Protein AF-A0A0G2HR62-F1 (afdb_monomer)

Secondary structure (DSSP, 8-state):
---------------------PPPPPPP-------S-TTSGGG-----------------------------PPPP----HHHHHHHHHHHHTS-TTTHHHHTTPPSS--HHHHHHHHHHHHHHT-GGG-SSHHHHHHHHHHHHHHHHHHHHHHHH-HHHHHHHHTT-S-----PPPPPHHHHHHHHHHHHHHHHHHHHHHTTTHHHHHHHHHH---TTS-HHHHHHHHHHHHHHHHHHHHHHHHT--TTTT---THHHHHHHTSS-GGGHHHHHHHTT--GGGGSSS--S----HHHHT-TTHHHHHTTHHHHHHHHHHHHTT--HHHHHHHHHHHHHHHHHHHHHHHHHHHHTT--TTTT---HHHHHHHHHHHHHHHHTT-HHHHHHHHHHHHHHHHHTT--GGGSPPPTTB-TTT--B--TT-S-EEEETTT--EEEHHHHHHHHHHHHHHH--SS-B-TTT--BGGGEEPPP-------------PPPPPPP-------------------TTB-TT-PEEEEEEEETTEEEEEEE-TTS-EEEEETTTTT-HHHHHHHHTSTT-EE---SSHHHHHHHHTT--EEEEEEEEEES---TT-SSPPPEEEEEEEEETTEEEEEEEEHHHHHHHHTHHHHHHHHHHHHT-TT---HHHHHHHHHT--HHHHHHHHHHS--------------PPPPPPP-----

pLDDT: mean 81.57, std 19.56, range [30.97, 98.5]

Mean predicted aligned error: 17.42 Å

Organism: NCBI:txid73230

Nearest PDB structures (foldseek):
  5v54-assembly1_A  TM=2.163E-01  e=7.139E+00  Homo sapiens
  4iar-assembly1_A  TM=2.069E-01  e=8.967E+00  Homo sapiens
  4or2-assembly1_B  TM=1.203E-01  e=8.185E+00  Escherichia coli

Structure (mmCIF, N/CA/C/O backbone):
data_AF-A0A0G2HR62-F1
#
_entry.id   AF-A0A0G2HR62-F1
#
loop_
_atom_site.group_PDB
_atom_site.id
_atom_site.type_symbol
_atom_site.label_atom_id
_atom_site.label_alt_id
_atom_site.label_comp_id
_atom_site.label_asym_id
_atom_site.label_entity_id
_atom_site.label_seq_id
_atom_site.pdbx_PDB_ins_code
_atom_site.Cartn_x
_atom_site.Cartn_y
_atom_site.Cartn_z
_atom_site.occupancy
_atom_site.B_iso_or_equiv
_atom_site.auth_seq_id
_atom_site.auth_comp_id
_atom_site.auth_asym_id
_atom_site.auth_atom_id
_atom_site.pdbx_PDB_model_num
ATOM 1 N N . MET A 1 1 ? 15.845 9.407 -78.764 1.00 40.22 1 MET A N 1
ATOM 2 C CA . MET A 1 1 ? 17.138 9.455 -78.051 1.00 40.22 1 MET A CA 1
ATOM 3 C C . MET A 1 1 ? 17.075 8.346 -77.003 1.00 40.22 1 MET A C 1
ATOM 5 O O . MET A 1 1 ? 16.549 8.592 -75.932 1.00 40.22 1 MET A O 1
ATOM 9 N N . ALA A 1 2 ? 17.150 7.067 -77.396 1.00 32.00 2 ALA A N 1
ATOM 10 C CA . ALA A 1 2 ? 18.342 6.293 -77.810 1.00 32.00 2 ALA A CA 1
ATOM 11 C C . ALA A 1 2 ? 19.347 6.213 -76.644 1.00 32.00 2 ALA A C 1
ATOM 13 O O . ALA A 1 2 ? 19.848 7.254 -76.235 1.00 32.00 2 ALA A O 1
ATOM 14 N N . GLU A 1 3 ? 19.377 5.086 -75.915 1.00 35.41 3 GLU A N 1
ATOM 15 C CA . GLU A 1 3 ? 20.345 3.965 -76.070 1.00 35.41 3 GLU A CA 1
ATOM 16 C C . GLU A 1 3 ? 21.783 4.417 -75.766 1.00 35.41 3 GLU A C 1
ATOM 18 O O . GLU A 1 3 ? 22.209 5.478 -76.198 1.00 35.41 3 GLU A O 1
ATOM 23 N N . VAL A 1 4 ? 22.556 3.701 -74.949 1.00 38.06 4 VAL A N 1
ATOM 24 C CA . VAL A 1 4 ? 23.428 2.622 -75.439 1.00 38.06 4 VAL A CA 1
ATOM 25 C C . VAL A 1 4 ? 23.946 1.796 -74.246 1.00 38.06 4 VAL A C 1
ATOM 27 O O . VAL A 1 4 ? 24.500 2.327 -73.286 1.00 38.06 4 VAL A O 1
ATOM 30 N N . THR A 1 5 ? 23.773 0.477 -74.339 1.00 46.28 5 THR A N 1
ATOM 31 C CA . THR A 1 5 ? 24.558 -0.578 -73.664 1.00 46.28 5 THR A CA 1
ATOM 32 C C . THR A 1 5 ? 25.905 -0.737 -74.390 1.00 46.28 5 THR A C 1
ATOM 34 O O . THR A 1 5 ? 25.952 -0.457 -75.585 1.00 46.28 5 THR A O 1
ATOM 37 N N . PRO A 1 6 ? 26.985 -1.259 -73.773 1.00 50.31 6 PRO A N 1
ATOM 38 C CA . PRO A 1 6 ? 27.193 -2.710 -73.904 1.00 50.31 6 PRO A CA 1
ATOM 39 C C . PRO A 1 6 ? 27.951 -3.399 -72.743 1.00 50.31 6 PRO A C 1
ATOM 41 O O . PRO A 1 6 ? 28.782 -2.815 -72.055 1.00 50.31 6 PRO A O 1
ATOM 44 N N . ALA A 1 7 ? 27.681 -4.697 -72.591 1.00 37.84 7 ALA A N 1
ATOM 45 C CA . ALA A 1 7 ? 28.574 -5.716 -72.011 1.00 37.84 7 ALA A CA 1
ATOM 46 C C . ALA A 1 7 ? 29.370 -6.398 -73.166 1.00 37.84 7 ALA A C 1
ATOM 48 O O . ALA A 1 7 ? 29.183 -5.971 -74.307 1.00 37.84 7 ALA A O 1
ATOM 49 N N . PRO A 1 8 ? 30.131 -7.511 -73.013 1.00 53.72 8 PRO A N 1
ATOM 50 C CA . PRO A 1 8 ? 30.699 -8.187 -71.835 1.00 53.72 8 PRO A CA 1
ATOM 51 C C . PRO A 1 8 ? 32.204 -8.555 -72.001 1.00 53.72 8 PRO A C 1
ATOM 53 O O . PRO A 1 8 ? 32.775 -8.463 -73.085 1.00 53.72 8 PRO A O 1
ATOM 56 N N . GLY A 1 9 ? 32.841 -9.073 -70.944 1.00 32.47 9 GLY A N 1
ATOM 57 C CA . GLY A 1 9 ? 34.167 -9.702 -71.019 1.00 32.47 9 GLY A CA 1
ATOM 58 C C . GLY A 1 9 ? 34.286 -10.879 -70.051 1.00 32.47 9 GLY A C 1
ATOM 59 O O . GLY A 1 9 ? 34.273 -10.691 -68.840 1.00 32.47 9 GLY A O 1
ATOM 60 N N . ALA A 1 10 ? 34.359 -12.091 -70.601 1.00 36.94 10 ALA A N 1
ATOM 61 C CA . ALA A 1 10 ? 34.555 -13.351 -69.889 1.00 36.94 10 ALA A CA 1
ATOM 62 C C . ALA A 1 10 ? 36.031 -13.566 -69.498 1.00 36.94 10 ALA A C 1
ATOM 64 O O . ALA A 1 10 ? 36.927 -13.182 -70.246 1.00 36.94 10 ALA A O 1
ATOM 65 N N . GLY A 1 11 ? 36.286 -14.244 -68.373 1.00 30.97 11 GLY A N 1
ATOM 66 C CA . GLY A 1 11 ? 37.642 -14.608 -67.948 1.00 30.97 11 GLY A CA 1
ATOM 67 C C . GLY A 1 11 ? 37.677 -15.557 -66.748 1.00 30.97 11 GLY A C 1
ATOM 68 O O . GLY A 1 11 ? 37.570 -15.133 -65.608 1.00 30.97 11 GLY A O 1
ATOM 69 N N . ALA A 1 12 ? 37.796 -16.842 -67.069 1.00 32.25 12 ALA A N 1
ATOM 70 C CA . ALA A 1 12 ? 37.998 -18.052 -66.273 1.00 32.25 12 ALA A CA 1
ATOM 71 C C . ALA A 1 12 ? 38.627 -17.989 -64.854 1.00 32.25 12 ALA A C 1
ATOM 73 O O . ALA A 1 12 ? 39.681 -17.411 -64.626 1.00 32.25 12 ALA A O 1
ATOM 74 N N . ALA A 1 13 ? 37.994 -18.774 -63.972 1.00 33.53 13 ALA A N 1
ATOM 75 C CA . ALA A 1 13 ? 38.543 -19.806 -63.082 1.00 33.53 13 ALA A CA 1
ATOM 76 C C . ALA A 1 13 ? 39.851 -19.561 -62.299 1.00 33.53 13 ALA A C 1
ATOM 78 O O . ALA A 1 13 ? 40.951 -19.624 -62.842 1.00 33.53 13 ALA A O 1
ATOM 79 N N . SER A 1 14 ? 39.734 -19.574 -60.968 1.00 32.03 14 SER A N 1
ATOM 80 C CA . SER A 1 14 ? 40.607 -20.406 -60.131 1.00 32.03 14 SER A CA 1
ATOM 81 C C . SER A 1 14 ? 39.885 -20.862 -58.869 1.00 32.03 14 SER A C 1
ATOM 83 O O . SER A 1 14 ? 39.197 -20.105 -58.192 1.00 32.03 14 SER A O 1
ATOM 85 N N . SER A 1 15 ? 40.011 -22.164 -58.652 1.00 31.97 15 SER A N 1
ATOM 86 C CA . SER A 1 15 ? 39.387 -22.985 -57.630 1.00 31.97 15 SER A CA 1
ATOM 87 C C . SER A 1 15 ? 40.246 -22.949 -56.370 1.00 31.97 15 SER A C 1
ATOM 89 O O . SER A 1 15 ? 41.428 -23.278 -56.453 1.00 31.97 15 SER A O 1
ATOM 91 N N . THR A 1 16 ? 39.664 -22.621 -55.214 1.00 33.88 16 THR A N 1
ATOM 92 C CA . THR A 1 16 ? 40.295 -22.918 -53.922 1.00 33.88 16 THR A CA 1
ATOM 93 C C . THR A 1 16 ? 39.251 -23.456 -52.950 1.00 33.88 16 THR A C 1
ATOM 95 O O . THR A 1 16 ? 38.342 -22.767 -52.499 1.00 33.88 16 THR A O 1
ATOM 98 N N . THR A 1 17 ? 39.406 -24.750 -52.703 1.00 32.09 17 THR A N 1
ATOM 99 C CA . THR A 1 17 ? 38.878 -25.608 -51.641 1.00 32.09 17 THR A CA 1
ATOM 100 C C . THR A 1 17 ? 38.483 -24.921 -50.328 1.00 32.09 17 THR A C 1
ATOM 102 O O . THR A 1 17 ? 39.305 -24.286 -49.672 1.00 32.09 17 THR A O 1
ATOM 105 N N . LEU A 1 18 ? 37.246 -25.185 -49.899 1.00 38.09 18 LEU A N 1
ATOM 106 C CA . LEU A 1 18 ? 36.756 -25.057 -48.522 1.00 38.09 18 LEU A CA 1
ATOM 107 C C . LEU A 1 18 ? 37.228 -26.253 -47.675 1.00 38.09 18 LEU A C 1
ATOM 109 O O . LEU A 1 18 ? 37.070 -27.389 -48.131 1.00 38.09 18 LEU A O 1
ATOM 113 N N . PRO A 1 19 ? 37.671 -26.053 -46.420 1.00 41.59 19 PRO A N 1
ATOM 114 C CA . PRO A 1 19 ? 37.597 -27.092 -45.410 1.00 41.59 19 PRO A CA 1
ATOM 115 C C . PRO A 1 19 ? 36.498 -26.796 -44.378 1.00 41.59 19 PRO A C 1
ATOM 117 O O . PRO A 1 19 ? 36.444 -25.736 -43.764 1.00 41.59 19 PRO A O 1
ATOM 120 N N . ASN A 1 20 ? 35.635 -27.800 -44.238 1.00 33.88 20 ASN A N 1
ATOM 121 C CA . ASN A 1 20 ? 34.930 -28.277 -43.050 1.00 33.88 20 ASN A CA 1
ATOM 122 C C . ASN A 1 20 ? 34.729 -27.344 -41.842 1.00 33.88 20 ASN A C 1
ATOM 124 O O . ASN A 1 20 ? 35.641 -27.007 -41.092 1.00 33.88 20 ASN A O 1
ATOM 128 N N . THR A 1 21 ? 33.439 -27.128 -41.599 1.00 39.72 21 THR A N 1
ATOM 129 C CA . THR A 1 21 ? 32.736 -26.953 -40.326 1.00 39.72 21 THR A CA 1
ATOM 130 C C . THR A 1 21 ? 33.400 -27.617 -39.111 1.00 39.72 21 THR A C 1
ATOM 132 O O . THR A 1 21 ? 33.495 -28.842 -39.025 1.00 39.72 21 THR A O 1
ATOM 135 N N . ALA A 1 22 ? 33.747 -26.790 -38.123 1.00 38.34 22 ALA A N 1
ATOM 136 C CA . ALA A 1 22 ? 33.947 -27.180 -36.729 1.00 38.34 22 ALA A CA 1
ATOM 137 C C . ALA A 1 22 ? 32.658 -26.903 -35.910 1.00 38.34 22 ALA A C 1
ATOM 139 O O . ALA A 1 22 ? 31.901 -25.995 -36.265 1.00 38.34 22 ALA A O 1
ATOM 140 N N . PRO A 1 23 ? 32.375 -27.686 -34.850 1.00 44.75 23 PRO A N 1
ATOM 141 C CA . PRO A 1 23 ? 31.187 -27.539 -34.001 1.00 44.75 23 PRO A CA 1
ATOM 142 C C . PRO A 1 23 ? 31.242 -26.257 -33.145 1.00 44.75 23 PRO A C 1
ATOM 144 O O . PRO A 1 23 ? 32.324 -25.696 -32.969 1.00 44.75 23 PRO A O 1
ATOM 147 N N . PRO A 1 24 ? 30.104 -25.776 -32.601 1.00 39.25 24 PRO A N 1
ATOM 148 C CA . PRO A 1 24 ? 30.059 -24.510 -31.878 1.00 39.25 24 PRO A CA 1
ATOM 149 C C . PRO A 1 24 ? 30.878 -24.597 -30.586 1.00 39.25 24 PRO A C 1
ATOM 151 O O . PRO A 1 24 ? 30.583 -25.397 -29.697 1.00 39.25 24 PRO A O 1
ATOM 154 N N . SER A 1 25 ? 31.914 -23.762 -30.511 1.00 35.28 25 SER A N 1
ATOM 155 C CA . SER A 1 25 ? 32.740 -23.561 -29.325 1.00 35.28 25 SER A CA 1
ATOM 156 C C . SER A 1 25 ? 31.904 -23.089 -28.140 1.00 35.28 25 SER A C 1
ATOM 158 O O . SER A 1 25 ? 31.023 -22.237 -28.271 1.00 35.28 25 SER A O 1
ATOM 160 N N . ALA A 1 26 ? 32.227 -23.653 -26.979 1.00 38.50 26 ALA A N 1
ATOM 161 C CA . ALA A 1 26 ? 31.772 -23.213 -25.674 1.00 38.50 26 ALA A CA 1
ATOM 162 C C . ALA A 1 26 ? 32.017 -21.708 -25.473 1.00 38.50 26 ALA A C 1
ATOM 164 O O . ALA A 1 26 ? 33.009 -21.156 -25.956 1.00 38.50 26 ALA A O 1
ATOM 165 N N . LEU A 1 27 ? 31.097 -21.070 -24.747 1.00 38.78 27 LEU A N 1
ATOM 166 C CA . LEU A 1 27 ? 31.211 -19.682 -24.307 1.00 38.78 27 LEU A CA 1
ATOM 167 C C . LEU A 1 27 ? 32.547 -19.474 -23.567 1.00 38.78 27 LEU A C 1
ATOM 169 O O . LEU A 1 27 ? 32.897 -20.308 -22.727 1.00 38.78 27 LEU A O 1
ATOM 173 N N . PRO A 1 28 ? 33.288 -18.388 -23.848 1.00 34.38 28 PRO A N 1
ATOM 174 C CA . PRO A 1 28 ? 34.466 -18.046 -23.067 1.00 34.38 28 PRO A CA 1
ATOM 175 C C . PRO A 1 28 ? 34.042 -17.663 -21.640 1.00 34.38 28 PRO A C 1
ATOM 177 O O . PRO A 1 28 ? 32.956 -17.102 -21.459 1.00 34.38 28 PRO A O 1
ATOM 180 N N . PRO A 1 29 ? 34.876 -17.938 -20.624 1.00 32.50 29 PRO A N 1
ATOM 181 C CA . PRO A 1 29 ? 34.657 -17.397 -19.295 1.00 32.50 29 PRO A CA 1
ATOM 182 C C . PRO A 1 29 ? 34.787 -15.876 -19.397 1.00 32.50 29 PRO A C 1
ATOM 184 O O . PRO A 1 29 ? 35.857 -15.348 -19.687 1.00 32.50 29 PRO A O 1
ATOM 187 N N . THR A 1 30 ? 33.679 -15.163 -19.225 1.00 36.34 30 THR A N 1
ATOM 188 C CA . THR A 1 30 ? 33.727 -13.738 -18.916 1.00 36.34 30 THR A CA 1
ATOM 189 C C . THR A 1 30 ? 34.379 -13.599 -17.552 1.00 36.34 30 THR A C 1
ATOM 191 O O . THR A 1 30 ? 33.785 -14.011 -16.554 1.00 36.34 30 THR A O 1
ATOM 194 N N . ASP A 1 31 ? 35.592 -13.045 -17.534 1.00 33.25 31 ASP A N 1
ATOM 195 C CA . ASP A 1 31 ? 36.201 -12.465 -16.341 1.00 33.25 31 ASP A CA 1
ATOM 196 C C . ASP A 1 31 ? 35.192 -11.489 -15.734 1.00 33.25 31 ASP A C 1
ATOM 198 O O . ASP A 1 31 ? 34.901 -10.419 -16.279 1.00 33.25 31 ASP A O 1
ATOM 202 N N . VAL A 1 32 ? 34.593 -11.917 -14.626 1.00 37.62 32 VAL A N 1
ATOM 203 C CA . VAL A 1 32 ? 33.787 -11.057 -13.776 1.00 37.62 32 VAL A CA 1
ATOM 204 C C . VAL A 1 32 ? 34.772 -10.114 -13.113 1.00 37.62 32 VAL A C 1
ATOM 206 O O . VAL A 1 32 ? 35.569 -10.509 -12.271 1.00 37.62 32 VAL A O 1
ATOM 209 N N . ARG A 1 33 ? 34.726 -8.865 -13.560 1.00 32.19 33 ARG A N 1
ATOM 210 C CA . ARG A 1 33 ? 35.399 -7.718 -12.965 1.00 32.19 33 ARG A CA 1
ATOM 211 C C . ARG A 1 33 ? 35.116 -7.718 -11.454 1.00 32.19 33 ARG A C 1
ATOM 213 O O . ARG A 1 33 ? 33.967 -7.535 -11.056 1.00 32.19 33 ARG A O 1
ATOM 220 N N . GLU A 1 34 ? 36.147 -7.965 -10.645 1.00 37.28 34 GLU A N 1
ATOM 221 C CA . GLU A 1 34 ? 36.146 -7.763 -9.191 1.00 37.28 34 GLU A CA 1
ATOM 222 C C . GLU A 1 34 ? 35.738 -6.308 -8.919 1.00 37.28 34 GLU A C 1
ATOM 224 O O . GLU A 1 34 ? 36.479 -5.370 -9.203 1.00 37.28 34 GLU A O 1
ATOM 229 N N . GLY A 1 35 ? 34.494 -6.117 -8.487 1.00 32.38 35 GLY A N 1
ATOM 230 C CA . GLY A 1 35 ? 33.889 -4.810 -8.214 1.00 32.38 35 GLY A CA 1
ATOM 231 C C . GLY A 1 35 ? 33.003 -4.829 -6.971 1.00 32.38 35 GLY A C 1
ATOM 232 O O . GLY A 1 35 ? 32.138 -3.976 -6.820 1.00 32.38 35 GLY A O 1
ATOM 233 N N . PHE A 1 36 ? 33.197 -5.826 -6.113 1.00 35.38 36 PHE A N 1
ATOM 234 C CA . PHE A 1 36 ? 32.766 -5.823 -4.724 1.00 35.38 36 PHE A CA 1
ATOM 235 C C . PHE A 1 36 ? 34.040 -6.052 -3.925 1.00 35.38 36 PHE A C 1
ATOM 237 O O . PHE A 1 36 ? 34.568 -7.161 -3.923 1.00 35.38 36 PHE A O 1
ATOM 244 N N . ASP A 1 37 ? 34.584 -4.990 -3.336 1.00 35.50 37 ASP A N 1
ATOM 245 C CA . ASP A 1 37 ? 35.690 -5.119 -2.396 1.00 35.50 37 ASP A CA 1
ATOM 246 C C . ASP A 1 37 ? 35.261 -6.080 -1.279 1.00 35.50 37 ASP A C 1
ATOM 248 O O . ASP A 1 37 ? 34.318 -5.807 -0.532 1.00 35.50 37 ASP A O 1
ATOM 252 N N . ASP A 1 38 ? 35.988 -7.188 -1.129 1.00 36.12 38 ASP A N 1
ATOM 253 C CA . ASP A 1 38 ? 35.844 -8.195 -0.064 1.00 36.12 38 ASP A CA 1
ATOM 254 C C . ASP A 1 38 ? 36.179 -7.639 1.346 1.00 36.12 38 ASP A C 1
ATOM 256 O O . ASP A 1 38 ? 36.478 -8.381 2.282 1.00 36.12 38 ASP A O 1
ATOM 260 N N . ASN A 1 39 ? 36.120 -6.317 1.539 1.00 35.31 39 ASN A N 1
ATOM 261 C CA . ASN A 1 39 ? 36.633 -5.618 2.713 1.00 35.31 39 ASN A CA 1
ATOM 262 C C . ASN A 1 39 ? 35.558 -4.925 3.571 1.00 35.31 39 ASN A C 1
ATOM 264 O O . ASN A 1 39 ? 35.870 -4.043 4.367 1.00 35.31 39 ASN A O 1
ATOM 268 N N . LEU A 1 40 ? 34.293 -5.348 3.476 1.00 35.62 40 LEU A N 1
ATOM 269 C CA . LEU A 1 40 ? 33.230 -4.901 4.396 1.00 35.62 40 LEU A CA 1
ATOM 270 C C . LEU A 1 40 ? 33.171 -5.703 5.713 1.00 35.62 40 LEU A C 1
ATOM 272 O O . LEU A 1 40 ? 32.474 -5.312 6.645 1.00 35.62 40 LEU A O 1
ATOM 276 N N . VAL A 1 41 ? 33.941 -6.792 5.840 1.00 31.69 41 VAL A N 1
ATOM 277 C CA . VAL A 1 41 ? 33.999 -7.619 7.066 1.00 31.69 41 VAL A CA 1
ATOM 278 C C . VAL A 1 41 ? 35.019 -7.082 8.093 1.00 31.69 41 VAL A C 1
ATOM 280 O O . VAL A 1 41 ? 35.018 -7.498 9.249 1.00 31.69 41 VAL A O 1
ATOM 283 N N . SER A 1 42 ? 35.830 -6.079 7.732 1.00 33.66 42 SER A N 1
ATOM 284 C CA . SER A 1 42 ? 36.826 -5.455 8.622 1.00 33.66 42 SER A CA 1
ATOM 285 C C . SER A 1 42 ? 36.251 -4.439 9.632 1.00 33.66 42 SER A C 1
ATOM 287 O O . SER A 1 42 ? 36.999 -3.948 10.476 1.00 33.66 42 SER A O 1
ATOM 289 N N . MET A 1 43 ? 34.955 -4.102 9.581 1.00 33.34 43 MET A N 1
ATOM 290 C CA . MET A 1 43 ? 34.341 -3.098 10.475 1.00 33.34 43 MET A CA 1
ATOM 291 C C . MET A 1 43 ? 33.785 -3.661 11.795 1.00 33.34 43 MET A C 1
ATOM 293 O O . MET A 1 43 ? 33.302 -2.899 12.627 1.00 33.34 43 MET A O 1
ATOM 297 N N . PHE A 1 44 ? 33.901 -4.971 12.037 1.00 33.41 44 PHE A N 1
ATOM 298 C CA . PHE A 1 44 ? 33.441 -5.613 13.275 1.00 33.41 44 PHE A CA 1
ATOM 299 C C . PHE A 1 44 ? 34.603 -6.215 14.073 1.00 33.41 44 PHE A C 1
ATOM 301 O O . PHE A 1 44 ? 34.629 -7.406 14.388 1.00 33.41 44 PHE A O 1
ATOM 308 N N . HIS A 1 45 ? 35.576 -5.379 14.433 1.00 33.31 45 HIS A N 1
ATOM 309 C CA . HIS A 1 45 ? 36.475 -5.678 15.542 1.00 33.31 45 HIS A CA 1
ATOM 310 C C . HIS A 1 45 ? 36.376 -4.594 16.610 1.00 33.31 45 HIS A C 1
ATOM 312 O O . HIS A 1 45 ? 36.603 -3.415 16.363 1.00 33.31 45 HIS A O 1
ATOM 318 N N . ASN A 1 46 ? 35.988 -5.059 17.798 1.00 44.66 46 ASN A N 1
ATOM 319 C CA . ASN A 1 46 ? 35.870 -4.323 19.044 1.00 44.66 46 ASN A CA 1
ATOM 320 C C . ASN A 1 46 ? 37.120 -3.477 19.309 1.00 44.66 46 ASN A C 1
ATOM 322 O O . ASN A 1 46 ? 38.148 -4.017 19.709 1.00 44.66 46 ASN A O 1
ATOM 326 N N . ASN A 1 47 ? 36.986 -2.162 19.177 1.00 33.88 47 ASN A N 1
ATOM 327 C CA . ASN A 1 47 ? 37.738 -1.217 19.987 1.00 33.88 47 ASN A CA 1
ATOM 328 C C . ASN A 1 47 ? 36.728 -0.508 20.886 1.00 33.88 47 ASN A C 1
ATOM 330 O O . ASN A 1 47 ? 36.164 0.522 20.533 1.00 33.88 47 ASN A O 1
ATOM 334 N N . SER A 1 48 ? 36.480 -1.113 22.048 1.00 42.47 48 SER A N 1
ATOM 335 C CA . SER A 1 48 ? 36.025 -0.400 23.237 1.00 42.47 48 SER A CA 1
ATOM 336 C C . SER A 1 48 ? 37.161 0.536 23.660 1.00 42.47 48 SER A C 1
ATOM 338 O O . SER A 1 48 ? 38.051 0.137 24.411 1.00 42.47 48 SER A O 1
ATOM 340 N N . GLY A 1 49 ? 37.199 1.716 23.049 1.00 39.09 49 GLY A N 1
ATOM 341 C CA . GLY A 1 49 ? 38.007 2.843 23.483 1.00 39.09 49 GLY A CA 1
ATOM 342 C C . GLY A 1 49 ? 37.069 3.838 24.138 1.00 39.09 49 GLY A C 1
ATOM 343 O O . GLY A 1 49 ? 36.195 4.381 23.468 1.00 39.09 49 GLY A O 1
ATOM 344 N N . ASP A 1 50 ? 37.222 3.973 25.446 1.00 56.88 50 ASP A N 1
ATOM 345 C CA . ASP A 1 50 ? 36.501 4.890 26.312 1.00 56.88 50 ASP A CA 1
ATOM 346 C C . ASP A 1 50 ? 36.612 6.336 25.806 1.00 56.88 50 ASP A C 1
ATOM 348 O O . ASP A 1 50 ? 37.704 6.900 25.781 1.00 56.88 50 ASP A O 1
ATOM 352 N N . GLU A 1 51 ? 35.481 6.947 25.460 1.00 46.53 51 GLU A N 1
ATOM 353 C CA . GLU A 1 51 ? 35.305 8.400 25.516 1.00 46.53 51 GLU A CA 1
ATOM 354 C C . GLU A 1 51 ? 34.014 8.668 26.295 1.00 46.53 51 GLU A C 1
ATOM 356 O O . GLU A 1 51 ? 32.906 8.725 25.764 1.00 46.53 51 GLU A O 1
ATOM 361 N N . GLU A 1 52 ? 34.188 8.709 27.617 1.00 55.56 52 GLU A N 1
ATOM 362 C CA . GLU A 1 52 ? 33.264 9.341 28.547 1.00 55.56 52 GLU A CA 1
ATOM 363 C C . GLU A 1 52 ? 33.361 10.862 28.381 1.00 55.56 52 GLU A C 1
ATOM 365 O O . GLU A 1 52 ? 34.460 11.418 28.423 1.00 55.56 52 GLU A O 1
ATOM 370 N N . GLY A 1 53 ? 32.207 11.520 28.274 1.00 53.12 53 GLY A N 1
ATOM 371 C CA . GLY A 1 53 ? 32.073 12.958 28.488 1.00 53.12 53 GLY A CA 1
ATOM 372 C C . GLY A 1 53 ? 31.377 13.679 27.347 1.00 53.12 53 GLY A C 1
ATOM 373 O O . GLY A 1 53 ? 32.050 14.324 26.560 1.00 53.12 53 GLY A O 1
ATOM 374 N N . ASP A 1 54 ? 30.047 13.613 27.309 1.00 49.69 54 ASP A N 1
ATOM 375 C CA . ASP A 1 54 ? 29.247 14.712 26.771 1.00 49.69 54 ASP A CA 1
ATOM 376 C C . ASP A 1 54 ? 28.038 14.909 27.694 1.00 49.69 54 ASP A C 1
ATOM 378 O O . ASP A 1 54 ? 27.223 14.008 27.914 1.00 49.69 54 ASP A O 1
ATOM 382 N N . ASP A 1 55 ? 28.030 16.083 28.321 1.00 53.28 55 ASP A N 1
ATOM 383 C CA . ASP A 1 55 ? 26.989 16.614 29.186 1.00 53.28 55 ASP A CA 1
ATOM 384 C C . ASP A 1 55 ? 25.776 17.003 28.317 1.00 53.28 55 ASP A C 1
ATOM 386 O O . ASP A 1 55 ? 25.738 18.086 27.736 1.00 53.28 55 ASP A O 1
ATOM 390 N N . ASP A 1 56 ? 24.791 16.108 28.210 1.00 48.31 56 ASP A N 1
ATOM 391 C CA . ASP A 1 56 ? 23.516 16.350 27.517 1.00 48.31 56 ASP A CA 1
ATOM 392 C C . ASP A 1 56 ? 22.553 17.184 28.400 1.00 48.31 56 ASP A C 1
ATOM 394 O O . ASP A 1 56 ? 21.546 16.673 28.900 1.00 48.31 56 ASP A O 1
ATOM 398 N N . ASP A 1 57 ? 22.853 18.473 28.581 1.00 49.91 57 ASP A N 1
ATOM 399 C CA . ASP A 1 57 ? 21.900 19.504 29.033 1.00 49.91 57 ASP A CA 1
ATOM 400 C C . ASP A 1 57 ? 21.325 20.250 27.803 1.00 49.91 57 ASP A C 1
ATOM 402 O O . ASP A 1 57 ? 21.504 21.456 27.637 1.00 49.91 57 ASP A O 1
ATOM 406 N N . ASP A 1 58 ? 20.641 19.527 26.908 1.00 50.94 58 ASP A N 1
ATOM 407 C CA . ASP A 1 58 ? 19.874 20.121 25.799 1.00 50.94 58 ASP A CA 1
ATOM 408 C C . ASP A 1 58 ? 18.422 20.382 26.253 1.00 50.94 58 ASP A C 1
ATOM 410 O O . ASP A 1 58 ? 17.499 19.596 25.999 1.00 50.94 58 ASP A O 1
ATOM 414 N N . ASP A 1 59 ? 18.223 21.505 26.947 1.00 46.03 59 ASP A N 1
ATOM 415 C CA . ASP A 1 59 ? 16.916 22.140 27.163 1.00 46.03 59 ASP A CA 1
ATOM 416 C C . ASP A 1 59 ? 16.434 22.798 25.848 1.00 46.03 59 ASP A C 1
ATOM 418 O O . ASP A 1 59 ? 16.414 24.022 25.702 1.00 46.03 59 ASP A O 1
ATOM 422 N N . ASP A 1 60 ? 16.041 21.983 24.864 1.00 46.28 60 ASP A N 1
ATOM 423 C CA . ASP A 1 60 ? 15.328 22.452 23.667 1.00 46.28 60 ASP A CA 1
ATOM 424 C C . ASP A 1 60 ? 13.848 22.714 24.015 1.00 46.28 60 ASP A C 1
ATOM 426 O O . ASP A 1 60 ? 12.950 21.897 23.773 1.00 46.28 60 ASP A O 1
ATOM 430 N N . ASP A 1 61 ? 13.590 23.883 24.607 1.00 44.47 61 ASP A N 1
ATOM 431 C CA . ASP A 1 61 ? 12.260 24.492 24.726 1.00 44.47 61 ASP A CA 1
ATOM 432 C C . ASP A 1 61 ? 11.766 24.961 23.337 1.00 44.47 61 ASP A C 1
ATOM 434 O O . ASP A 1 61 ? 11.688 26.153 23.031 1.00 44.47 61 ASP A O 1
ATOM 438 N N . ASP A 1 62 ? 11.409 24.010 22.471 1.00 47.25 62 ASP A N 1
ATOM 439 C CA . ASP A 1 62 ? 10.695 24.290 21.222 1.00 47.25 62 ASP A CA 1
ATOM 440 C C . ASP A 1 62 ? 9.246 24.716 21.533 1.00 47.25 62 ASP A C 1
ATOM 442 O O . ASP A 1 62 ? 8.346 23.897 21.768 1.00 47.25 62 ASP A O 1
ATOM 446 N N . ASP A 1 63 ? 9.023 26.030 21.521 1.00 43.97 63 ASP A N 1
ATOM 447 C CA . ASP A 1 63 ? 7.742 26.706 21.736 1.00 43.97 63 ASP A CA 1
ATOM 448 C C . ASP A 1 63 ? 6.734 26.378 20.607 1.00 43.97 63 ASP A C 1
ATOM 450 O O . ASP A 1 63 ? 6.632 27.030 19.567 1.00 43.97 63 ASP A O 1
ATOM 454 N N . ALA A 1 64 ? 6.002 25.278 20.793 1.00 44.09 64 ALA A N 1
ATOM 455 C CA . ALA A 1 64 ? 5.199 24.604 19.773 1.00 44.09 64 ALA A CA 1
ATOM 456 C C . ALA A 1 64 ? 3.707 25.007 19.760 1.00 44.09 64 ALA A C 1
ATOM 458 O O . ALA A 1 64 ? 2.839 24.124 19.795 1.00 44.09 64 ALA A O 1
ATOM 459 N N . SER A 1 65 ? 3.386 26.308 19.718 1.00 43.16 65 SER A N 1
ATOM 460 C CA . SER A 1 65 ? 1.988 26.789 19.783 1.00 43.16 65 SER A CA 1
ATOM 461 C C . SER A 1 65 ? 1.396 27.414 18.507 1.00 43.16 65 SER A C 1
ATOM 463 O O . SER A 1 65 ? 0.196 27.679 18.492 1.00 43.16 65 SER A O 1
ATOM 465 N N . ASN A 1 66 ? 2.140 27.545 17.401 1.00 42.81 66 ASN A N 1
ATOM 466 C CA . ASN A 1 66 ? 1.584 28.045 16.132 1.00 42.81 66 ASN A CA 1
ATOM 467 C C . ASN A 1 66 ? 1.410 26.930 15.089 1.00 42.81 66 ASN A C 1
ATOM 469 O O . ASN A 1 66 ? 2.317 26.618 14.324 1.00 42.81 66 ASN A O 1
ATOM 473 N N . ILE A 1 67 ? 0.210 26.345 15.041 1.00 45.94 67 ILE A N 1
ATOM 474 C CA . ILE A 1 67 ? -0.258 25.581 13.877 1.00 45.94 67 ILE A CA 1
ATOM 475 C C . ILE A 1 67 ? -0.750 26.618 12.858 1.00 45.94 67 ILE A C 1
ATOM 477 O O . ILE A 1 67 ? -1.880 27.095 12.956 1.00 45.94 67 ILE A O 1
ATOM 481 N N . GLU A 1 68 ? 0.126 27.033 11.941 1.00 43.16 68 GLU A N 1
ATOM 482 C CA . GLU A 1 68 ? -0.237 27.936 10.844 1.00 43.16 68 GLU A CA 1
ATOM 483 C C . GLU A 1 68 ? -1.302 27.293 9.943 1.00 43.16 68 GLU A C 1
ATOM 485 O O . GLU A 1 68 ? -1.225 26.116 9.590 1.00 43.16 68 GLU A O 1
ATOM 490 N N . THR A 1 69 ? -2.324 28.073 9.593 1.00 41.28 69 THR A N 1
ATOM 491 C CA . THR A 1 69 ? -3.428 27.672 8.715 1.00 41.28 69 THR A CA 1
ATOM 492 C C . THR A 1 69 ? -3.016 27.721 7.241 1.00 41.28 69 THR A C 1
ATOM 494 O O . THR A 1 69 ? -2.417 28.701 6.798 1.00 41.28 69 THR A O 1
ATOM 497 N N . ASP A 1 70 ? -3.386 26.670 6.505 1.00 41.41 70 ASP A N 1
ATOM 498 C CA . ASP A 1 70 ? -2.983 26.308 5.140 1.00 41.41 70 ASP A CA 1
ATOM 499 C C . ASP A 1 70 ? -2.941 27.450 4.106 1.00 41.41 70 ASP A C 1
ATOM 501 O O . ASP A 1 70 ? -3.957 28.024 3.714 1.00 41.41 70 ASP A O 1
ATOM 505 N N . THR A 1 71 ? -1.751 27.672 3.542 1.00 44.78 71 THR A N 1
ATOM 506 C CA . THR A 1 71 ? -1.624 27.943 2.102 1.00 44.78 71 THR A CA 1
ATOM 507 C C . THR A 1 71 ? -1.373 26.600 1.424 1.00 44.78 71 THR A C 1
ATOM 509 O O . THR A 1 71 ? -0.539 25.847 1.917 1.00 44.78 71 THR A O 1
ATOM 512 N N . GLU A 1 72 ? -2.074 26.304 0.323 1.00 46.62 72 GLU A N 1
ATOM 513 C CA . GLU A 1 72 ? -1.916 25.087 -0.490 1.00 46.62 72 GLU A CA 1
ATOM 514 C C . GLU A 1 72 ? -0.428 24.812 -0.777 1.00 46.62 72 GLU A C 1
ATOM 516 O O . GLU A 1 72 ? 0.182 25.402 -1.671 1.00 46.62 72 GLU A O 1
ATOM 521 N N . LYS A 1 73 ? 0.192 23.962 0.046 1.00 57.75 73 LYS A N 1
ATOM 522 C CA . LYS A 1 73 ? 1.585 23.554 -0.120 1.00 57.75 73 LYS A CA 1
ATOM 523 C C . LYS A 1 73 ? 1.607 22.545 -1.263 1.00 57.75 73 LYS A C 1
ATOM 525 O O . LYS A 1 73 ? 0.836 21.583 -1.240 1.00 57.75 73 LYS A O 1
ATOM 530 N N . GLU A 1 74 ? 2.458 22.767 -2.268 1.00 54.81 74 GLU A N 1
ATOM 531 C CA . GLU A 1 74 ? 2.696 21.748 -3.294 1.00 54.81 74 GLU A CA 1
ATOM 532 C C . GLU A 1 74 ? 3.038 20.415 -2.601 1.00 54.81 74 GLU A C 1
ATOM 534 O O . GLU A 1 74 ? 3.772 20.424 -1.610 1.00 54.81 74 GLU A O 1
ATOM 539 N N . PRO A 1 75 ? 2.489 19.280 -3.069 1.00 54.22 75 PRO A N 1
ATOM 540 C CA . PRO A 1 75 ? 2.695 17.997 -2.415 1.00 54.22 75 PRO A CA 1
ATOM 541 C C . PRO A 1 75 ? 4.185 17.647 -2.403 1.00 54.22 75 PRO A C 1
ATOM 543 O O . PRO A 1 75 ? 4.813 17.524 -3.458 1.00 54.22 75 PRO A O 1
ATOM 546 N N . ASP A 1 76 ? 4.736 17.477 -1.201 1.00 65.19 76 ASP A N 1
ATOM 547 C CA . ASP A 1 76 ? 6.110 17.026 -1.009 1.00 65.19 76 ASP A CA 1
ATOM 548 C C . ASP A 1 76 ? 6.242 15.611 -1.606 1.00 65.19 76 ASP A C 1
ATOM 550 O O . ASP A 1 76 ? 5.476 14.701 -1.278 1.00 65.19 76 ASP A O 1
ATOM 554 N N . VAL A 1 77 ? 7.184 15.426 -2.535 1.00 63.84 77 VAL A N 1
ATOM 555 C CA . VAL A 1 77 ? 7.452 14.113 -3.138 1.00 63.84 77 VAL A CA 1
ATOM 556 C C . VAL A 1 77 ? 8.515 13.417 -2.296 1.00 63.84 77 VAL A C 1
ATOM 558 O O . VAL A 1 77 ? 9.647 13.906 -2.252 1.00 63.84 77 VAL A O 1
ATOM 561 N N . PRO A 1 78 ? 8.199 12.290 -1.636 1.00 74.75 78 PRO A N 1
ATOM 562 C CA . PRO A 1 78 ? 9.196 11.560 -0.876 1.00 74.75 78 PRO A CA 1
ATOM 563 C C . PRO A 1 78 ? 10.219 10.940 -1.834 1.00 74.75 78 PRO A C 1
ATOM 565 O O . PRO A 1 78 ? 9.865 10.143 -2.704 1.00 74.75 78 PRO A O 1
ATOM 568 N N . LEU A 1 79 ? 11.493 11.301 -1.669 1.00 80.00 79 LEU A N 1
ATOM 569 C CA . LEU A 1 79 ? 12.602 10.768 -2.464 1.00 80.00 79 LEU A CA 1
ATOM 570 C C . LEU A 1 79 ? 13.609 10.049 -1.572 1.00 80.00 79 LEU A C 1
ATOM 572 O O . LEU A 1 79 ? 14.097 10.627 -0.595 1.00 80.00 79 LEU A O 1
ATOM 576 N N . SER A 1 80 ? 13.957 8.817 -1.952 1.00 82.12 80 SER A N 1
ATOM 577 C CA . SER A 1 80 ? 15.058 8.072 -1.336 1.00 82.12 80 SER A CA 1
ATOM 578 C C . SER A 1 80 ? 16.401 8.770 -1.591 1.00 82.12 80 SER A C 1
ATOM 580 O O . SER A 1 80 ? 16.560 9.488 -2.584 1.00 82.12 80 SER A O 1
ATOM 582 N N . ILE A 1 81 ? 17.397 8.543 -0.726 1.00 83.81 81 ILE A N 1
ATOM 583 C CA . ILE A 1 81 ? 18.759 9.078 -0.917 1.00 83.81 81 ILE A CA 1
ATOM 584 C C . ILE A 1 81 ? 19.330 8.631 -2.271 1.00 83.81 81 ILE A C 1
ATOM 586 O O . ILE A 1 81 ? 19.939 9.432 -2.981 1.00 83.81 81 ILE A O 1
ATOM 590 N N . GLN A 1 82 ? 19.069 7.388 -2.685 1.00 83.38 82 GLN A N 1
ATOM 591 C CA . GLN A 1 82 ? 19.562 6.877 -3.961 1.00 83.38 82 GLN A CA 1
ATOM 592 C C . GLN A 1 82 ? 18.870 7.521 -5.168 1.00 83.38 82 GLN A C 1
ATOM 594 O O . GLN A 1 82 ? 19.542 7.849 -6.147 1.00 83.38 82 GLN A O 1
ATOM 599 N N . ASP A 1 83 ? 17.553 7.750 -5.113 1.00 84.94 83 ASP A N 1
ATOM 600 C CA . ASP A 1 83 ? 16.836 8.483 -6.166 1.00 84.94 83 ASP A CA 1
ATOM 601 C C . ASP A 1 83 ? 17.390 9.907 -6.313 1.00 84.94 83 ASP A C 1
ATOM 603 O O . ASP A 1 83 ? 17.600 10.383 -7.432 1.00 84.94 83 ASP A O 1
ATOM 607 N N . ARG A 1 84 ? 17.700 10.567 -5.189 1.00 90.69 84 ARG A N 1
ATOM 608 C CA . ARG A 1 84 ? 18.336 11.893 -5.173 1.00 90.69 84 ARG A CA 1
ATOM 609 C C . ARG A 1 84 ? 19.730 11.857 -5.780 1.00 90.69 84 ARG A C 1
ATOM 611 O O . ARG A 1 84 ? 20.051 12.718 -6.593 1.00 90.69 84 ARG A O 1
ATOM 618 N N . LEU A 1 85 ? 20.543 10.860 -5.433 1.00 91.50 85 LEU A N 1
ATOM 619 C CA . LEU A 1 85 ? 21.897 10.710 -5.967 1.00 91.50 85 LEU A CA 1
ATOM 620 C C . LEU A 1 85 ? 21.876 10.407 -7.470 1.00 91.50 85 LEU A C 1
ATOM 622 O O . LEU A 1 85 ? 22.670 10.950 -8.239 1.00 91.50 85 LEU A O 1
ATOM 626 N N . LYS A 1 86 ? 20.933 9.577 -7.922 1.00 89.88 86 LYS A N 1
ATOM 627 C CA . LYS A 1 86 ? 20.718 9.293 -9.342 1.00 89.88 86 LYS A CA 1
ATOM 628 C C . LYS A 1 86 ? 20.279 10.544 -10.097 1.00 89.88 86 LYS A C 1
ATOM 630 O O . LYS A 1 86 ? 20.816 10.823 -11.170 1.00 89.88 86 LYS A O 1
ATOM 635 N N . LEU A 1 87 ? 19.345 11.312 -9.536 1.00 92.50 87 LEU A N 1
ATOM 636 C CA . LEU A 1 87 ? 18.937 12.600 -10.087 1.00 92.50 87 LEU A CA 1
ATOM 637 C C . LEU A 1 87 ? 20.128 13.565 -10.154 1.00 92.50 87 LEU A C 1
ATOM 639 O O . LEU A 1 87 ? 20.361 14.152 -11.206 1.00 92.50 87 LEU A O 1
ATOM 643 N N . ALA A 1 88 ? 20.930 13.665 -9.091 1.00 94.50 88 ALA A N 1
ATOM 644 C CA . ALA A 1 88 ? 22.121 14.507 -9.040 1.00 94.50 88 ALA A CA 1
ATOM 645 C C . ALA A 1 88 ? 23.146 14.121 -10.117 1.00 94.50 88 ALA A C 1
ATOM 647 O O . ALA A 1 88 ? 23.571 14.975 -10.889 1.00 94.50 88 ALA A O 1
ATOM 648 N N . ASN A 1 89 ? 23.475 12.834 -10.253 1.00 94.31 89 ASN A N 1
ATOM 649 C CA . ASN A 1 89 ? 24.361 12.345 -11.314 1.00 94.31 89 ASN A CA 1
ATOM 650 C C . ASN A 1 89 ? 23.800 12.619 -12.716 1.00 94.31 89 ASN A C 1
ATOM 652 O O . ASN A 1 89 ? 24.540 13.017 -13.615 1.00 94.31 89 ASN A O 1
ATOM 656 N N . THR A 1 90 ? 22.488 12.447 -12.898 1.00 93.56 90 THR A N 1
ATOM 657 C CA . THR A 1 90 ? 21.818 12.737 -14.172 1.00 93.56 90 THR A CA 1
ATOM 658 C C . THR A 1 90 ? 21.920 14.223 -14.505 1.00 93.56 90 THR A C 1
ATOM 660 O O . THR A 1 90 ? 22.270 14.560 -15.631 1.00 93.56 90 THR A O 1
ATOM 663 N N . ILE A 1 91 ? 21.684 15.101 -13.526 1.00 95.19 91 ILE A N 1
ATOM 664 C CA . ILE A 1 91 ? 21.842 16.552 -13.656 1.00 95.19 91 ILE A CA 1
ATOM 665 C C . ILE A 1 91 ? 23.289 16.896 -14.006 1.00 95.19 91 ILE A C 1
ATOM 667 O O . ILE A 1 91 ? 23.508 17.632 -14.957 1.00 95.19 91 ILE A O 1
ATOM 671 N N . VAL A 1 92 ? 24.283 16.351 -13.300 1.00 96.12 92 VAL A N 1
ATOM 672 C CA . VAL A 1 92 ? 25.711 16.609 -13.573 1.00 96.12 92 VAL A CA 1
ATOM 673 C C . VAL A 1 92 ? 26.103 16.219 -15.003 1.00 96.12 92 VAL A C 1
ATOM 675 O O . VAL A 1 92 ? 26.940 16.881 -15.609 1.00 96.12 92 VAL A O 1
ATOM 678 N N . ALA A 1 93 ? 25.491 15.171 -15.558 1.00 94.12 93 ALA A N 1
ATOM 679 C CA . ALA A 1 93 ? 25.781 14.691 -16.905 1.00 94.12 93 ALA A CA 1
ATOM 680 C C . ALA A 1 93 ? 25.109 15.498 -18.036 1.00 94.12 93 ALA A C 1
ATOM 682 O O . ALA A 1 93 ? 25.431 15.261 -19.201 1.00 94.12 93 ALA A O 1
ATOM 683 N N . GLN A 1 94 ? 24.180 16.413 -17.733 1.00 95.44 94 GLN A N 1
ATOM 684 C CA . GLN A 1 94 ? 23.482 17.212 -18.747 1.00 95.44 94 GLN A CA 1
ATOM 685 C C . GLN A 1 94 ? 24.102 18.590 -18.967 1.00 95.44 94 GLN A C 1
ATOM 687 O O . GLN A 1 94 ? 24.713 19.188 -18.083 1.00 95.44 94 GLN A O 1
ATOM 692 N N . THR A 1 95 ? 23.857 19.135 -20.152 1.00 93.50 95 THR A N 1
ATOM 693 C CA . THR A 1 95 ? 24.101 20.544 -20.467 1.00 93.50 95 THR A CA 1
ATOM 694 C C . THR A 1 95 ? 22.889 21.411 -20.078 1.00 93.50 95 THR A C 1
ATOM 696 O O . THR A 1 95 ? 21.767 20.901 -20.016 1.00 93.50 95 THR A O 1
ATOM 699 N N . PRO A 1 96 ? 23.062 22.727 -19.846 1.00 91.12 96 PRO A N 1
ATOM 700 C CA . PRO A 1 96 ? 21.954 23.623 -19.492 1.00 91.12 96 PRO A CA 1
ATOM 701 C C . PRO A 1 96 ? 20.748 23.580 -20.450 1.00 91.12 96 PRO A C 1
ATOM 703 O O . PRO A 1 96 ? 19.604 23.613 -20.006 1.00 91.12 96 PRO A O 1
ATOM 706 N N . ASP A 1 97 ? 20.989 23.442 -21.755 1.00 85.75 97 ASP A N 1
ATOM 707 C CA . ASP A 1 97 ? 19.966 23.396 -22.809 1.00 85.75 97 ASP A CA 1
ATOM 708 C C . ASP A 1 97 ? 19.206 22.056 -22.883 1.00 85.75 97 ASP A C 1
ATOM 710 O O . ASP A 1 97 ? 18.064 22.012 -23.341 1.00 85.75 97 ASP A O 1
ATOM 714 N N . SER A 1 98 ? 19.791 20.961 -22.387 1.00 90.69 98 SER A N 1
ATOM 715 C CA . SER A 1 98 ? 19.151 19.634 -22.340 1.00 90.69 98 SER A CA 1
ATOM 716 C C . SER A 1 98 ? 18.442 19.338 -21.011 1.00 90.69 98 SER A C 1
ATOM 718 O O . SER A 1 98 ? 17.653 18.387 -20.922 1.00 90.69 98 SER A O 1
ATOM 720 N N . MET A 1 99 ? 18.645 20.189 -19.997 1.00 92.50 99 MET A N 1
ATOM 721 C CA . MET A 1 99 ? 18.157 19.989 -18.628 1.00 92.50 99 MET A CA 1
ATOM 722 C C . MET A 1 99 ? 16.634 19.848 -18.533 1.00 92.50 99 MET A C 1
ATOM 724 O O . MET A 1 99 ? 16.142 19.101 -17.689 1.00 92.50 99 MET A O 1
ATOM 728 N N . GLN A 1 100 ? 15.881 20.498 -19.430 1.00 88.50 100 GLN A N 1
ATOM 729 C CA . GLN A 1 100 ? 14.413 20.443 -19.467 1.00 88.50 100 GLN A CA 1
ATOM 730 C C . GLN A 1 100 ? 13.858 19.008 -19.468 1.00 88.50 100 GLN A C 1
ATOM 732 O O . GLN A 1 100 ? 12.851 18.728 -18.817 1.00 88.50 100 GLN A O 1
ATOM 737 N N . SER A 1 101 ? 14.560 18.086 -20.138 1.00 86.69 101 SER A N 1
ATOM 738 C CA . SER A 1 101 ? 14.186 16.671 -20.209 1.00 86.69 101 SER A CA 1
ATOM 739 C C . SER A 1 101 ? 14.386 15.937 -18.880 1.00 86.69 101 SER A C 1
ATOM 741 O O . SER A 1 101 ? 13.599 15.057 -18.535 1.00 86.69 101 SER A O 1
ATOM 743 N N . VAL A 1 102 ? 15.406 16.325 -18.111 1.00 88.06 102 VAL A N 1
ATOM 744 C CA . VAL A 1 102 ? 15.744 15.715 -16.821 1.00 88.06 102 VAL A CA 1
ATOM 745 C C . VAL A 1 102 ? 14.833 16.220 -15.721 1.00 88.06 102 VAL A C 1
ATOM 747 O O . VAL A 1 102 ? 14.351 15.415 -14.938 1.00 88.06 102 VAL A O 1
ATOM 750 N N . ILE A 1 103 ? 14.521 17.516 -15.685 1.00 89.56 103 ILE A N 1
ATOM 751 C CA . ILE A 1 103 ? 13.600 18.073 -14.678 1.00 89.56 103 ILE A CA 1
ATOM 752 C C . ILE A 1 103 ? 12.114 17.873 -15.031 1.00 89.56 103 ILE A C 1
ATOM 754 O O . ILE A 1 103 ? 11.241 18.290 -14.275 1.00 89.56 103 ILE A O 1
ATOM 758 N N . GLY A 1 104 ? 11.814 17.213 -16.156 1.00 83.12 104 GLY A N 1
ATOM 759 C CA . GLY A 1 104 ? 10.458 16.797 -16.520 1.00 83.12 104 GLY A CA 1
ATOM 760 C C . GLY A 1 104 ? 9.539 17.932 -16.981 1.00 83.12 104 GLY A C 1
ATOM 761 O O . GLY A 1 104 ? 8.321 17.829 -16.823 1.00 83.12 104 GLY A O 1
ATOM 762 N N . VAL A 1 105 ? 10.088 19.013 -17.549 1.00 85.81 105 VAL A N 1
ATOM 763 C CA . VAL A 1 105 ? 9.288 20.128 -18.083 1.00 85.81 105 VAL A CA 1
ATOM 764 C C . VAL A 1 105 ? 8.886 19.820 -19.525 1.00 85.81 105 VAL A C 1
ATOM 766 O O . VAL A 1 105 ? 9.736 19.589 -20.383 1.00 85.81 105 VAL A O 1
ATOM 769 N N . LYS A 1 106 ? 7.577 19.816 -19.798 1.00 81.25 106 LYS A N 1
ATOM 770 C CA . LYS A 1 106 ? 7.022 19.655 -21.151 1.00 81.25 106 LYS A CA 1
ATOM 771 C C . LYS A 1 106 ? 6.806 21.010 -21.815 1.00 81.25 106 LYS A C 1
ATOM 773 O O . LYS A 1 106 ? 6.498 21.991 -21.145 1.00 81.25 106 LYS A O 1
ATOM 778 N N . GLU A 1 107 ? 6.911 21.041 -23.139 1.00 81.38 107 GLU A N 1
ATOM 779 C CA . GLU A 1 107 ? 6.484 22.194 -23.929 1.00 81.38 107 GLU A CA 1
ATOM 780 C C . GLU A 1 107 ? 4.949 22.362 -23.873 1.00 81.38 107 GLU A C 1
ATOM 782 O O . GLU A 1 107 ? 4.230 21.355 -23.886 1.00 81.38 107 GLU A O 1
ATOM 787 N N . PRO A 1 108 ? 4.423 23.604 -23.844 1.00 80.06 108 PRO A N 1
ATOM 788 C CA . PRO A 1 108 ? 5.154 24.876 -23.887 1.00 80.06 108 PRO A CA 1
ATOM 789 C C . PRO A 1 108 ? 5.812 25.243 -22.542 1.00 80.06 108 PRO A C 1
ATOM 791 O O . PRO A 1 108 ? 5.186 25.139 -21.488 1.00 80.06 108 PRO A O 1
ATOM 794 N N . LEU A 1 109 ? 7.066 25.716 -22.580 1.00 83.19 109 LEU A N 1
ATOM 795 C CA . LEU A 1 109 ? 7.779 26.188 -21.387 1.00 83.19 109 LEU A CA 1
ATOM 796 C C . LEU A 1 109 ? 7.147 27.484 -20.861 1.00 83.19 109 LEU A C 1
ATOM 798 O O . LEU A 1 109 ? 7.290 28.541 -21.473 1.00 83.19 109 LEU A O 1
ATOM 802 N N . THR A 1 110 ? 6.504 27.419 -19.697 1.00 89.44 110 THR A N 1
ATOM 803 C CA . THR A 1 110 ? 6.153 28.613 -18.916 1.00 89.44 110 THR A CA 1
ATOM 804 C C . THR A 1 110 ? 7.198 28.844 -17.829 1.00 89.44 110 THR A C 1
ATOM 806 O O . THR A 1 110 ? 7.744 27.889 -17.268 1.00 89.44 110 THR A O 1
ATOM 809 N N . ALA A 1 111 ? 7.470 30.110 -17.495 1.00 89.06 111 ALA A N 1
ATOM 810 C CA . ALA A 1 111 ? 8.419 30.455 -16.435 1.00 89.06 111 ALA A CA 1
ATOM 811 C C . ALA A 1 111 ? 8.026 29.833 -15.082 1.00 89.06 111 ALA A C 1
ATOM 813 O O . ALA A 1 111 ? 8.887 29.344 -14.356 1.00 89.06 111 ALA A O 1
ATOM 814 N N . ALA A 1 112 ? 6.725 29.768 -14.778 1.00 87.44 112 ALA A N 1
ATOM 815 C CA . ALA A 1 112 ? 6.216 29.144 -13.558 1.00 87.44 112 ALA A CA 1
ATOM 816 C C . ALA A 1 112 ? 6.476 27.626 -13.513 1.00 87.44 112 ALA A C 1
ATOM 818 O O . ALA A 1 112 ? 7.015 27.130 -12.525 1.00 87.44 112 ALA A O 1
ATOM 819 N N . ALA A 1 113 ? 6.151 26.887 -14.583 1.00 85.56 113 ALA A N 1
ATOM 820 C CA . ALA A 1 113 ? 6.360 25.438 -14.623 1.00 85.56 113 ALA A CA 1
ATOM 821 C C . ALA A 1 113 ? 7.852 25.077 -14.572 1.00 85.56 113 ALA A C 1
ATOM 823 O O . ALA A 1 113 ? 8.244 24.158 -13.850 1.00 85.56 113 ALA A O 1
ATOM 824 N N . TYR A 1 114 ? 8.684 25.827 -15.302 1.00 90.44 114 TYR A N 1
ATOM 825 C CA . TYR A 1 114 ? 10.131 25.627 -15.302 1.00 90.44 114 TYR A CA 1
ATOM 826 C C . TYR A 1 114 ? 10.749 25.963 -13.940 1.00 90.44 114 TYR A C 1
ATOM 828 O O . TYR A 1 114 ? 11.532 25.176 -13.412 1.00 90.44 114 TYR A O 1
ATOM 836 N N . GLY A 1 115 ? 10.350 27.087 -13.336 1.00 89.75 115 GLY A N 1
ATOM 837 C CA . GLY A 1 115 ? 10.791 27.493 -12.003 1.00 89.75 115 GLY A CA 1
ATOM 838 C C . GLY A 1 115 ? 10.417 26.477 -10.926 1.00 89.75 115 GLY A C 1
ATOM 839 O O . GLY A 1 115 ? 11.280 26.066 -10.158 1.00 89.75 115 GLY A O 1
ATOM 840 N N . GLY A 1 116 ? 9.174 25.987 -10.913 1.00 86.62 116 GLY A N 1
ATOM 841 C CA . GLY A 1 116 ? 8.750 24.952 -9.964 1.00 86.62 116 GLY A CA 1
ATOM 842 C C . GLY A 1 116 ? 9.536 23.643 -10.115 1.00 86.62 116 GLY A C 1
ATOM 843 O O . GLY A 1 116 ? 10.001 23.073 -9.128 1.00 86.62 116 GLY A O 1
ATOM 844 N N . ALA A 1 117 ? 9.756 23.181 -11.352 1.00 88.62 117 ALA A N 1
ATOM 845 C CA . ALA A 1 117 ? 10.545 21.976 -11.615 1.00 88.62 117 ALA A CA 1
ATOM 846 C C . ALA A 1 117 ? 12.017 22.130 -11.194 1.00 88.62 117 ALA A C 1
ATOM 848 O O . ALA A 1 117 ? 12.583 21.226 -10.575 1.00 88.62 117 ALA A O 1
ATOM 849 N N . LEU A 1 118 ? 12.623 23.288 -11.475 1.00 91.19 118 LEU A N 1
ATOM 850 C CA . LEU A 1 118 ? 13.993 23.583 -11.072 1.00 91.19 118 LEU A CA 1
ATOM 851 C C . LEU A 1 118 ? 14.122 23.658 -9.543 1.00 91.19 118 LEU A C 1
ATOM 853 O O . LEU A 1 118 ? 15.075 23.115 -8.991 1.00 91.19 118 LEU A O 1
ATOM 857 N N . ALA A 1 119 ? 13.150 24.260 -8.852 1.00 89.12 119 ALA A N 1
ATOM 858 C CA . ALA A 1 119 ? 13.112 24.332 -7.391 1.00 89.12 119 ALA A CA 1
ATOM 859 C C . ALA A 1 119 ? 13.038 22.943 -6.748 1.00 89.12 119 ALA A C 1
ATOM 861 O O . ALA A 1 119 ? 13.784 22.655 -5.811 1.00 89.12 119 ALA A O 1
ATOM 862 N N . ARG A 1 120 ? 12.199 22.052 -7.296 1.00 86.62 120 ARG A N 1
ATOM 863 C CA . ARG A 1 120 ? 12.117 20.646 -6.869 1.00 86.62 120 ARG A CA 1
ATOM 864 C C . ARG A 1 120 ? 13.438 19.912 -7.061 1.00 86.62 120 ARG A C 1
ATOM 866 O O . ARG A 1 120 ? 13.921 19.278 -6.126 1.00 86.62 120 ARG A O 1
ATOM 873 N N . ALA A 1 121 ? 14.048 20.025 -8.242 1.00 90.62 121 ALA A N 1
ATOM 874 C CA . ALA A 1 121 ? 15.345 19.408 -8.512 1.00 90.62 121 ALA A CA 1
ATOM 875 C C . ALA A 1 121 ? 16.430 19.938 -7.560 1.00 90.62 121 ALA A C 1
ATOM 877 O O . ALA A 1 121 ? 17.204 19.157 -7.013 1.00 90.62 121 ALA A O 1
ATOM 878 N N . TRP A 1 122 ? 16.439 21.249 -7.306 1.00 92.56 122 TRP A N 1
ATOM 879 C CA . TRP A 1 122 ? 17.382 21.912 -6.405 1.00 92.56 122 TRP A CA 1
ATOM 880 C C . TRP A 1 122 ? 17.260 21.432 -4.959 1.00 92.56 122 TRP A C 1
ATOM 882 O O . TRP A 1 122 ? 18.273 21.216 -4.293 1.00 92.56 122 TRP A O 1
ATOM 892 N N . ALA A 1 123 ? 16.028 21.261 -4.476 1.00 88.31 123 ALA A N 1
ATOM 893 C CA . ALA A 1 123 ? 15.743 20.714 -3.155 1.00 88.31 123 ALA A CA 1
ATOM 894 C C . ALA A 1 123 ? 16.171 19.245 -3.039 1.00 88.31 123 ALA A C 1
ATOM 896 O O . ALA A 1 123 ? 16.769 18.839 -2.042 1.00 88.31 123 ALA A O 1
ATOM 897 N N . ALA A 1 124 ? 15.887 18.452 -4.077 1.00 89.06 124 ALA A N 1
ATOM 898 C CA . ALA A 1 124 ? 16.176 17.026 -4.102 1.00 89.06 124 ALA A CA 1
ATOM 899 C C . ALA A 1 124 ? 17.680 16.728 -4.007 1.00 89.06 124 ALA A C 1
ATOM 901 O O . ALA A 1 124 ? 18.055 15.773 -3.331 1.00 89.06 124 ALA A O 1
ATOM 902 N N . VAL A 1 125 ? 18.528 17.554 -4.631 1.00 93.44 125 VAL A N 1
ATOM 903 C CA . VAL A 1 125 ? 19.990 17.354 -4.709 1.00 93.44 125 VAL A CA 1
ATOM 904 C C . VAL A 1 125 ? 20.788 18.191 -3.702 1.00 93.44 125 VAL A C 1
ATOM 906 O O . VAL A 1 125 ? 21.966 18.476 -3.919 1.00 93.44 125 VAL A O 1
ATOM 909 N N . ASN A 1 126 ? 20.163 18.617 -2.602 1.00 91.38 126 ASN A N 1
ATOM 910 C CA . ASN A 1 126 ? 20.848 19.366 -1.551 1.00 91.38 126 ASN A CA 1
ATOM 911 C C . ASN A 1 126 ? 22.002 18.529 -0.939 1.00 91.38 126 ASN A C 1
ATOM 913 O O . ASN A 1 126 ? 21.722 17.453 -0.411 1.00 91.38 126 ASN A O 1
ATOM 917 N N . PRO A 1 127 ? 23.271 19.000 -0.971 1.00 91.38 127 PRO A N 1
ATOM 918 C CA . PRO A 1 127 ? 24.433 18.269 -0.471 1.00 91.38 127 PRO A CA 1
ATOM 919 C C . PRO A 1 127 ? 24.280 17.817 0.979 1.00 91.38 127 PRO A C 1
ATOM 921 O O . PRO A 1 127 ? 24.662 16.702 1.293 1.00 91.38 127 PRO A O 1
ATOM 924 N N . GLU A 1 128 ? 23.652 18.621 1.839 1.00 88.94 128 GLU A N 1
ATOM 925 C CA . GLU A 1 128 ? 23.490 18.303 3.267 1.00 88.94 128 GLU A CA 1
ATOM 926 C C . GLU A 1 128 ? 22.660 17.037 3.536 1.00 88.94 128 GLU A C 1
ATOM 928 O O . GLU A 1 128 ? 22.717 16.480 4.628 1.00 88.94 128 GLU A O 1
ATOM 933 N N . ILE A 1 129 ? 21.896 16.569 2.545 1.00 84.69 129 ILE A N 1
ATOM 934 C CA . ILE A 1 129 ? 21.098 15.339 2.641 1.00 84.69 129 ILE A CA 1
ATOM 935 C C . ILE A 1 129 ? 21.975 14.100 2.388 1.00 84.69 129 ILE A C 1
ATOM 937 O O . ILE A 1 129 ? 21.650 12.998 2.825 1.00 84.69 129 ILE A O 1
ATOM 941 N N . PHE A 1 130 ? 23.110 14.251 1.701 1.00 87.12 130 PHE A N 1
ATOM 942 C CA . PHE A 1 130 ? 23.988 13.132 1.388 1.00 87.12 130 PHE A CA 1
ATOM 943 C C . PHE A 1 130 ? 24.942 12.808 2.541 1.00 87.12 130 PHE A C 1
ATOM 945 O O . PHE A 1 130 ? 25.568 13.676 3.150 1.00 87.12 130 PHE A O 1
ATOM 952 N N . GLN A 1 131 ? 25.085 11.513 2.823 1.00 84.25 131 GLN A N 1
ATOM 953 C CA . GLN A 1 131 ? 25.812 11.042 4.001 1.00 84.25 131 GLN A CA 1
ATOM 954 C C . GLN A 1 131 ? 27.328 10.946 3.802 1.00 84.25 131 GLN A C 1
ATOM 956 O O . GLN A 1 131 ? 28.074 11.053 4.781 1.00 84.25 131 GLN A O 1
ATOM 961 N N . SER A 1 132 ? 27.782 10.677 2.575 1.00 89.19 132 SER A N 1
ATOM 962 C CA . SER A 1 132 ? 29.199 10.534 2.238 1.00 89.19 132 SER A CA 1
ATOM 963 C C . SER A 1 132 ? 29.723 11.807 1.578 1.00 89.19 132 SER A C 1
ATOM 965 O O . SER A 1 132 ? 29.016 12.439 0.798 1.00 89.19 132 SER A O 1
ATOM 967 N N . GLU A 1 133 ? 30.975 12.182 1.846 1.00 92.38 133 GLU A N 1
ATOM 968 C CA . GLU A 1 133 ? 31.585 13.365 1.217 1.00 92.38 133 GLU A CA 1
ATOM 969 C C . GLU A 1 133 ? 31.630 13.255 -0.316 1.00 92.38 133 GLU A C 1
ATOM 971 O O . GLU A 1 133 ? 31.488 14.255 -1.016 1.00 92.38 133 GLU A O 1
ATOM 976 N N . ALA A 1 134 ? 31.751 12.036 -0.853 1.00 93.38 134 ALA A N 1
ATOM 977 C CA . ALA A 1 134 ? 31.686 11.798 -2.292 1.00 93.38 134 ALA A CA 1
ATOM 978 C C . ALA A 1 134 ? 30.302 12.142 -2.869 1.00 93.38 134 ALA A C 1
ATOM 980 O O . ALA A 1 134 ? 30.213 12.799 -3.907 1.00 93.38 134 ALA A O 1
ATOM 981 N N . ASP A 1 135 ? 29.230 11.748 -2.182 1.00 93.44 135 ASP A N 1
ATOM 982 C CA . ASP A 1 135 ? 27.857 12.029 -2.605 1.00 93.44 135 ASP A CA 1
ATOM 983 C C . ASP A 1 135 ? 27.494 13.505 -2.400 1.00 93.44 135 ASP A C 1
ATOM 985 O O . ASP A 1 135 ? 26.850 14.106 -3.262 1.00 93.44 135 ASP A O 1
ATOM 989 N N . LYS A 1 136 ? 27.972 14.133 -1.316 1.00 94.56 136 LYS A N 1
ATOM 990 C CA . LYS A 1 136 ? 27.854 15.588 -1.109 1.00 94.56 136 LYS A CA 1
ATOM 991 C C . LYS A 1 136 ? 28.470 16.361 -2.263 1.00 94.56 136 LYS A C 1
ATOM 993 O O . LYS A 1 136 ? 27.872 17.303 -2.774 1.00 94.56 136 LYS A O 1
ATOM 998 N N . GLU A 1 137 ? 29.640 15.926 -2.712 1.00 95.94 137 GLU A N 1
ATOM 999 C CA . GLU A 1 137 ? 30.346 16.529 -3.831 1.00 95.94 137 GLU A CA 1
ATOM 1000 C C . GLU A 1 137 ? 29.595 16.326 -5.166 1.00 95.94 137 GLU A C 1
ATOM 1002 O O . GLU A 1 137 ? 29.535 17.237 -5.994 1.00 95.94 137 GLU A O 1
ATOM 1007 N N . VAL A 1 138 ? 28.923 15.184 -5.366 1.00 96.56 138 VAL A N 1
ATOM 1008 C CA . VAL A 1 138 ? 27.970 15.009 -6.482 1.00 96.56 138 VAL A CA 1
ATOM 1009 C C . VAL A 1 138 ? 26.804 16.001 -6.370 1.00 96.56 138 VAL A C 1
ATOM 1011 O O . VAL A 1 138 ? 26.458 16.640 -7.366 1.00 96.56 138 VAL A O 1
ATOM 1014 N N . GLY A 1 139 ? 26.233 16.176 -5.175 1.00 95.56 139 GLY A N 1
ATOM 1015 C CA . GLY A 1 139 ? 25.179 17.156 -4.896 1.00 95.56 139 GLY A CA 1
ATOM 1016 C C . GLY A 1 139 ? 25.603 18.600 -5.180 1.00 95.56 139 GLY A C 1
ATOM 1017 O O . GLY A 1 139 ? 24.871 19.343 -5.834 1.00 95.56 139 GLY A O 1
ATOM 1018 N N . ASN A 1 140 ? 26.816 18.985 -4.773 1.00 96.00 140 ASN A N 1
ATOM 1019 C CA . ASN A 1 140 ? 27.397 20.301 -5.051 1.00 96.00 140 ASN A CA 1
ATOM 1020 C C . ASN A 1 140 ? 27.488 20.568 -6.554 1.00 96.00 140 ASN A C 1
ATOM 1022 O O . ASN A 1 140 ? 26.973 21.582 -7.031 1.00 96.00 140 ASN A O 1
ATOM 1026 N N . ARG A 1 141 ? 28.064 19.629 -7.315 1.00 97.00 141 ARG A N 1
ATOM 1027 C CA . ARG A 1 141 ? 28.144 19.742 -8.778 1.00 97.00 141 ARG A CA 1
ATOM 1028 C C . ARG A 1 141 ? 26.765 19.792 -9.431 1.00 97.00 141 ARG A C 1
ATOM 1030 O O . ARG A 1 141 ? 26.566 20.540 -10.386 1.00 97.00 141 ARG A O 1
ATOM 1037 N N . ALA A 1 142 ? 25.798 19.028 -8.920 1.00 96.25 142 ALA A N 1
ATOM 1038 C CA . ALA A 1 142 ? 24.428 19.070 -9.420 1.00 96.25 142 ALA A CA 1
ATOM 1039 C C . ALA A 1 142 ? 23.796 20.455 -9.204 1.00 96.25 142 ALA A C 1
ATOM 1041 O O . ALA A 1 142 ? 23.224 21.011 -10.141 1.00 96.25 142 ALA A O 1
ATOM 1042 N N . ARG A 1 143 ? 23.948 21.059 -8.016 1.00 95.56 143 ARG A N 1
ATOM 1043 C CA . ARG A 1 143 ? 23.453 22.423 -7.736 1.00 95.56 143 ARG A CA 1
ATOM 1044 C C . ARG A 1 143 ? 24.162 23.483 -8.565 1.00 95.56 143 ARG A C 1
ATOM 1046 O O . ARG A 1 143 ? 23.505 24.398 -9.054 1.00 95.56 143 ARG A O 1
ATOM 1053 N N . GLU A 1 144 ? 25.470 23.357 -8.767 1.00 96.19 144 GLU A N 1
ATOM 1054 C CA . GLU A 1 144 ? 26.208 24.243 -9.670 1.00 96.19 144 GLU A CA 1
ATOM 1055 C C . GLU A 1 144 ? 25.632 24.171 -11.092 1.00 96.19 144 GLU A C 1
ATOM 1057 O O . GLU A 1 144 ? 25.353 25.205 -11.703 1.00 96.19 144 GLU A O 1
ATOM 1062 N N . ASN A 1 145 ? 25.354 22.965 -11.596 1.00 96.06 145 ASN A N 1
ATOM 1063 C CA . ASN A 1 145 ? 24.778 22.812 -12.928 1.00 96.06 145 ASN A CA 1
ATOM 1064 C C . ASN A 1 145 ? 23.331 23.332 -13.020 1.00 96.06 145 ASN A C 1
ATOM 1066 O O . ASN A 1 145 ? 22.962 23.972 -14.008 1.00 96.06 145 ASN A O 1
ATOM 1070 N N . LEU A 1 146 ? 22.516 23.146 -11.976 1.00 95.06 146 LEU A N 1
ATOM 1071 C CA . LEU A 1 146 ? 21.189 23.769 -11.889 1.00 95.06 146 LEU A CA 1
ATOM 1072 C C . LEU A 1 146 ? 21.281 25.302 -11.845 1.00 95.06 146 LEU A C 1
ATOM 1074 O O . LEU A 1 146 ? 20.448 25.975 -12.444 1.00 95.06 146 LEU A O 1
ATOM 1078 N N . SER A 1 147 ? 22.306 25.868 -11.200 1.00 94.62 147 SER A N 1
ATOM 1079 C CA . SER A 1 147 ? 22.560 27.318 -11.173 1.00 94.62 147 SER A CA 1
ATOM 1080 C C . SER A 1 147 ? 22.894 27.854 -12.563 1.00 94.62 147 SER A C 1
ATOM 1082 O O . SER A 1 147 ? 22.355 28.872 -13.002 1.00 94.62 147 SER A O 1
ATOM 1084 N N . ASN A 1 148 ? 23.736 27.134 -13.304 1.00 94.75 148 ASN A N 1
ATOM 1085 C CA . ASN A 1 148 ? 24.052 27.466 -14.692 1.00 94.75 148 ASN A CA 1
ATOM 1086 C C . ASN A 1 148 ? 22.818 27.333 -15.597 1.00 94.75 148 ASN A C 1
ATOM 1088 O O . ASN A 1 148 ? 22.588 28.188 -16.453 1.00 94.75 148 ASN A O 1
ATOM 1092 N N . THR A 1 149 ? 21.984 26.321 -15.352 1.00 94.44 149 THR A N 1
ATOM 1093 C CA . THR A 1 149 ? 20.695 26.138 -16.032 1.00 94.44 149 THR A CA 1
ATOM 1094 C C . THR A 1 149 ? 19.740 27.295 -15.751 1.00 94.44 149 THR A C 1
ATOM 1096 O O . THR A 1 149 ? 19.137 27.818 -16.682 1.00 94.44 149 THR A O 1
ATOM 1099 N N . LEU A 1 150 ? 19.630 27.751 -14.499 1.00 94.38 150 LEU A N 1
ATOM 1100 C CA . LEU A 1 150 ? 18.796 28.898 -14.135 1.00 94.38 150 LEU A CA 1
ATOM 1101 C C . LEU A 1 150 ? 19.216 30.166 -14.880 1.00 94.38 150 LEU A C 1
ATOM 1103 O O . LEU A 1 150 ? 18.358 30.893 -15.383 1.00 94.38 150 LEU A O 1
ATOM 1107 N N . LYS A 1 151 ? 20.528 30.430 -14.955 1.00 94.06 151 LYS A N 1
ATOM 1108 C CA . LYS A 1 151 ? 21.074 31.580 -15.691 1.00 94.06 151 LYS A CA 1
ATOM 1109 C C . LYS A 1 151 ? 20.693 31.504 -17.165 1.00 94.06 151 LYS A C 1
ATOM 1111 O O . LYS A 1 151 ? 20.099 32.445 -17.679 1.00 94.06 151 LYS A O 1
ATOM 1116 N N . TRP A 1 152 ? 20.949 30.361 -17.803 1.00 94.12 152 TRP A N 1
ATOM 1117 C CA . TRP A 1 152 ? 20.588 30.124 -19.200 1.00 94.12 152 TRP A CA 1
ATOM 1118 C C . TRP A 1 152 ? 19.077 30.282 -19.444 1.00 94.12 152 TRP A C 1
ATOM 1120 O O . TRP A 1 152 ? 18.660 31.001 -20.349 1.00 94.12 152 TRP A O 1
ATOM 1130 N N . ALA A 1 153 ? 18.240 29.676 -18.599 1.00 91.69 153 ALA A N 1
ATOM 1131 C CA . ALA A 1 153 ? 16.788 29.738 -18.732 1.00 91.69 153 ALA A CA 1
ATOM 1132 C C . ALA A 1 153 ? 16.244 31.156 -18.506 1.00 91.69 153 ALA A C 1
ATOM 1134 O O . ALA A 1 153 ? 15.288 31.546 -19.164 1.00 91.69 153 ALA A O 1
ATOM 1135 N N . SER A 1 154 ? 16.868 31.949 -17.631 1.00 92.75 154 SER A N 1
ATOM 1136 C CA . SER A 1 154 ? 16.489 33.348 -17.382 1.00 92.75 154 SER A CA 1
ATOM 1137 C C . SER A 1 154 ? 16.765 34.266 -18.577 1.00 92.75 154 SER A C 1
ATOM 1139 O O . SER A 1 154 ? 16.055 35.251 -18.764 1.00 92.75 154 SER A O 1
ATOM 1141 N N . GLU A 1 155 ? 17.763 33.944 -19.408 1.00 93.38 155 GLU A N 1
ATOM 1142 C CA . GLU A 1 155 ? 18.014 34.658 -20.668 1.00 93.38 155 GLU A CA 1
ATOM 1143 C C . GLU A 1 155 ? 16.920 34.374 -21.707 1.00 93.38 155 GLU A C 1
ATOM 1145 O O . GLU A 1 155 ? 16.560 35.257 -22.484 1.00 93.38 155 GLU A O 1
ATOM 1150 N N . GLN A 1 156 ? 16.368 33.155 -21.704 1.00 91.19 156 GLN A N 1
ATOM 1151 C CA . GLN A 1 156 ? 15.288 32.745 -22.610 1.00 91.19 156 GLN A CA 1
ATOM 1152 C C . GLN A 1 156 ? 13.895 33.139 -22.088 1.00 91.19 156 GLN A C 1
ATOM 1154 O O . GLN A 1 156 ? 12.989 33.415 -22.872 1.00 91.19 156 GLN A O 1
ATOM 1159 N N . LEU A 1 157 ? 13.720 33.173 -20.763 1.00 92.88 157 LEU A N 1
ATOM 1160 C CA . LEU A 1 157 ? 12.470 33.435 -20.050 1.00 92.88 157 LEU A CA 1
ATOM 1161 C C . LEU A 1 157 ? 12.705 34.497 -18.956 1.00 92.88 157 LEU A C 1
ATOM 1163 O O . LEU A 1 157 ? 12.873 34.143 -17.788 1.00 92.88 157 LEU A O 1
ATOM 1167 N N . PRO A 1 158 ? 12.677 35.804 -19.280 1.00 91.50 158 PRO A N 1
ATOM 1168 C CA . PRO A 1 158 ? 12.963 36.868 -18.309 1.00 91.50 158 PRO A CA 1
ATOM 1169 C C . PRO A 1 158 ? 12.064 36.852 -17.059 1.00 91.50 158 PRO A C 1
ATOM 1171 O O . PRO A 1 158 ? 12.494 37.238 -15.973 1.00 91.50 158 PRO A O 1
ATOM 1174 N N . GLU A 1 159 ? 10.827 36.361 -17.186 1.00 92.06 159 GLU A N 1
ATOM 1175 C CA . GLU A 1 159 ? 9.883 36.181 -16.071 1.00 92.06 159 GLU A CA 1
ATOM 1176 C C . GLU A 1 159 ? 10.401 35.201 -15.002 1.00 92.06 159 GLU A C 1
ATOM 1178 O O . GLU A 1 159 ? 10.100 35.358 -13.818 1.00 92.06 159 GLU A O 1
ATOM 1183 N N . LEU A 1 160 ? 11.227 34.222 -15.391 1.00 90.94 160 LEU A N 1
ATOM 1184 C CA . LEU A 1 160 ? 11.818 33.247 -14.474 1.00 90.94 160 LEU A CA 1
ATOM 1185 C C . LEU A 1 160 ? 12.782 33.917 -13.486 1.00 90.94 160 LEU A C 1
ATOM 1187 O O . LEU A 1 160 ? 12.783 33.577 -12.303 1.00 90.94 160 LEU A O 1
ATOM 1191 N N . HIS A 1 161 ? 13.552 34.909 -13.945 1.00 88.56 161 HIS A N 1
ATOM 1192 C CA . HIS A 1 161 ? 14.467 35.661 -13.086 1.00 88.56 161 HIS A CA 1
ATOM 1193 C C . HIS A 1 161 ? 13.709 36.405 -11.980 1.00 88.56 161 HIS A C 1
ATOM 1195 O O . HIS A 1 161 ? 14.153 36.433 -10.831 1.00 88.56 161 HIS A O 1
ATOM 1201 N N . ALA A 1 162 ? 12.559 37.000 -12.319 1.00 86.81 162 ALA A N 1
ATOM 1202 C CA . ALA A 1 162 ? 11.707 37.709 -11.366 1.00 86.81 162 ALA A CA 1
ATOM 1203 C C . ALA A 1 162 ? 11.079 36.759 -10.336 1.00 86.81 162 ALA A C 1
ATOM 1205 O O . ALA A 1 162 ? 11.016 37.102 -9.157 1.00 86.81 162 ALA A O 1
ATOM 1206 N N . LEU A 1 163 ? 10.669 35.557 -10.760 1.00 86.12 163 LEU A N 1
ATOM 1207 C CA . LEU A 1 163 ? 10.180 34.519 -9.849 1.00 86.12 163 LEU A CA 1
ATOM 1208 C C . LEU A 1 163 ? 11.272 34.080 -8.866 1.00 86.12 163 LEU A C 1
ATOM 1210 O O . LEU A 1 163 ? 11.035 34.060 -7.662 1.00 86.12 163 LEU A O 1
ATOM 1214 N N . TRP A 1 164 ? 12.472 33.774 -9.365 1.00 85.19 164 TRP A N 1
ATOM 1215 C CA . TRP A 1 164 ? 13.543 33.182 -8.559 1.00 85.19 164 TRP A CA 1
ATOM 1216 C C . TRP A 1 164 ? 14.255 34.174 -7.630 1.00 85.19 164 TRP A C 1
ATOM 1218 O O . TRP A 1 164 ? 14.671 33.804 -6.538 1.00 85.19 164 TRP A O 1
ATOM 1228 N N . SER A 1 165 ? 14.398 35.436 -8.045 1.00 80.44 165 SER A N 1
ATOM 1229 C CA . SER A 1 165 ? 15.145 36.459 -7.290 1.00 80.44 165 SER A CA 1
ATOM 1230 C C . SER A 1 165 ? 14.367 37.066 -6.121 1.00 80.44 165 SER A C 1
ATOM 1232 O O . SER A 1 165 ? 14.947 37.772 -5.304 1.00 80.44 165 SER A O 1
ATOM 1234 N N . ALA A 1 166 ? 13.053 36.860 -6.064 1.00 67.88 166 ALA A N 1
ATOM 1235 C CA . ALA A 1 166 ? 12.172 37.532 -5.113 1.00 67.88 166 ALA A CA 1
ATOM 1236 C C . ALA A 1 166 ? 11.930 36.737 -3.814 1.00 67.88 166 ALA A C 1
ATOM 1238 O O . ALA A 1 166 ? 10.940 37.002 -3.143 1.00 67.88 166 ALA A O 1
ATOM 1239 N N . ASP A 1 167 ? 12.747 35.718 -3.507 1.00 66.50 167 ASP A N 1
ATOM 1240 C CA . ASP A 1 167 ? 12.474 34.700 -2.467 1.00 66.50 167 ASP A CA 1
ATOM 1241 C C . ASP A 1 167 ? 11.078 34.038 -2.596 1.00 66.50 167 ASP A C 1
ATOM 1243 O O . ASP A 1 167 ? 10.605 33.335 -1.706 1.00 66.50 167 ASP A O 1
ATOM 1247 N N . ASN A 1 168 ? 10.408 34.229 -3.739 1.00 69.38 168 ASN A N 1
ATOM 1248 C CA . ASN A 1 168 ? 9.042 33.773 -3.993 1.00 69.38 168 ASN A CA 1
ATOM 1249 C C . ASN A 1 168 ? 8.984 32.290 -4.366 1.00 69.38 168 ASN A C 1
ATOM 1251 O O . ASN A 1 168 ? 7.929 31.661 -4.264 1.00 69.38 168 ASN A O 1
ATOM 1255 N N . VAL A 1 169 ? 10.102 31.720 -4.819 1.00 72.81 169 VAL A N 1
ATOM 1256 C CA . VAL A 1 169 ? 10.191 30.290 -5.103 1.00 72.81 169 VAL A CA 1
ATOM 1257 C C . VAL A 1 169 ? 10.351 29.563 -3.777 1.00 72.81 169 VAL A C 1
ATOM 1259 O O . VAL A 1 169 ? 11.455 29.410 -3.256 1.00 72.81 169 VAL A O 1
ATOM 1262 N N . LYS A 1 170 ? 9.224 29.098 -3.234 1.00 76.50 170 LYS A N 1
ATOM 1263 C CA . LYS A 1 170 ? 9.218 28.149 -2.122 1.00 76.50 170 LYS A CA 1
ATOM 1264 C C . LYS A 1 170 ? 9.905 26.872 -2.598 1.00 76.50 170 LYS A C 1
ATOM 1266 O O . LYS A 1 170 ? 9.319 26.084 -3.334 1.00 76.50 170 LYS A O 1
ATOM 1271 N N . VAL A 1 171 ? 11.163 26.696 -2.205 1.00 74.31 171 VAL A N 1
ATOM 1272 C CA . VAL A 1 171 ? 11.887 25.441 -2.402 1.00 74.31 171 VAL A CA 1
ATOM 1273 C C . VAL A 1 171 ? 11.145 24.383 -1.582 1.00 74.31 171 VAL A C 1
ATOM 1275 O O . VAL A 1 171 ? 11.066 24.529 -0.359 1.00 74.31 171 VAL A O 1
ATOM 1278 N N . PRO A 1 172 ? 10.542 23.365 -2.218 1.00 75.75 172 PRO A N 1
ATOM 1279 C CA . PRO A 1 172 ? 9.760 22.383 -1.487 1.00 75.75 172 PRO A CA 1
ATOM 1280 C C . PRO A 1 172 ? 10.670 21.604 -0.544 1.00 75.75 172 PRO A C 1
ATOM 1282 O O . PRO A 1 172 ? 11.836 21.339 -0.854 1.00 75.75 172 PRO A O 1
ATOM 1285 N N . VAL A 1 173 ? 10.137 21.238 0.618 1.00 73.12 173 VAL A N 1
ATOM 1286 C CA . VAL A 1 173 ? 10.873 20.417 1.574 1.00 73.12 173 VAL A CA 1
ATOM 1287 C C . VAL A 1 173 ? 10.755 18.983 1.086 1.00 73.12 173 VAL A C 1
ATOM 1289 O O . VAL A 1 173 ? 9.747 18.320 1.285 1.00 73.12 173 VAL A O 1
ATOM 1292 N N . VAL A 1 174 ? 11.783 18.500 0.394 1.00 70.81 174 VAL A N 1
ATOM 1293 C CA . VAL A 1 174 ? 11.810 17.101 -0.032 1.00 70.81 174 VAL A CA 1
ATOM 1294 C C . VAL A 1 174 ? 12.187 16.271 1.187 1.00 70.81 174 VAL A C 1
ATOM 1296 O O . VAL A 1 174 ? 13.360 16.216 1.563 1.00 70.81 174 VAL A O 1
ATOM 1299 N N . GLU A 1 175 ? 11.204 15.634 1.806 1.00 76.38 175 GLU A N 1
ATOM 1300 C CA . GLU A 1 175 ? 11.413 14.737 2.941 1.00 76.38 175 GLU A CA 1
ATOM 1301 C C . GLU A 1 175 ? 11.806 13.322 2.482 1.00 76.38 175 GLU A C 1
ATOM 1303 O O . GLU A 1 175 ? 11.454 12.870 1.391 1.00 76.38 175 GLU A O 1
ATOM 1308 N N . GLU A 1 176 ? 12.573 12.605 3.303 1.00 78.38 176 GLU A N 1
ATOM 1309 C CA . GLU A 1 176 ? 12.856 11.179 3.084 1.00 78.38 176 GLU A CA 1
ATOM 1310 C C . GLU A 1 176 ? 11.647 10.338 3.514 1.00 78.38 176 GLU A C 1
ATOM 1312 O O . GLU A 1 176 ? 11.132 10.599 4.600 1.00 78.38 176 GLU A O 1
ATOM 1317 N N . PRO A 1 177 ? 11.174 9.344 2.733 1.00 82.88 177 PRO A N 1
ATOM 1318 C CA . PRO A 1 177 ? 10.085 8.440 3.132 1.00 82.88 177 PRO A CA 1
ATOM 1319 C C . PRO A 1 177 ? 10.427 7.659 4.407 1.00 82.88 177 PRO A C 1
ATOM 1321 O O . PRO A 1 177 ? 11.595 7.444 4.708 1.00 82.88 177 PRO A O 1
ATOM 1324 N N . LEU A 1 178 ? 9.418 7.211 5.159 1.00 87.50 178 LEU A N 1
ATOM 1325 C CA . LEU A 1 178 ? 9.675 6.423 6.356 1.00 87.50 178 LEU A CA 1
ATOM 1326 C C . LEU A 1 178 ? 10.203 5.048 5.971 1.00 87.50 178 LEU A C 1
ATOM 1328 O O . LEU A 1 178 ? 9.486 4.258 5.350 1.00 87.50 178 LEU A O 1
ATOM 1332 N N . ASP A 1 179 ? 11.405 4.736 6.450 1.00 85.62 179 ASP A N 1
ATOM 1333 C CA . ASP A 1 179 ? 11.954 3.390 6.343 1.00 85.62 179 ASP A CA 1
ATOM 1334 C C . ASP A 1 179 ? 11.049 2.322 6.968 1.00 85.62 179 ASP A C 1
ATOM 1336 O O . ASP A 1 179 ? 10.251 2.556 7.887 1.00 85.62 179 ASP A O 1
ATOM 1340 N N . ARG A 1 180 ? 11.277 1.082 6.529 1.00 81.19 180 ARG A N 1
ATOM 1341 C CA . ARG A 1 180 ? 10.641 -0.130 7.059 1.00 81.19 180 ARG A CA 1
ATOM 1342 C C . ARG A 1 180 ? 10.731 -0.234 8.583 1.00 81.19 180 ARG A C 1
ATOM 1344 O O . ARG A 1 180 ? 9.767 -0.669 9.211 1.00 81.19 180 ARG A O 1
ATOM 1351 N N . TYR A 1 181 ? 11.855 0.174 9.173 1.00 87.00 181 TYR A N 1
ATOM 1352 C CA . TYR A 1 181 ? 12.048 0.140 10.622 1.00 87.00 181 TYR A CA 1
ATOM 1353 C C . TYR A 1 181 ? 11.031 1.026 11.357 1.00 87.00 181 TYR A C 1
ATOM 1355 O O . TYR A 1 181 ? 10.328 0.541 12.244 1.00 87.00 181 TYR A O 1
ATOM 1363 N N . HIS A 1 182 ? 10.872 2.284 10.926 1.00 93.75 182 HIS A N 1
ATOM 1364 C CA . HIS A 1 182 ? 9.890 3.219 11.485 1.00 93.75 182 HIS A CA 1
ATOM 1365 C C . HIS A 1 182 ? 8.471 2.668 11.392 1.00 93.75 182 HIS A C 1
ATOM 1367 O O . HIS A 1 182 ? 7.723 2.655 12.367 1.00 93.75 182 HIS A O 1
ATOM 1373 N N . ARG A 1 183 ? 8.103 2.150 10.217 1.00 91.12 183 ARG A N 1
ATOM 1374 C CA . ARG A 1 183 ? 6.767 1.592 9.988 1.00 91.12 183 ARG A CA 1
ATOM 1375 C C . ARG A 1 183 ? 6.503 0.378 10.882 1.00 91.12 183 ARG A C 1
ATOM 1377 O O . ARG A 1 183 ? 5.419 0.256 11.447 1.00 91.12 183 ARG A O 1
ATOM 1384 N N . HIS A 1 184 ? 7.499 -0.486 11.085 1.00 83.81 184 HIS A N 1
ATOM 1385 C CA . HIS A 1 184 ? 7.389 -1.606 12.021 1.00 83.81 184 HIS A CA 1
ATOM 1386 C C . HIS A 1 184 ? 7.237 -1.142 13.475 1.00 83.81 184 HIS A C 1
ATOM 1388 O O . HIS A 1 184 ? 6.379 -1.650 14.198 1.00 83.81 184 HIS A O 1
ATOM 1394 N N . ALA A 1 185 ? 8.007 -0.137 13.890 1.00 92.19 185 ALA A N 1
ATOM 1395 C CA . ALA A 1 185 ? 7.880 0.478 15.206 1.00 92.19 185 ALA A CA 1
ATOM 1396 C C . ALA A 1 185 ? 6.471 1.066 15.429 1.00 92.19 185 ALA A C 1
ATOM 1398 O O . ALA A 1 185 ? 5.863 0.840 16.476 1.00 92.19 185 ALA A O 1
ATOM 1399 N N . HIS A 1 186 ? 5.892 1.721 14.418 1.00 96.88 186 HIS A N 1
ATOM 1400 C CA . HIS A 1 186 ? 4.505 2.196 14.446 1.00 96.88 186 HIS A CA 1
ATOM 1401 C C . HIS A 1 186 ? 3.480 1.052 14.572 1.00 96.88 186 HIS A C 1
ATOM 1403 O O . HIS A 1 186 ? 2.510 1.158 15.328 1.00 96.88 186 HIS A O 1
ATOM 1409 N N . ILE A 1 187 ? 3.690 -0.071 13.877 1.00 88.94 187 ILE A N 1
ATOM 1410 C CA . ILE A 1 187 ? 2.840 -1.266 14.012 1.00 88.94 187 ILE A CA 1
ATOM 1411 C C . ILE A 1 187 ? 2.840 -1.757 15.465 1.00 88.94 187 ILE A C 1
ATOM 1413 O O . ILE A 1 187 ? 1.767 -1.915 16.051 1.00 88.94 187 ILE A O 1
ATOM 1417 N N . LEU A 1 188 ? 4.026 -1.922 16.064 1.00 88.69 188 LEU A N 1
ATOM 1418 C CA . LEU A 1 188 ? 4.189 -2.346 17.462 1.00 88.69 188 LEU A CA 1
ATOM 1419 C C . LEU A 1 188 ? 3.551 -1.357 18.448 1.00 88.69 188 LEU A C 1
ATOM 1421 O O . LEU A 1 188 ? 2.921 -1.758 19.424 1.00 88.69 188 LEU A O 1
ATOM 1425 N N . ALA A 1 189 ? 3.654 -0.059 18.169 1.00 96.94 189 ALA A N 1
ATOM 1426 C CA . ALA A 1 189 ? 3.092 0.993 19.006 1.00 96.94 189 ALA A CA 1
ATOM 1427 C C . ALA A 1 189 ? 1.554 1.028 19.022 1.00 96.94 189 ALA A C 1
ATOM 1429 O O . ALA A 1 189 ? 0.958 1.548 19.966 1.00 96.94 189 ALA A O 1
ATOM 1430 N N . THR A 1 190 ? 0.886 0.471 18.009 1.00 96.81 190 THR A N 1
ATOM 1431 C CA . THR A 1 190 ? -0.564 0.647 17.813 1.00 96.81 190 THR A CA 1
ATOM 1432 C C . THR A 1 190 ? -1.399 0.088 18.966 1.00 96.81 190 THR A C 1
ATOM 1434 O O . THR A 1 190 ? -2.361 0.726 19.394 1.00 96.81 190 THR A O 1
ATOM 1437 N N . SER A 1 191 ? -1.030 -1.065 19.532 1.00 95.06 191 SER A N 1
ATOM 1438 C CA . SER A 1 191 ? -1.728 -1.612 20.706 1.00 95.06 191 SER A CA 1
ATOM 1439 C C . SER A 1 191 ? -1.580 -0.718 21.936 1.00 95.06 191 SER A C 1
ATOM 1441 O O . SER A 1 191 ? -2.529 -0.570 22.701 1.00 95.06 191 SER A O 1
ATOM 1443 N N . HIS A 1 192 ? -0.420 -0.081 22.109 1.00 97.94 192 HIS A N 1
ATOM 1444 C CA . HIS A 1 192 ? -0.181 0.852 23.208 1.00 97.94 192 HIS A CA 1
ATOM 1445 C C . HIS A 1 192 ? -0.979 2.145 23.017 1.00 97.94 192 HIS A C 1
ATOM 1447 O O . HIS A 1 192 ? -1.613 2.607 23.962 1.00 97.94 192 HIS A O 1
ATOM 1453 N N . MET A 1 193 ? -1.062 2.664 21.787 1.00 98.12 193 MET A N 1
ATOM 1454 C CA . MET A 1 193 ? -1.902 3.823 21.458 1.00 98.12 193 MET A CA 1
ATOM 1455 C C . MET A 1 193 ? -3.384 3.583 21.785 1.00 98.12 193 MET A C 1
ATOM 1457 O O . MET A 1 193 ? -4.034 4.467 22.339 1.00 98.12 193 MET A O 1
ATOM 1461 N N . LYS A 1 194 ? -3.912 2.373 21.538 1.00 97.75 194 LYS A N 1
ATOM 1462 C CA . LYS A 1 194 ? -5.283 1.990 21.933 1.00 97.75 194 LYS A CA 1
ATOM 1463 C C . LYS A 1 194 ? -5.500 2.049 23.453 1.00 97.75 194 LYS A C 1
ATOM 1465 O O . LYS A 1 194 ? -6.549 2.513 23.899 1.00 97.75 194 LYS A O 1
ATOM 1470 N N . VAL A 1 195 ? -4.520 1.601 24.246 1.00 97.88 195 VAL A N 1
ATOM 1471 C CA . VAL A 1 195 ? -4.574 1.665 25.721 1.00 97.88 195 VAL A CA 1
ATOM 1472 C C . VAL A 1 195 ? -4.583 3.117 26.199 1.00 97.88 195 VAL A C 1
ATOM 1474 O O . VAL A 1 195 ? -5.405 3.477 27.040 1.00 97.88 195 VAL A O 1
ATOM 1477 N N . LEU A 1 196 ? -3.723 3.968 25.629 1.00 98.06 196 LEU A N 1
ATOM 1478 C CA . LEU A 1 196 ? -3.677 5.387 25.989 1.00 98.06 196 LEU A CA 1
ATOM 1479 C C . LEU A 1 196 ? -4.962 6.124 25.606 1.00 98.06 196 LEU A C 1
ATOM 1481 O O . LEU A 1 196 ? -5.464 6.911 26.403 1.00 98.06 196 LEU A O 1
ATOM 1485 N N . TYR A 1 197 ? -5.538 5.823 24.438 1.00 97.88 197 TYR A N 1
ATOM 1486 C CA . TYR A 1 197 ? -6.836 6.365 24.037 1.00 97.88 197 TYR A CA 1
ATOM 1487 C C . TYR A 1 197 ? -7.927 6.031 25.059 1.00 97.88 197 TYR A C 1
ATOM 1489 O O . TYR A 1 197 ? -8.651 6.925 25.496 1.00 97.88 197 TYR A O 1
ATOM 1497 N N . LYS A 1 198 ? -8.012 4.767 25.496 1.00 97.50 198 LYS A N 1
ATOM 1498 C CA . LYS A 1 198 ? -8.977 4.343 26.520 1.00 97.50 198 LYS A CA 1
ATOM 1499 C C . LYS A 1 198 ? -8.793 5.122 27.828 1.00 97.50 198 LYS A C 1
ATOM 1501 O O . LYS A 1 198 ? -9.773 5.622 28.369 1.00 97.50 198 LYS A O 1
ATOM 1506 N N . ALA A 1 199 ? -7.553 5.292 28.288 1.00 97.25 199 ALA A N 1
ATOM 1507 C CA . ALA A 1 199 ? -7.258 6.080 29.483 1.00 97.25 199 ALA A CA 1
ATOM 1508 C C . ALA A 1 199 ? -7.660 7.564 29.328 1.00 97.25 199 ALA A C 1
ATOM 1510 O O . ALA A 1 199 ? -8.181 8.159 30.271 1.00 97.25 199 ALA A O 1
ATOM 1511 N N . CYS A 1 200 ? -7.491 8.162 28.140 1.00 96.75 200 CYS A N 1
ATOM 1512 C CA . CYS A 1 200 ? -8.007 9.506 27.854 1.00 96.75 200 CYS A CA 1
ATOM 1513 C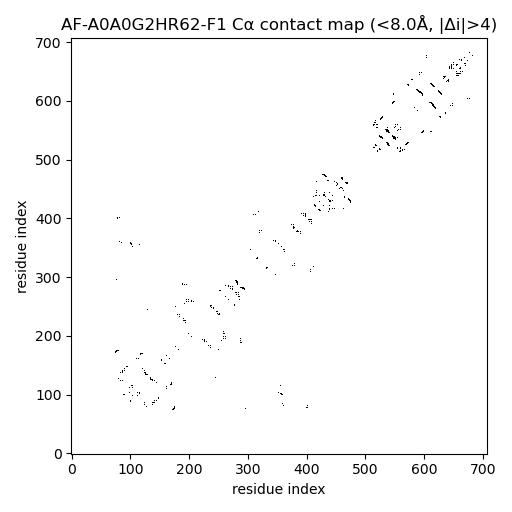 C . CYS A 1 200 ? -9.538 9.572 27.967 1.00 96.75 200 CYS A C 1
ATOM 1515 O O . CYS A 1 200 ? -10.047 10.494 28.600 1.00 96.75 200 CYS A O 1
ATOM 1517 N N . GLN A 1 201 ? -10.267 8.585 27.426 1.00 96.62 201 GLN A N 1
ATOM 1518 C CA . GLN A 1 201 ? -11.735 8.525 27.538 1.00 96.62 201 GLN A CA 1
ATOM 1519 C C . GLN A 1 201 ? -12.218 8.371 28.991 1.00 96.62 201 GLN A C 1
ATOM 1521 O O . GLN A 1 201 ? -13.309 8.820 29.333 1.00 96.62 201 GLN A O 1
ATOM 1526 N N . GLU A 1 202 ? -11.399 7.777 29.860 1.00 96.56 202 GLU A N 1
ATOM 1527 C CA . GLU A 1 202 ? -11.656 7.643 31.302 1.00 96.56 202 GLU A CA 1
ATOM 1528 C C . GLU A 1 202 ? -11.289 8.909 32.107 1.00 96.56 202 GLU A C 1
ATOM 1530 O O . GLU A 1 202 ? -11.444 8.938 33.326 1.00 96.56 202 GLU A O 1
ATOM 1535 N N . GLY A 1 203 ? -10.835 9.980 31.443 1.00 96.12 203 GLY A N 1
ATOM 1536 C CA . GLY A 1 203 ? -10.521 11.266 32.073 1.00 96.12 203 GLY A CA 1
ATOM 1537 C C . GLY A 1 203 ? -9.082 11.405 32.582 1.00 96.12 203 GLY A C 1
ATOM 1538 O O . GLY A 1 203 ? -8.757 12.414 33.203 1.00 96.12 203 GLY A O 1
ATOM 1539 N N . HIS A 1 204 ? -8.188 10.458 32.281 1.00 96.62 204 HIS A N 1
ATOM 1540 C CA . HIS A 1 204 ? -6.790 10.466 32.746 1.00 96.62 204 HIS A CA 1
ATOM 1541 C C . HIS A 1 204 ? -5.832 11.303 31.878 1.00 96.62 204 HIS A C 1
ATOM 1543 O O . HIS A 1 204 ? -4.617 11.119 31.924 1.00 96.62 204 HIS A O 1
ATOM 1549 N N . GLN A 1 205 ? -6.340 12.237 31.069 1.00 95.81 205 GLN A N 1
ATOM 1550 C CA . GLN A 1 205 ? -5.510 13.041 30.163 1.00 95.81 205 GLN A CA 1
ATOM 1551 C C . GLN A 1 205 ? -4.409 13.829 30.896 1.00 95.81 205 GLN A C 1
ATOM 1553 O O . GLN A 1 205 ? -3.265 13.842 30.445 1.00 95.81 205 GLN A O 1
ATOM 1558 N N . ALA A 1 206 ? -4.738 14.495 32.007 1.00 95.31 206 ALA A N 1
ATOM 1559 C CA . ALA A 1 206 ? -3.765 15.298 32.752 1.00 95.31 206 ALA A CA 1
ATOM 1560 C C . ALA A 1 206 ? -2.650 14.426 33.354 1.00 95.31 206 ALA A C 1
ATOM 1562 O O . ALA A 1 206 ? -1.474 14.791 33.280 1.00 95.31 206 ALA A O 1
ATOM 1563 N N . ASP A 1 207 ? -3.016 13.252 33.876 1.00 96.19 207 ASP A N 1
ATOM 1564 C CA . ASP A 1 207 ? -2.081 12.283 34.451 1.00 96.19 207 ASP A CA 1
ATOM 1565 C C . ASP A 1 207 ? -1.115 11.752 33.384 1.00 96.19 207 ASP A C 1
ATOM 1567 O O . ASP A 1 207 ? 0.093 11.703 33.611 1.00 96.19 207 ASP A O 1
ATOM 1571 N N . LEU A 1 208 ? -1.626 11.422 32.190 1.00 96.62 208 LEU A N 1
ATOM 1572 C CA . LEU A 1 208 ? -0.827 10.969 31.048 1.00 96.62 208 LEU A CA 1
ATOM 1573 C C . LEU A 1 208 ? 0.187 12.026 30.590 1.00 96.62 208 LEU A C 1
ATOM 1575 O O . LEU A 1 208 ? 1.369 11.719 30.427 1.00 96.62 208 LEU A O 1
ATOM 1579 N N . THR A 1 209 ? -0.254 13.275 30.408 1.00 95.19 209 THR A N 1
ATOM 1580 C CA . THR A 1 209 ? 0.627 14.384 30.007 1.00 95.19 209 THR A CA 1
ATOM 1581 C C . THR A 1 209 ? 1.718 14.625 31.050 1.00 95.19 209 THR A C 1
ATOM 1583 O O . THR A 1 209 ? 2.893 14.764 30.703 1.00 95.19 209 THR A O 1
ATOM 1586 N N . ASN A 1 210 ? 1.354 14.626 32.337 1.00 94.88 210 ASN A N 1
ATOM 1587 C CA . ASN A 1 210 ? 2.315 14.785 33.424 1.00 94.88 210 ASN A CA 1
ATOM 1588 C C . ASN A 1 210 ? 3.315 13.618 33.481 1.00 94.88 210 ASN A C 1
ATOM 1590 O O . ASN A 1 210 ? 4.510 13.838 33.692 1.00 94.88 210 ASN A O 1
ATOM 1594 N N . ALA A 1 211 ? 2.857 12.387 33.245 1.00 95.88 211 ALA A N 1
ATOM 1595 C CA . ALA A 1 211 ? 3.710 11.206 33.238 1.00 95.88 211 ALA A CA 1
ATOM 1596 C C . ALA A 1 211 ? 4.739 11.226 32.097 1.00 95.88 211 ALA A C 1
ATOM 1598 O O . ALA A 1 211 ? 5.901 10.899 32.331 1.00 95.88 211 ALA A O 1
ATOM 1599 N N . ILE A 1 212 ? 4.359 11.670 30.890 1.00 93.56 212 ILE A N 1
ATOM 1600 C CA . ILE A 1 212 ? 5.308 11.856 29.776 1.00 93.56 212 ILE A CA 1
ATOM 1601 C C . ILE A 1 212 ? 6.337 12.937 30.118 1.00 93.56 212 ILE A C 1
ATOM 1603 O O . ILE A 1 212 ? 7.536 12.704 29.963 1.00 93.56 212 ILE A O 1
ATOM 1607 N N . LYS A 1 213 ? 5.887 14.093 30.630 1.00 94.00 213 LYS A N 1
ATOM 1608 C CA . LYS A 1 213 ? 6.770 15.223 30.961 1.00 94.00 213 LYS A CA 1
ATOM 1609 C C . LYS A 1 213 ? 7.779 14.876 32.056 1.00 94.00 213 LYS A C 1
ATOM 1611 O O . LYS A 1 213 ? 8.949 15.221 31.955 1.00 94.00 213 LYS A O 1
ATOM 1616 N N . THR A 1 214 ? 7.332 14.198 33.111 1.00 95.00 214 THR A N 1
ATOM 1617 C CA . THR A 1 214 ? 8.170 13.889 34.283 1.00 95.00 214 THR A CA 1
ATOM 1618 C C . THR A 1 214 ? 8.892 12.546 34.190 1.00 95.00 214 THR A C 1
ATOM 1620 O O . THR A 1 214 ? 9.731 12.256 35.041 1.00 95.00 214 THR A O 1
ATOM 1623 N N . LYS A 1 215 ? 8.545 11.708 33.202 1.00 93.31 215 LYS A N 1
ATOM 1624 C CA . LYS A 1 215 ? 8.950 10.294 33.100 1.00 93.31 215 LYS A CA 1
ATOM 1625 C C . LYS A 1 215 ? 8.623 9.474 34.364 1.00 93.31 215 LYS A C 1
ATOM 1627 O O . LYS A 1 215 ? 9.255 8.449 34.616 1.00 93.31 215 LYS A O 1
ATOM 1632 N N . LYS A 1 216 ? 7.640 9.909 35.165 1.00 94.69 216 LYS A N 1
ATOM 1633 C CA . LYS A 1 216 ? 7.148 9.207 36.361 1.00 94.69 216 LYS A CA 1
ATOM 1634 C C . LYS A 1 216 ? 5.762 8.641 36.085 1.00 94.69 216 LYS A C 1
ATOM 1636 O O . LYS A 1 216 ? 4.840 9.382 35.771 1.00 94.69 216 LYS A O 1
ATOM 1641 N N . TYR A 1 217 ? 5.617 7.327 36.230 1.00 95.31 217 TYR A N 1
ATOM 1642 C CA . TYR A 1 217 ? 4.369 6.610 35.938 1.00 95.31 217 TYR A CA 1
ATOM 1643 C C . TYR A 1 217 ? 3.598 6.201 37.203 1.00 95.31 217 TYR A C 1
ATOM 1645 O O . TYR A 1 217 ? 2.649 5.420 37.123 1.00 95.31 217 TYR A O 1
ATOM 1653 N N . ASP A 1 218 ? 4.022 6.696 38.368 1.00 92.69 218 ASP A N 1
ATOM 1654 C CA . ASP A 1 218 ? 3.391 6.398 39.651 1.00 92.69 218 ASP A CA 1
ATOM 1655 C C . ASP A 1 218 ? 1.970 6.977 39.694 1.00 92.69 218 ASP A C 1
ATOM 1657 O O . ASP A 1 218 ? 1.743 8.129 39.333 1.00 92.69 218 ASP A O 1
ATOM 1661 N N . GLY A 1 219 ? 1.005 6.168 40.137 1.00 91.88 219 GLY A N 1
ATOM 1662 C CA . GLY A 1 219 ? -0.405 6.564 40.228 1.00 91.88 219 GLY A CA 1
ATOM 1663 C C . GLY A 1 219 ? -1.242 6.291 38.973 1.00 91.88 219 GLY A C 1
ATOM 1664 O O . GLY A 1 219 ? -2.466 6.338 39.058 1.00 91.88 219 GLY A O 1
ATOM 1665 N N . LEU A 1 220 ? -0.625 5.931 37.842 1.00 95.31 220 LEU A N 1
ATOM 1666 C CA . LEU A 1 220 ? -1.359 5.449 36.669 1.00 95.31 220 LEU A CA 1
ATOM 1667 C C . LEU A 1 220 ? -1.823 3.997 36.854 1.00 95.31 220 LEU A C 1
ATOM 1669 O O . LEU A 1 220 ? -1.187 3.197 37.547 1.00 95.31 220 LEU A O 1
ATOM 1673 N N . LEU A 1 221 ? -2.902 3.624 36.157 1.00 96.69 221 LEU A N 1
ATOM 1674 C CA . LEU A 1 221 ? -3.256 2.216 35.978 1.00 96.69 221 LEU A CA 1
ATOM 1675 C C . LEU A 1 221 ? -2.071 1.456 35.373 1.00 96.69 221 LEU A C 1
ATOM 1677 O O . LEU A 1 221 ? -1.394 1.951 34.469 1.00 96.69 221 LEU A O 1
ATOM 1681 N N . ARG A 1 222 ? -1.835 0.233 35.860 1.00 96.56 222 ARG A N 1
ATOM 1682 C CA . ARG A 1 222 ? -0.678 -0.584 35.465 1.00 96.56 222 ARG A CA 1
ATOM 1683 C C . ARG A 1 222 ? -0.560 -0.734 33.947 1.00 96.56 222 ARG A C 1
ATOM 1685 O O . ARG A 1 222 ? 0.518 -0.516 33.411 1.00 96.56 222 ARG A O 1
ATOM 1692 N N . GLU A 1 223 ? -1.661 -1.050 33.266 1.00 96.94 223 GLU A N 1
ATOM 1693 C CA . GLU A 1 223 ? -1.691 -1.212 31.804 1.00 96.94 223 GLU A CA 1
ATOM 1694 C C . GLU A 1 223 ? -1.295 0.079 31.072 1.00 96.94 223 GLU A C 1
ATOM 1696 O O . GLU A 1 223 ? -0.517 0.043 30.120 1.00 96.94 223 GLU A O 1
ATOM 1701 N N . THR A 1 224 ? -1.765 1.230 31.555 1.00 97.62 224 THR A N 1
ATOM 1702 C CA . THR A 1 224 ? -1.436 2.556 31.017 1.00 97.62 224 THR A CA 1
ATOM 1703 C C . THR A 1 224 ? 0.039 2.903 31.225 1.00 97.62 224 THR A C 1
ATOM 1705 O O . THR A 1 224 ? 0.708 3.364 30.300 1.00 97.62 224 THR A O 1
ATOM 1708 N N . ALA A 1 225 ? 0.573 2.639 32.420 1.00 97.19 225 ALA A N 1
ATOM 1709 C CA . ALA A 1 225 ? 1.988 2.832 32.726 1.00 97.19 225 ALA A CA 1
ATOM 1710 C C . ALA A 1 225 ? 2.890 1.921 31.874 1.00 97.19 225 ALA A C 1
ATOM 1712 O O . ALA A 1 225 ? 3.933 2.358 31.387 1.00 97.19 225 ALA A O 1
ATOM 1713 N N . ASP A 1 226 ? 2.485 0.664 31.675 1.00 96.44 226 ASP A N 1
ATOM 1714 C CA . ASP A 1 226 ? 3.198 -0.301 30.835 1.00 96.44 226 ASP A CA 1
ATOM 1715 C C . ASP A 1 226 ? 3.173 0.135 29.355 1.00 96.44 226 ASP A C 1
ATOM 1717 O O . ASP A 1 226 ? 4.201 0.066 28.681 1.00 96.44 226 ASP A O 1
ATOM 1721 N N . ALA A 1 227 ? 2.046 0.670 28.866 1.00 97.44 227 ALA A N 1
ATOM 1722 C CA . ALA A 1 227 ? 1.926 1.216 27.513 1.00 97.44 227 ALA A CA 1
ATOM 1723 C C . ALA A 1 227 ? 2.826 2.443 27.279 1.00 97.44 227 ALA A C 1
ATOM 1725 O O . ALA A 1 227 ? 3.511 2.504 26.257 1.00 97.44 227 ALA A O 1
ATOM 1726 N N . LEU A 1 228 ? 2.883 3.392 28.223 1.00 97.75 228 LEU A N 1
ATOM 1727 C CA . LEU A 1 228 ? 3.789 4.547 28.127 1.00 97.75 228 LEU A CA 1
ATOM 1728 C C . LEU A 1 228 ? 5.262 4.124 28.131 1.00 97.75 228 LEU A C 1
ATOM 1730 O O . LEU A 1 228 ? 6.044 4.620 27.319 1.00 97.75 228 LEU A O 1
ATOM 1734 N N . ARG A 1 229 ? 5.643 3.178 29.002 1.00 96.25 229 ARG A N 1
ATOM 1735 C CA . ARG A 1 229 ? 7.009 2.631 29.027 1.00 96.25 229 ARG A CA 1
ATOM 1736 C C . ARG A 1 229 ? 7.370 1.965 27.700 1.00 96.25 229 ARG A C 1
ATOM 1738 O O . ARG A 1 229 ? 8.453 2.221 27.186 1.00 96.25 229 ARG A O 1
ATOM 1745 N N . ALA A 1 230 ? 6.457 1.186 27.121 1.00 95.44 230 ALA A N 1
ATOM 1746 C CA . ALA A 1 230 ? 6.674 0.548 25.827 1.00 95.44 230 ALA A CA 1
ATOM 1747 C C . ALA A 1 230 ? 6.851 1.570 24.691 1.00 95.44 230 ALA A C 1
ATOM 1749 O O . ALA A 1 230 ? 7.793 1.447 23.913 1.00 95.44 230 ALA A O 1
ATOM 1750 N N . LEU A 1 231 ? 6.016 2.615 24.622 1.00 97.06 231 LEU A N 1
ATOM 1751 C CA . LEU A 1 231 ? 6.192 3.689 23.634 1.00 97.06 231 LEU A CA 1
ATOM 1752 C C . LEU A 1 231 ? 7.507 4.451 23.826 1.00 97.06 231 LEU A C 1
ATOM 1754 O O . LEU A 1 231 ? 8.152 4.809 22.843 1.00 97.06 231 LEU A O 1
ATOM 1758 N N . HIS A 1 232 ? 7.933 4.675 25.071 1.00 96.25 232 HIS A N 1
ATOM 1759 C CA . HIS A 1 232 ? 9.228 5.289 25.351 1.00 96.25 232 HIS A CA 1
ATOM 1760 C C . HIS A 1 232 ? 10.389 4.427 24.837 1.00 96.25 232 HIS A C 1
ATOM 1762 O O . HIS A 1 232 ? 11.285 4.951 24.177 1.00 96.25 232 HIS A O 1
ATOM 1768 N N . THR A 1 233 ? 10.351 3.111 25.077 1.00 95.75 233 THR A N 1
ATOM 1769 C CA . THR A 1 233 ? 11.329 2.163 24.523 1.00 95.75 233 THR A CA 1
ATOM 1770 C C . THR A 1 233 ? 11.334 2.200 22.997 1.00 95.75 233 THR A C 1
ATOM 1772 O O . THR A 1 233 ? 12.390 2.417 22.415 1.00 95.75 233 THR A O 1
ATOM 1775 N N . ILE A 1 234 ? 10.164 2.108 22.354 1.00 96.12 234 ILE A N 1
ATOM 1776 C CA . ILE A 1 234 ? 10.038 2.166 20.888 1.00 96.12 234 ILE A CA 1
ATOM 1777 C C . ILE A 1 234 ? 10.632 3.470 20.328 1.00 96.12 234 ILE A C 1
ATOM 1779 O O . ILE A 1 234 ? 11.365 3.446 19.343 1.00 96.12 234 ILE A O 1
ATOM 1783 N N . ASN A 1 235 ? 10.369 4.615 20.962 1.00 97.38 235 ASN A N 1
ATOM 1784 C CA . ASN A 1 235 ? 10.933 5.895 20.533 1.00 97.38 235 ASN A CA 1
ATOM 1785 C C . ASN A 1 235 ? 12.452 5.980 20.724 1.00 97.38 235 ASN A C 1
ATOM 1787 O O . ASN A 1 235 ? 13.129 6.585 19.895 1.00 97.38 235 ASN A O 1
ATOM 1791 N N . ASN A 1 236 ? 13.005 5.399 21.791 1.00 95.69 236 ASN A N 1
ATOM 1792 C CA . ASN A 1 236 ? 14.458 5.327 21.969 1.00 95.69 236 ASN A CA 1
ATOM 1793 C C . ASN A 1 236 ? 15.098 4.424 20.907 1.00 95.69 236 ASN A C 1
ATOM 1795 O O . ASN A 1 236 ? 16.145 4.767 20.364 1.00 95.69 236 ASN A O 1
ATOM 1799 N N . ASP A 1 237 ? 14.437 3.322 20.562 1.00 92.81 237 ASP A N 1
ATOM 1800 C CA . ASP A 1 237 ? 14.867 2.411 19.507 1.00 92.81 237 ASP A CA 1
ATOM 1801 C C . ASP A 1 237 ? 14.861 3.103 18.129 1.00 92.81 237 ASP A C 1
ATOM 1803 O O . ASP A 1 237 ? 15.851 3.032 17.400 1.00 92.81 237 ASP A O 1
ATOM 1807 N N . ILE A 1 238 ? 13.815 3.882 17.815 1.00 94.69 238 ILE A N 1
ATOM 1808 C CA . ILE A 1 238 ? 13.761 4.755 16.625 1.00 94.69 238 ILE A CA 1
ATOM 1809 C C . ILE A 1 238 ? 14.897 5.783 16.633 1.00 94.69 238 ILE A C 1
ATOM 1811 O O . ILE A 1 238 ? 15.601 5.921 15.637 1.00 94.69 238 ILE A O 1
ATOM 1815 N N . LYS A 1 239 ? 15.129 6.484 17.750 1.00 95.44 239 LYS A N 1
ATOM 1816 C CA . LYS A 1 239 ? 16.224 7.466 17.860 1.00 95.44 239 LYS A CA 1
ATOM 1817 C C . LYS A 1 239 ? 17.590 6.834 17.605 1.00 95.44 239 LYS A C 1
ATOM 1819 O O . LYS A 1 239 ? 18.409 7.413 16.892 1.00 95.44 239 LYS A O 1
ATOM 1824 N N . ASN A 1 240 ? 17.831 5.653 18.169 1.00 92.75 240 ASN A N 1
ATOM 1825 C CA . ASN A 1 240 ? 19.071 4.913 17.967 1.00 92.75 240 ASN A CA 1
ATOM 1826 C C . ASN A 1 240 ? 19.225 4.488 16.506 1.00 92.75 240 ASN A C 1
ATOM 1828 O O . ASN A 1 240 ? 20.287 4.706 15.927 1.00 92.75 240 ASN A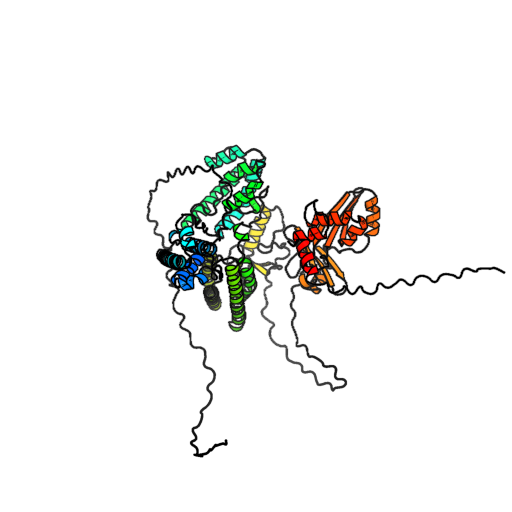 O 1
ATOM 1832 N N . TYR A 1 241 ? 18.160 3.964 15.890 1.00 90.31 241 TYR A N 1
ATOM 1833 C CA . TYR A 1 241 ? 18.144 3.642 14.464 1.00 90.31 241 TYR A CA 1
ATOM 1834 C C . TYR A 1 241 ? 18.468 4.872 13.608 1.00 90.31 241 TYR A C 1
ATOM 1836 O O . TYR A 1 241 ? 19.371 4.808 12.775 1.00 90.31 241 TYR A O 1
ATOM 1844 N N . ASN A 1 242 ? 17.823 6.011 13.877 1.00 91.12 242 ASN A N 1
ATOM 1845 C CA . ASN A 1 242 ? 18.073 7.270 13.175 1.00 91.12 242 ASN A CA 1
ATOM 1846 C C . ASN A 1 242 ? 19.520 7.726 13.318 1.00 91.12 242 ASN A C 1
ATOM 1848 O O . ASN A 1 242 ? 20.143 8.085 12.324 1.00 91.12 242 ASN A O 1
ATOM 1852 N N . LYS A 1 243 ? 20.093 7.641 14.523 1.00 90.69 243 LYS A N 1
ATOM 1853 C CA . LYS A 1 243 ? 21.510 7.949 14.760 1.00 90.69 243 LYS A CA 1
ATOM 1854 C C . LYS A 1 243 ? 22.424 7.026 13.948 1.00 90.69 243 LYS A C 1
ATOM 1856 O O . LYS A 1 243 ? 23.333 7.510 13.279 1.00 90.69 243 LYS A O 1
ATOM 1861 N N . THR A 1 244 ? 22.179 5.715 13.970 1.00 86.81 244 THR A N 1
ATOM 1862 C CA . THR A 1 244 ? 22.987 4.721 13.243 1.00 86.81 244 THR A CA 1
ATOM 1863 C C . THR A 1 244 ? 22.893 4.888 11.727 1.00 86.81 244 THR A C 1
ATOM 1865 O O . THR A 1 244 ? 23.896 4.742 11.033 1.00 86.81 244 THR A O 1
ATOM 1868 N N . LYS A 1 245 ? 21.704 5.205 11.211 1.00 82.69 245 LYS A N 1
ATOM 1869 C CA . LYS A 1 245 ? 21.440 5.387 9.778 1.00 82.69 245 LYS A CA 1
ATOM 1870 C C . LYS A 1 245 ? 21.583 6.832 9.299 1.00 82.69 245 LYS A C 1
ATOM 1872 O O . LYS A 1 245 ? 21.382 7.089 8.118 1.00 82.69 245 LYS A O 1
ATOM 1877 N N . LYS A 1 246 ? 21.978 7.749 10.191 1.00 84.50 246 LYS A N 1
ATOM 1878 C CA . LYS A 1 246 ? 22.112 9.194 9.943 1.00 84.50 246 LYS A CA 1
ATOM 1879 C C . LYS A 1 246 ? 20.830 9.851 9.403 1.00 84.50 246 LYS A C 1
ATOM 1881 O O . LYS A 1 246 ? 20.910 10.823 8.658 1.00 84.50 246 LYS A O 1
ATOM 1886 N N . HIS A 1 247 ? 19.660 9.347 9.787 1.00 84.31 247 HIS A N 1
ATOM 1887 C CA . HIS A 1 247 ? 18.391 10.033 9.535 1.00 84.31 247 HIS A CA 1
ATOM 1888 C C . HIS A 1 247 ? 18.204 11.206 10.509 1.00 84.31 247 HIS A C 1
ATOM 1890 O O . HIS A 1 247 ? 18.842 11.238 11.572 1.00 84.31 247 HIS A O 1
ATOM 1896 N N . PRO A 1 248 ? 17.292 12.152 10.214 1.00 86.88 248 PRO A N 1
ATOM 1897 C CA . PRO A 1 248 ? 16.901 13.176 11.174 1.00 86.88 248 PRO A CA 1
ATOM 1898 C C . PRO A 1 248 ? 16.494 12.555 12.517 1.00 86.88 248 PRO A C 1
ATOM 1900 O O . PRO A 1 248 ? 15.695 11.619 12.558 1.00 86.88 248 PRO A O 1
ATOM 1903 N N . LYS A 1 249 ? 17.005 13.096 13.636 1.00 89.19 249 LYS A N 1
ATOM 1904 C CA . LYS A 1 249 ? 16.757 12.553 14.990 1.00 89.19 249 LYS A CA 1
ATOM 1905 C C . LYS A 1 249 ? 15.260 12.359 15.284 1.00 89.19 249 LYS A C 1
ATOM 1907 O O . LYS A 1 249 ? 14.904 11.446 16.022 1.00 89.19 249 LYS A O 1
ATOM 1912 N N . THR A 1 250 ? 14.396 13.198 14.712 1.00 90.62 250 THR A N 1
ATOM 1913 C CA . THR A 1 250 ? 12.940 13.222 14.924 1.00 90.62 250 THR A CA 1
ATOM 1914 C C . THR A 1 250 ? 12.131 12.340 13.969 1.00 90.62 250 THR A C 1
ATOM 1916 O O . THR A 1 250 ? 10.926 12.190 14.176 1.00 90.62 250 THR A O 1
ATOM 1919 N N . MET A 1 251 ? 12.756 11.749 12.947 1.00 91.62 251 MET A N 1
ATOM 1920 C CA . MET A 1 251 ? 12.066 10.968 11.920 1.00 91.62 251 MET A CA 1
ATOM 1921 C C . MET A 1 251 ? 11.350 9.754 12.523 1.00 91.62 251 MET A C 1
ATOM 1923 O O . MET A 1 251 ? 11.945 8.973 13.261 1.00 91.62 251 MET A O 1
ATOM 1927 N N . GLY A 1 252 ? 10.051 9.616 12.240 1.00 93.56 252 GLY A N 1
ATOM 1928 C CA . GLY A 1 252 ? 9.228 8.504 12.726 1.00 93.56 252 GLY A CA 1
ATOM 1929 C C . GLY A 1 252 ? 9.024 8.445 14.247 1.00 93.56 252 GLY A C 1
ATOM 1930 O O . GLY A 1 252 ? 8.524 7.441 14.738 1.00 93.56 252 GLY A O 1
ATOM 1931 N N . ILE A 1 253 ? 9.404 9.471 15.020 1.00 97.12 253 ILE A N 1
ATOM 1932 C CA . ILE A 1 253 ? 9.153 9.483 16.470 1.00 97.12 253 ILE A CA 1
ATOM 1933 C C . ILE A 1 253 ? 7.653 9.620 16.758 1.00 97.12 253 ILE A C 1
ATOM 1935 O O . ILE A 1 253 ? 6.978 10.529 16.275 1.00 97.12 253 ILE A O 1
ATOM 1939 N N . ILE A 1 254 ? 7.151 8.779 17.660 1.00 97.38 254 ILE A N 1
ATOM 1940 C CA . ILE A 1 254 ? 5.760 8.776 18.112 1.00 97.38 254 ILE A CA 1
ATOM 1941 C C . ILE A 1 254 ? 5.565 9.823 19.214 1.00 97.38 254 ILE A C 1
ATOM 1943 O O . ILE A 1 254 ? 5.934 9.606 20.370 1.00 97.38 254 ILE A O 1
ATOM 1947 N N . ARG A 1 255 ? 4.939 10.953 18.878 1.00 96.19 255 ARG A N 1
ATOM 1948 C CA . ARG A 1 255 ? 4.581 12.016 19.837 1.00 96.19 255 ARG A CA 1
ATOM 1949 C C . ARG A 1 255 ? 3.168 11.808 20.394 1.00 96.19 255 ARG A C 1
ATOM 1951 O O . ARG A 1 255 ? 2.225 12.492 20.000 1.00 96.19 255 ARG A O 1
ATOM 1958 N N . SER A 1 256 ? 3.001 10.808 21.265 1.00 96.56 256 SER A N 1
ATOM 1959 C CA . SER A 1 256 ? 1.683 10.413 21.798 1.00 96.56 256 SER A CA 1
ATOM 1960 C C . SER A 1 256 ? 0.981 11.523 22.591 1.00 96.56 256 SER A C 1
ATOM 1962 O O . SER A 1 256 ? -0.243 11.587 22.598 1.00 96.56 256 SER A O 1
ATOM 1964 N N . ASP A 1 257 ? 1.740 12.428 23.211 1.00 95.88 257 ASP A N 1
ATOM 1965 C CA . ASP A 1 257 ? 1.241 13.610 23.924 1.00 95.88 257 ASP A CA 1
ATOM 1966 C C . ASP A 1 257 ? 0.340 14.499 23.051 1.00 95.88 257 ASP A C 1
ATOM 1968 O O . ASP A 1 257 ? -0.665 15.031 23.527 1.00 95.88 257 ASP A O 1
ATOM 1972 N N . ARG A 1 258 ? 0.640 14.596 21.748 1.00 96.00 258 ARG A N 1
ATOM 1973 C CA . ARG A 1 258 ? -0.121 15.414 20.792 1.00 96.00 258 ARG A CA 1
ATOM 1974 C C . ARG A 1 258 ? -1.517 14.865 20.503 1.00 96.00 258 ARG A C 1
ATOM 1976 O O . ARG A 1 258 ? -2.378 15.610 20.047 1.00 96.00 258 ARG A O 1
ATOM 1983 N N . PHE A 1 259 ? -1.762 13.591 20.804 1.00 97.12 259 PHE A N 1
ATOM 1984 C CA . PHE A 1 259 ? -3.064 12.961 20.604 1.00 97.12 259 PHE A CA 1
ATOM 1985 C C . PHE A 1 259 ? -4.031 13.222 21.759 1.00 97.12 259 PHE A C 1
ATOM 1987 O O . PHE A 1 259 ? -5.236 13.294 21.534 1.00 97.12 259 PHE A O 1
ATOM 1994 N N . PHE A 1 260 ? -3.536 13.388 22.989 1.00 96.06 260 PHE A N 1
ATOM 1995 C CA . PHE A 1 260 ? -4.389 13.340 24.180 1.00 96.06 260 PHE A CA 1
ATOM 1996 C C . PHE A 1 260 ? -5.447 14.448 24.219 1.00 96.06 260 PHE A C 1
ATOM 1998 O O . PHE A 1 260 ? -6.586 14.188 24.596 1.00 96.06 260 PHE A O 1
ATOM 2005 N N . ALA A 1 261 ? -5.104 15.668 23.795 1.00 91.56 261 ALA A N 1
ATOM 2006 C CA . ALA A 1 261 ? -6.068 16.768 23.722 1.00 91.56 261 ALA A CA 1
ATOM 2007 C C . ALA A 1 261 ? -7.111 16.567 22.612 1.00 91.56 261 ALA A C 1
ATOM 2009 O O . ALA A 1 261 ? -8.277 16.925 22.778 1.00 91.56 261 ALA A O 1
ATOM 2010 N N . ILE A 1 262 ? -6.708 15.961 21.495 1.00 95.12 262 ILE A N 1
ATOM 2011 C CA . ILE A 1 262 ? -7.590 15.740 20.349 1.00 95.12 262 ILE A CA 1
ATOM 2012 C C . ILE A 1 262 ? -8.553 14.578 20.627 1.00 95.12 262 ILE A C 1
ATOM 2014 O O . ILE A 1 262 ? -9.735 14.673 20.321 1.00 95.12 262 ILE A O 1
ATOM 2018 N N . TRP A 1 263 ? -8.083 13.510 21.278 1.00 96.25 263 TRP A N 1
ATOM 2019 C CA . TRP A 1 263 ? -8.908 12.362 21.671 1.00 96.25 263 TRP A CA 1
ATOM 2020 C C . TRP A 1 263 ? -10.009 12.703 22.679 1.00 96.25 263 TRP A C 1
ATOM 2022 O O . TRP A 1 263 ? -11.055 12.056 22.670 1.00 96.25 263 TRP A O 1
ATOM 2032 N N . SER A 1 264 ? -9.778 13.695 23.539 1.00 87.69 264 SER A N 1
ATOM 2033 C CA . SER A 1 264 ? -10.735 14.127 24.566 1.00 87.69 264 SER A CA 1
ATOM 2034 C C . SER A 1 264 ? -11.639 15.285 24.125 1.00 87.69 264 SER A C 1
ATOM 2036 O O . SER A 1 264 ? -12.478 15.729 24.906 1.00 87.69 264 SER A O 1
ATOM 2038 N N . SER A 1 265 ? -11.463 15.818 22.912 1.00 88.69 265 SER A N 1
ATOM 2039 C CA . SER A 1 265 ? -12.216 16.974 22.412 1.00 88.69 265 SER A CA 1
ATOM 2040 C C . SER A 1 265 ? -13.072 16.617 21.197 1.00 88.69 265 SER A C 1
ATOM 2042 O O . SER A 1 265 ? -12.946 15.551 20.600 1.00 88.69 265 SER A O 1
ATOM 2044 N N . SER A 1 266 ? -13.944 17.539 20.788 1.00 85.69 266 SER A N 1
ATOM 2045 C CA . SER A 1 266 ? -14.682 17.443 19.523 1.00 85.69 266 SER A CA 1
ATOM 2046 C C . SER A 1 266 ? -13.801 17.685 18.286 1.00 85.69 266 SER A C 1
ATOM 2048 O O . SER A 1 266 ? -14.323 17.779 17.180 1.00 85.69 266 SER A O 1
ATOM 2050 N N . GLU A 1 267 ? -12.479 17.823 18.449 1.00 91.44 267 GLU A N 1
ATOM 2051 C CA . GLU A 1 267 ? -11.532 18.149 17.378 1.00 91.44 267 GLU A CA 1
ATOM 2052 C C . GLU A 1 267 ? -10.965 16.914 16.661 1.00 91.44 267 GLU A C 1
ATOM 2054 O O . GLU A 1 267 ? -9.907 16.992 16.039 1.00 91.44 267 GLU A O 1
ATOM 2059 N N . SER A 1 268 ? -11.648 15.767 16.712 1.00 89.81 268 SER A N 1
ATOM 2060 C CA . SER A 1 268 ? -11.200 14.524 16.062 1.00 89.81 268 SER A CA 1
ATOM 2061 C C . SER A 1 268 ? -10.904 14.688 14.564 1.00 89.81 268 SER A C 1
ATOM 2063 O O . SER A 1 268 ? -10.041 13.997 14.026 1.00 89.81 268 SER A O 1
ATOM 2065 N N . THR A 1 269 ? -11.528 15.66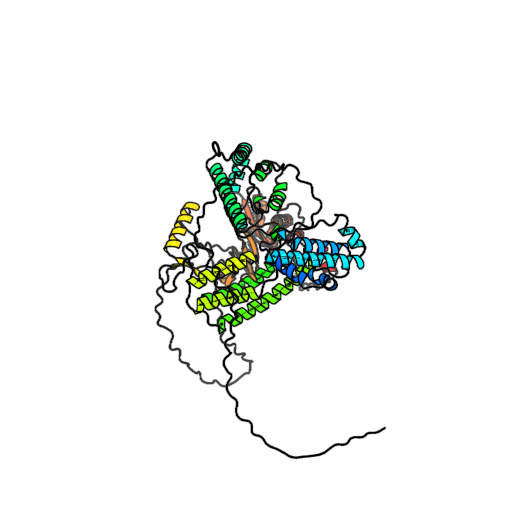9 13.905 1.00 92.06 269 THR A N 1
ATOM 2066 C CA . THR A 1 269 ? -11.253 16.065 12.514 1.00 92.06 269 THR A CA 1
ATOM 2067 C C . THR A 1 269 ? -9.819 16.549 12.273 1.00 92.06 269 THR A C 1
ATOM 2069 O O . THR A 1 269 ? -9.367 16.540 11.131 1.00 92.06 269 THR A O 1
ATOM 2072 N N . LYS A 1 270 ? -9.069 16.925 13.320 1.00 94.94 270 LYS A N 1
ATOM 2073 C CA . LYS A 1 270 ? -7.647 17.299 13.240 1.00 94.94 270 LYS A CA 1
ATOM 2074 C C . LYS A 1 270 ? -6.702 16.094 13.257 1.00 94.94 270 LYS A C 1
ATOM 2076 O O . LYS A 1 270 ? -5.524 16.251 12.942 1.00 94.94 270 LYS A O 1
ATOM 2081 N N . LEU A 1 271 ? -7.174 14.896 13.615 1.00 95.31 271 LEU A N 1
ATOM 2082 C CA . LEU A 1 271 ? -6.310 13.716 13.716 1.00 95.31 271 LEU A CA 1
ATOM 2083 C C . LEU A 1 271 ? -5.693 13.272 12.381 1.00 95.31 271 LEU A C 1
ATOM 2085 O O . LEU A 1 271 ? -4.513 12.922 12.402 1.00 95.31 271 LEU A O 1
ATOM 2089 N N . PRO A 1 272 ? -6.406 13.284 11.233 1.00 94.81 272 PRO A N 1
ATOM 2090 C CA . PRO A 1 272 ? -5.789 12.959 9.947 1.00 94.81 272 PRO A CA 1
ATOM 2091 C C . PRO A 1 272 ? -4.630 13.904 9.624 1.00 94.81 272 PRO A C 1
ATOM 2093 O O . PRO A 1 272 ? -3.553 13.451 9.244 1.00 94.81 272 PRO A O 1
ATOM 2096 N N . PHE A 1 273 ? -4.818 15.204 9.875 1.00 92.56 273 PHE A N 1
ATOM 2097 C CA . PHE A 1 273 ? -3.769 16.207 9.712 1.00 92.56 273 PHE A CA 1
ATOM 2098 C C . PHE A 1 273 ? -2.595 15.961 10.666 1.00 92.56 273 PHE A C 1
ATOM 2100 O O . PHE A 1 273 ? -1.450 15.956 10.230 1.00 92.56 273 PHE A O 1
ATOM 2107 N N . LEU A 1 274 ? -2.854 15.676 11.947 1.00 94.50 274 LEU A N 1
ATOM 2108 C CA . LEU A 1 274 ? -1.794 15.344 12.903 1.00 94.50 274 LEU A CA 1
ATOM 2109 C C . LEU A 1 274 ? -0.998 14.107 12.462 1.00 94.50 274 LEU A C 1
ATOM 2111 O O . LEU A 1 274 ? 0.231 14.122 12.508 1.00 94.50 274 LEU A O 1
ATOM 2115 N N . CYS A 1 275 ? -1.682 13.047 12.020 1.00 95.12 275 CYS A N 1
ATOM 2116 C CA . CYS A 1 275 ? -1.032 11.831 11.536 1.00 95.12 275 CYS A CA 1
ATOM 2117 C C . CYS A 1 275 ? -0.206 12.107 10.279 1.00 95.12 275 CYS A C 1
ATOM 2119 O O . CYS A 1 275 ? 0.906 11.606 10.177 1.00 95.12 275 CYS A O 1
ATOM 2121 N N . LYS A 1 276 ? -0.700 12.944 9.362 1.00 90.94 276 LYS A N 1
ATOM 2122 C CA . LYS A 1 276 ? 0.047 13.396 8.184 1.00 90.94 276 LYS A CA 1
ATOM 2123 C C . LYS A 1 276 ? 1.312 14.161 8.576 1.00 90.94 276 LYS A C 1
ATOM 2125 O O . LYS A 1 276 ? 2.400 13.772 8.167 1.00 90.94 276 LYS A O 1
ATOM 2130 N N . THR A 1 277 ? 1.183 15.180 9.423 1.00 88.44 277 THR A N 1
ATOM 2131 C CA . THR A 1 277 ? 2.291 16.044 9.863 1.00 88.44 277 THR A CA 1
ATOM 2132 C C . THR A 1 277 ? 3.358 15.280 10.643 1.00 88.44 277 THR A C 1
ATOM 2134 O O . THR A 1 277 ? 4.547 15.522 10.470 1.00 88.44 277 THR A O 1
ATOM 2137 N N . LEU A 1 278 ? 2.953 14.335 11.494 1.00 90.50 278 LEU A N 1
ATOM 2138 C CA . LEU A 1 278 ? 3.880 13.493 12.258 1.00 90.50 278 LEU A CA 1
ATOM 2139 C C . LEU A 1 278 ? 4.287 12.211 11.521 1.00 90.50 278 LEU A C 1
ATOM 2141 O O . LEU A 1 278 ? 5.055 11.417 12.063 1.00 90.50 278 LEU A O 1
ATOM 2145 N N . ARG A 1 279 ? 3.765 11.992 10.309 1.00 92.56 279 ARG A N 1
ATOM 2146 C CA . ARG A 1 279 ? 4.018 10.813 9.468 1.00 92.56 279 ARG A CA 1
ATOM 2147 C C . ARG A 1 279 ? 3.693 9.496 10.178 1.00 92.56 279 ARG A C 1
ATOM 2149 O O . ARG A 1 279 ? 4.401 8.500 10.098 1.00 92.56 279 ARG A O 1
ATOM 2156 N N . LEU A 1 280 ? 2.582 9.486 10.895 1.00 95.62 280 LEU A N 1
ATOM 2157 C CA . LEU A 1 280 ? 2.075 8.338 11.638 1.00 95.62 280 LEU A CA 1
ATOM 2158 C C . LEU A 1 280 ? 1.043 7.561 10.802 1.00 95.62 280 LEU A C 1
ATOM 2160 O O . LEU A 1 280 ? 0.522 8.090 9.815 1.00 95.62 280 LEU A O 1
ATOM 2164 N N . PRO A 1 281 ? 0.720 6.307 11.174 1.00 96.56 281 PRO A N 1
ATOM 2165 C CA . PRO A 1 281 ? -0.317 5.540 10.492 1.00 96.56 281 PRO A CA 1
ATOM 2166 C C . PRO A 1 281 ? -1.654 6.287 10.457 1.00 96.56 281 PRO A C 1
ATOM 2168 O O . PRO A 1 281 ? -2.156 6.712 11.497 1.00 96.56 281 PRO A O 1
ATOM 2171 N N . LEU A 1 282 ? -2.293 6.362 9.289 1.00 95.19 282 LEU A N 1
ATOM 2172 C CA . LEU A 1 282 ? -3.617 6.974 9.133 1.00 95.19 282 LEU A CA 1
ATOM 2173 C C . LEU A 1 282 ? -4.684 6.265 9.977 1.00 95.19 282 LEU A C 1
ATOM 2175 O O . LEU A 1 282 ? -5.641 6.903 10.404 1.00 95.19 282 LEU A O 1
ATOM 2179 N N . GLY A 1 283 ? -4.509 4.977 10.300 1.00 95.25 283 GLY A N 1
ATOM 2180 C CA . GLY A 1 283 ? -5.386 4.265 11.235 1.00 95.25 283 GLY A CA 1
ATOM 2181 C C . GLY A 1 283 ? -5.412 4.860 12.647 1.00 95.25 283 GLY A C 1
ATOM 2182 O O . GLY A 1 283 ? -6.362 4.624 13.387 1.00 95.25 283 GLY A O 1
ATOM 2183 N N . TRP A 1 284 ? -4.413 5.660 13.035 1.00 97.69 284 TRP A N 1
ATOM 2184 C CA . TRP A 1 284 ? -4.409 6.373 14.318 1.00 97.69 284 TRP A CA 1
ATOM 2185 C C . TRP A 1 284 ? -5.253 7.649 14.302 1.00 97.69 284 TRP A C 1
ATOM 2187 O O . TRP A 1 284 ? -5.452 8.256 15.356 1.00 97.69 284 TRP A O 1
ATOM 2197 N N . SER A 1 285 ? -5.772 8.037 13.132 1.00 96.44 285 SER A N 1
ATOM 2198 C CA . SER A 1 285 ? -6.754 9.113 13.020 1.00 96.44 285 SER A CA 1
ATOM 2199 C C . SER A 1 285 ? -8.187 8.686 13.330 1.00 96.44 285 SER A C 1
ATOM 2201 O O . SER A 1 285 ? -9.049 9.534 13.548 1.00 96.44 285 SER A O 1
ATOM 2203 N N . GLU A 1 286 ? -8.434 7.377 13.402 1.00 96.25 286 GLU A N 1
ATOM 2204 C CA . GLU A 1 286 ? -9.715 6.812 13.817 1.00 96.25 286 GLU A CA 1
ATOM 2205 C C . GLU A 1 286 ? -9.804 6.712 15.345 1.00 96.25 286 GLU A C 1
ATOM 2207 O O . GLU A 1 286 ? -8.792 6.625 16.045 1.00 96.25 286 GLU A O 1
ATOM 2212 N N . LEU A 1 287 ? -11.034 6.720 15.863 1.00 95.44 287 LEU A N 1
ATOM 2213 C CA . LEU A 1 287 ? -11.329 6.638 17.292 1.00 95.44 287 LEU A CA 1
ATOM 2214 C C . LEU A 1 287 ? -12.189 5.395 17.575 1.00 95.44 287 LEU A C 1
ATOM 2216 O O . LEU A 1 287 ? -13.356 5.378 17.180 1.00 95.44 287 LEU A O 1
ATOM 2220 N N . PRO A 1 288 ? -11.659 4.363 18.261 1.00 96.00 288 PRO A N 1
ATOM 2221 C CA . PRO A 1 288 ? -10.274 4.216 18.730 1.00 96.00 288 PRO A CA 1
ATOM 2222 C C . PRO A 1 288 ? -9.267 4.028 17.576 1.00 96.00 288 PRO A C 1
ATOM 2224 O O . PRO A 1 288 ? -9.675 3.611 16.492 1.00 96.00 288 PRO A O 1
ATOM 2227 N N . PRO A 1 289 ? -7.953 4.226 17.817 1.00 96.88 289 PRO A N 1
ATOM 2228 C CA . PRO A 1 289 ? -6.918 3.907 16.834 1.00 96.88 289 PRO A CA 1
ATOM 2229 C C . PRO A 1 289 ? -7.050 2.471 16.307 1.00 96.88 289 PRO A C 1
ATOM 2231 O O . PRO A 1 289 ? -7.180 1.527 17.093 1.00 96.88 289 PRO A O 1
ATOM 2234 N N . VAL A 1 290 ? -6.983 2.281 14.987 1.00 93.81 290 VAL A N 1
ATOM 2235 C CA . VAL A 1 290 ? -7.139 0.970 14.331 1.00 93.81 290 VAL A CA 1
ATOM 2236 C C . VAL A 1 290 ? -5.837 0.465 13.709 1.00 93.81 290 VAL A C 1
ATOM 2238 O O . VAL A 1 290 ? -4.913 1.224 13.424 1.00 93.81 290 VAL A O 1
ATOM 2241 N N . GLU A 1 291 ? -5.762 -0.847 13.470 1.00 91.31 291 GLU A N 1
ATOM 2242 C CA . GLU A 1 291 ? -4.617 -1.521 12.832 1.00 91.31 291 GLU A CA 1
ATOM 2243 C C . GLU A 1 291 ? -4.652 -1.338 11.307 1.00 91.31 291 GLU A C 1
ATOM 2245 O O . GLU A 1 291 ? -4.728 -2.294 10.540 1.00 91.31 291 GLU A O 1
ATOM 2250 N N . ARG A 1 292 ? -4.641 -0.075 10.867 1.00 88.81 292 ARG A N 1
ATOM 2251 C CA . ARG A 1 292 ? -4.528 0.312 9.459 1.00 88.81 292 ARG A CA 1
ATOM 2252 C C . ARG A 1 292 ? -3.236 1.099 9.265 1.00 88.81 292 ARG A C 1
ATOM 2254 O O . ARG A 1 292 ? -3.122 2.243 9.697 1.00 88.81 292 ARG A O 1
ATOM 2261 N N . TYR A 1 293 ? -2.274 0.476 8.593 1.00 91.19 293 TYR A N 1
ATOM 2262 C CA . TYR A 1 293 ? -0.900 0.974 8.453 1.00 91.19 293 TYR A CA 1
ATOM 2263 C C . TYR A 1 293 ? -0.645 1.664 7.114 1.00 91.19 293 TYR A C 1
ATOM 2265 O O . TYR A 1 293 ? 0.426 1.518 6.532 1.00 91.19 293 TYR A O 1
ATOM 2273 N N . ASN A 1 294 ? -1.648 2.390 6.625 1.00 89.19 294 ASN A N 1
ATOM 2274 C CA . ASN A 1 294 ? -1.492 3.257 5.464 1.00 89.19 294 ASN A CA 1
ATOM 2275 C C . ASN A 1 294 ? -0.919 4.588 5.943 1.00 89.19 294 ASN A C 1
ATOM 2277 O O . ASN A 1 294 ? -1.346 5.088 6.985 1.00 89.19 294 ASN A O 1
ATOM 2281 N N . TYR A 1 295 ? -0.002 5.169 5.184 1.00 91.44 295 TYR A N 1
ATOM 2282 C CA . TYR A 1 295 ? 0.552 6.492 5.452 1.00 91.44 295 TYR A CA 1
ATOM 2283 C C . TYR A 1 295 ? 0.113 7.462 4.356 1.00 91.44 295 TYR A C 1
ATOM 2285 O O . TYR A 1 295 ? -0.134 7.049 3.226 1.00 91.44 295 TYR A O 1
ATOM 2293 N N . GLU A 1 296 ? 0.031 8.755 4.668 1.00 87.44 296 GLU A N 1
ATOM 2294 C CA . GLU A 1 296 ? -0.293 9.774 3.657 1.00 87.44 296 GLU A CA 1
ATOM 2295 C C . GLU A 1 296 ? 0.702 9.730 2.487 1.00 87.44 296 GLU A C 1
ATOM 2297 O O . GLU A 1 296 ? 0.312 9.801 1.322 1.00 87.44 296 GLU A O 1
ATOM 2302 N N . GLU A 1 297 ? 1.987 9.538 2.796 1.00 83.00 297 GLU A N 1
ATOM 2303 C CA . GLU A 1 297 ? 3.047 9.407 1.794 1.00 83.00 297 GLU A CA 1
ATOM 2304 C C . GLU A 1 297 ? 2.797 8.250 0.814 1.00 83.00 297 GLU A C 1
ATOM 2306 O O . GLU A 1 297 ? 3.221 8.347 -0.334 1.00 83.00 297 GLU A O 1
ATOM 2311 N N . ASP A 1 298 ? 2.047 7.210 1.210 1.00 81.00 298 ASP A N 1
ATOM 2312 C CA . ASP A 1 298 ? 1.721 6.065 0.350 1.00 81.00 298 ASP A CA 1
ATOM 2313 C C . ASP A 1 298 ? 0.685 6.419 -0.726 1.00 81.00 298 ASP A C 1
ATOM 2315 O O . ASP A 1 298 ? 0.735 5.873 -1.829 1.00 81.00 298 ASP A O 1
ATOM 2319 N N . ALA A 1 299 ? -0.236 7.350 -0.443 1.00 73.94 299 ALA A N 1
ATOM 2320 C CA . ALA A 1 299 ? -1.256 7.780 -1.403 1.00 73.94 299 ALA A CA 1
ATOM 2321 C C . ALA A 1 299 ? -0.631 8.453 -2.640 1.00 73.94 299 ALA A C 1
ATOM 2323 O O . ALA A 1 299 ? -1.185 8.397 -3.740 1.00 73.94 299 ALA A O 1
ATOM 2324 N N . GLY A 1 300 ? 0.558 9.044 -2.472 1.00 75.12 300 GLY A N 1
ATOM 2325 C CA . GLY A 1 300 ? 1.350 9.637 -3.547 1.00 75.12 300 GLY A CA 1
ATOM 2326 C C . GLY A 1 300 ? 2.187 8.638 -4.356 1.00 75.12 300 GLY A C 1
ATOM 2327 O O . GLY A 1 300 ? 2.651 8.995 -5.440 1.00 75.12 300 GLY A O 1
ATOM 2328 N N . MET A 1 301 ? 2.365 7.394 -3.892 1.00 84.75 301 MET A N 1
ATOM 2329 C CA . MET A 1 301 ? 3.294 6.422 -4.489 1.00 84.75 301 MET A CA 1
ATOM 2330 C C . MET A 1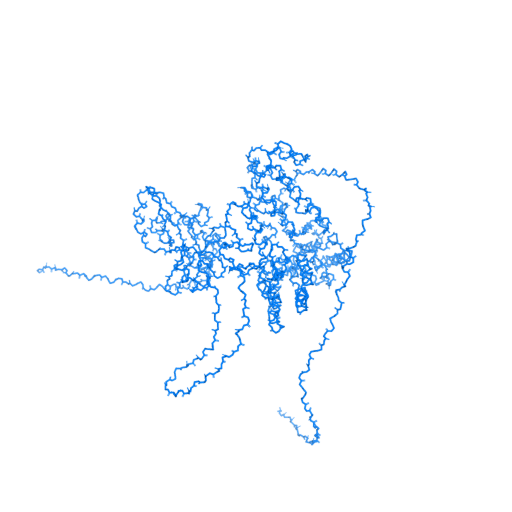 301 ? 2.713 5.682 -5.702 1.00 84.75 301 MET A C 1
ATOM 2332 O O . MET A 1 301 ? 2.604 4.456 -5.724 1.00 84.75 301 MET A O 1
ATOM 2336 N N . TYR A 1 302 ? 2.370 6.412 -6.765 1.00 87.56 302 TYR A N 1
ATOM 2337 C CA . TYR A 1 302 ? 1.802 5.841 -7.999 1.00 87.56 302 TYR A CA 1
ATOM 2338 C C . TYR A 1 302 ? 2.684 4.767 -8.667 1.00 87.56 302 TYR A C 1
ATOM 2340 O O . TYR A 1 302 ? 2.188 3.974 -9.467 1.00 87.56 302 TYR A O 1
ATOM 2348 N N . TRP A 1 303 ? 3.984 4.732 -8.364 1.00 91.25 303 TRP A N 1
ATOM 2349 C CA . TRP A 1 303 ? 4.921 3.734 -8.881 1.00 91.25 303 TRP A CA 1
ATOM 2350 C C . TRP A 1 303 ? 4.845 2.393 -8.137 1.00 91.25 303 TRP A C 1
ATOM 2352 O O . TRP A 1 303 ? 5.134 1.357 -8.731 1.00 91.25 303 TRP A O 1
ATOM 2362 N N . VAL A 1 304 ? 4.415 2.374 -6.871 1.00 86.69 304 VAL A N 1
ATOM 2363 C CA . VAL A 1 304 ? 4.375 1.156 -6.044 1.00 86.69 304 VAL A CA 1
ATOM 2364 C C . VAL A 1 304 ? 3.440 0.082 -6.627 1.00 86.69 304 VAL A C 1
ATOM 2366 O O . VAL A 1 304 ? 3.865 -1.071 -6.729 1.00 86.69 304 VAL A O 1
ATOM 2369 N N . PRO A 1 305 ? 2.213 0.395 -7.098 1.00 85.75 305 PRO A N 1
ATOM 2370 C CA . 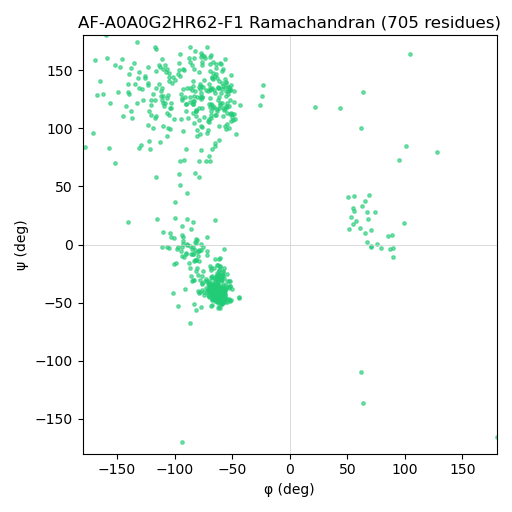PRO A 1 305 ? 1.389 -0.578 -7.818 1.00 85.75 305 PRO A CA 1
ATOM 2371 C C . PRO A 1 305 ? 2.083 -1.176 -9.051 1.00 85.75 305 PRO A C 1
ATOM 2373 O O . PRO A 1 305 ? 1.949 -2.372 -9.309 1.00 85.75 305 PRO A O 1
ATOM 2376 N N . LEU A 1 306 ? 2.866 -0.373 -9.782 1.00 92.38 306 LEU A N 1
ATOM 2377 C CA . LEU A 1 306 ? 3.628 -0.844 -10.942 1.00 92.38 306 LEU A CA 1
ATOM 2378 C C . LEU A 1 306 ? 4.786 -1.757 -10.527 1.00 92.38 306 LEU A C 1
ATOM 2380 O O . LEU A 1 306 ? 5.030 -2.767 -11.185 1.00 92.38 306 LEU A O 1
ATOM 2384 N N . TRP A 1 307 ? 5.459 -1.461 -9.412 1.00 93.56 307 TRP A N 1
ATOM 2385 C CA . TRP A 1 307 ? 6.430 -2.375 -8.808 1.00 93.56 307 TRP A CA 1
ATOM 2386 C C . TRP A 1 307 ? 5.765 -3.714 -8.454 1.00 93.56 307 TRP A C 1
ATOM 2388 O O . TRP A 1 307 ? 6.290 -4.778 -8.786 1.00 93.56 307 TRP A O 1
ATOM 2398 N N . TYR A 1 308 ? 4.561 -3.706 -7.875 1.00 87.56 308 TYR A N 1
ATOM 2399 C CA . TYR A 1 308 ? 3.850 -4.947 -7.550 1.00 87.56 308 TYR A CA 1
ATOM 2400 C C . TYR A 1 308 ? 3.509 -5.825 -8.769 1.00 87.56 308 TYR A C 1
ATOM 2402 O O . TYR A 1 308 ? 3.383 -7.041 -8.601 1.00 87.56 308 TYR A O 1
ATOM 2410 N N . GLU A 1 309 ? 3.454 -5.282 -9.995 1.00 90.56 309 GLU A N 1
ATOM 2411 C CA . GLU A 1 309 ? 3.346 -6.097 -11.220 1.00 90.56 309 GLU A CA 1
ATOM 2412 C C . GLU A 1 309 ? 4.555 -7.039 -11.411 1.00 90.56 309 GLU A C 1
ATOM 2414 O O . GLU A 1 309 ? 4.424 -8.092 -12.042 1.00 90.56 309 GLU A O 1
ATOM 2419 N N . LEU A 1 310 ? 5.729 -6.687 -10.868 1.00 93.88 310 LEU A N 1
ATOM 2420 C CA . LEU A 1 310 ? 6.971 -7.459 -10.979 1.00 93.88 310 LEU A CA 1
ATOM 2421 C C . LEU A 1 310 ? 7.088 -8.556 -9.905 1.00 93.88 310 LEU A C 1
ATOM 2423 O O . LEU A 1 310 ? 7.717 -9.594 -10.140 1.00 93.88 310 LEU A O 1
ATOM 2427 N N . THR A 1 311 ? 6.445 -8.368 -8.747 1.00 89.50 311 THR A N 1
ATOM 2428 C CA . THR A 1 311 ? 6.548 -9.260 -7.578 1.00 89.50 311 THR A CA 1
ATOM 2429 C C . THR A 1 311 ? 6.308 -10.740 -7.907 1.00 89.50 311 THR A C 1
ATOM 2431 O O . THR A 1 311 ? 7.135 -11.567 -7.514 1.00 89.50 311 THR A O 1
ATOM 2434 N N . PRO A 1 312 ? 5.259 -11.145 -8.656 1.00 85.38 312 PRO A N 1
ATOM 2435 C CA . PRO A 1 312 ? 5.029 -12.561 -8.952 1.00 85.38 312 PRO A CA 1
ATOM 2436 C C . PRO A 1 312 ? 6.152 -13.200 -9.779 1.00 85.38 312 PRO A C 1
ATOM 2438 O O . PRO A 1 312 ? 6.461 -14.379 -9.593 1.00 85.38 312 PRO A O 1
ATOM 2441 N N . LEU A 1 313 ? 6.772 -12.436 -10.686 1.00 92.75 313 LEU A N 1
ATOM 2442 C CA . LEU A 1 313 ? 7.860 -12.919 -11.537 1.00 92.75 313 LEU A CA 1
ATOM 2443 C C . LEU A 1 313 ? 9.159 -13.064 -10.748 1.00 92.75 313 LEU A C 1
ATOM 2445 O O . LEU A 1 313 ? 9.813 -14.102 -10.864 1.00 92.75 313 LEU A O 1
ATOM 2449 N N . LEU A 1 314 ? 9.483 -12.081 -9.903 1.00 93.06 314 LEU A N 1
ATOM 2450 C CA . LEU A 1 314 ? 10.620 -12.152 -8.985 1.00 93.06 314 LEU A CA 1
ATOM 2451 C C . LEU A 1 314 ? 10.470 -13.329 -8.023 1.00 93.06 314 LEU A C 1
ATOM 2453 O O . LEU A 1 314 ? 11.352 -14.176 -7.951 1.00 93.06 314 LEU A O 1
ATOM 2457 N N . LEU A 1 315 ? 9.310 -13.487 -7.381 1.00 87.19 315 LEU A N 1
ATOM 2458 C CA . LEU A 1 315 ? 9.046 -14.634 -6.510 1.00 87.19 315 LEU A CA 1
ATOM 2459 C C . LEU A 1 315 ? 9.174 -15.970 -7.253 1.00 87.19 315 LEU A C 1
ATOM 2461 O O . LEU A 1 315 ? 9.674 -16.949 -6.695 1.00 87.19 315 LEU A O 1
ATOM 2465 N N . ARG A 1 316 ? 8.740 -16.046 -8.516 1.00 89.44 316 ARG A N 1
ATOM 2466 C CA . ARG A 1 316 ? 8.912 -17.250 -9.342 1.00 89.44 316 ARG A CA 1
ATOM 2467 C C . ARG A 1 316 ? 10.388 -17.515 -9.652 1.00 89.44 316 ARG A C 1
ATOM 2469 O O . ARG A 1 316 ? 10.807 -18.671 -9.578 1.00 89.44 316 ARG A O 1
ATOM 2476 N N . LEU A 1 317 ? 11.160 -16.471 -9.959 1.00 93.50 317 LEU A N 1
ATOM 2477 C CA . LEU A 1 317 ? 12.604 -16.538 -10.191 1.00 93.50 317 LEU A CA 1
ATOM 2478 C C . LEU A 1 317 ? 13.328 -17.050 -8.941 1.00 93.50 317 LEU A C 1
ATOM 2480 O O . LEU A 1 317 ? 14.001 -18.079 -8.989 1.00 93.50 317 LEU A O 1
ATOM 2484 N N . TRP A 1 318 ? 13.094 -16.396 -7.807 1.00 89.94 318 TRP A N 1
ATOM 2485 C CA . TRP A 1 318 ? 13.625 -16.730 -6.488 1.00 89.94 318 TRP A CA 1
ATOM 2486 C C . TRP A 1 318 ? 13.316 -18.156 -6.067 1.00 89.94 318 TRP A C 1
ATOM 2488 O O . TRP A 1 318 ? 14.216 -18.890 -5.666 1.00 89.94 318 TRP A O 1
ATOM 2498 N N . ASN A 1 319 ? 12.072 -18.597 -6.243 1.00 85.31 319 ASN A N 1
ATOM 2499 C CA . ASN A 1 319 ? 11.698 -19.982 -5.983 1.00 85.31 319 ASN A CA 1
ATOM 2500 C C . ASN A 1 319 ? 12.464 -20.971 -6.871 1.00 85.31 319 ASN A C 1
ATOM 2502 O O . ASN A 1 319 ? 12.794 -22.064 -6.415 1.00 85.31 319 ASN A O 1
ATOM 2506 N N . GLY A 1 320 ? 12.741 -20.617 -8.129 1.00 86.88 320 GLY A N 1
ATOM 2507 C CA . GLY A 1 320 ? 13.576 -21.419 -9.020 1.00 86.88 320 GLY A CA 1
ATOM 2508 C C . GLY A 1 320 ? 15.000 -21.566 -8.484 1.00 86.88 320 GLY A C 1
ATOM 2509 O O . GLY A 1 320 ? 15.497 -22.690 -8.386 1.00 86.88 320 GLY A O 1
ATOM 2510 N N . ILE A 1 321 ? 15.611 -20.449 -8.075 1.00 88.25 321 ILE A N 1
ATOM 2511 C CA . ILE A 1 321 ? 16.966 -20.415 -7.511 1.00 88.25 321 ILE A CA 1
ATOM 2512 C C . ILE A 1 321 ? 17.043 -21.223 -6.222 1.00 88.25 321 ILE A C 1
ATOM 2514 O O . ILE A 1 321 ? 17.844 -22.144 -6.145 1.00 88.25 321 ILE A O 1
ATOM 2518 N N . VAL A 1 322 ? 16.189 -20.925 -5.238 1.00 84.31 322 VAL A N 1
ATOM 2519 C CA . VAL A 1 322 ? 16.198 -21.566 -3.911 1.00 84.31 322 VAL A CA 1
ATOM 2520 C C . VAL A 1 322 ? 15.990 -23.080 -4.014 1.00 84.31 322 VAL A C 1
ATOM 2522 O O . VAL A 1 322 ? 16.535 -23.838 -3.218 1.00 84.31 322 VAL A O 1
ATOM 2525 N N . LYS A 1 323 ? 15.243 -23.550 -5.021 1.00 83.12 323 LYS A N 1
ATOM 2526 C CA . LYS A 1 323 ? 15.063 -24.986 -5.302 1.00 83.12 323 LYS A CA 1
ATOM 2527 C C . LYS A 1 323 ? 16.261 -25.644 -5.994 1.00 83.12 323 LYS A C 1
ATOM 2529 O O . LYS A 1 323 ? 16.179 -26.825 -6.320 1.00 83.12 323 LYS A O 1
ATOM 2534 N N . GLY A 1 324 ? 17.334 -24.903 -6.266 1.00 84.25 324 GLY A N 1
ATOM 2535 C CA . GLY A 1 324 ? 18.493 -25.394 -7.006 1.00 84.25 324 GLY A CA 1
ATOM 2536 C C . GLY A 1 324 ? 18.175 -25.710 -8.468 1.00 84.25 324 GLY A C 1
ATOM 2537 O O . GLY A 1 324 ? 18.796 -26.596 -9.052 1.00 84.25 324 GLY A O 1
ATOM 2538 N N . SER A 1 325 ? 17.188 -25.032 -9.069 1.00 89.00 325 SER A N 1
ATOM 2539 C CA . SER A 1 325 ? 16.816 -25.298 -10.463 1.00 89.00 325 SER A CA 1
ATOM 2540 C C . SE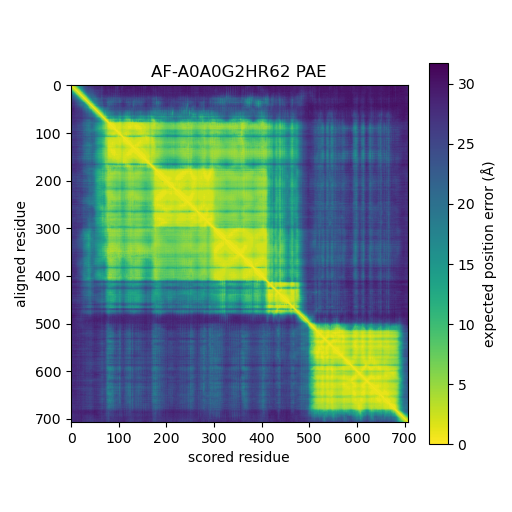R A 1 325 ? 18.003 -25.012 -11.397 1.00 89.00 325 SER A C 1
ATOM 2542 O O . SER A 1 325 ? 18.726 -24.029 -11.197 1.00 89.00 325 SER A O 1
ATOM 2544 N N . PRO A 1 326 ? 18.221 -25.836 -12.435 1.00 91.19 326 PRO A N 1
ATOM 2545 C CA . PRO A 1 326 ? 19.353 -25.652 -13.333 1.00 91.19 326 PRO A CA 1
ATOM 2546 C C . PRO A 1 326 ? 19.174 -24.394 -14.197 1.00 91.19 326 PRO A C 1
ATOM 2548 O O . PRO A 1 326 ? 18.045 -23.972 -14.470 1.00 91.19 326 PRO A O 1
ATOM 2551 N N . VAL A 1 327 ? 20.287 -23.823 -14.675 1.00 92.56 327 VAL A N 1
ATOM 2552 C CA . VAL A 1 327 ? 20.333 -22.593 -15.497 1.00 92.56 327 VAL A CA 1
ATOM 2553 C C . VAL A 1 327 ? 19.273 -22.568 -16.615 1.00 92.56 327 VAL A C 1
ATOM 2555 O O . VAL A 1 327 ? 18.564 -21.565 -16.714 1.00 92.56 327 VAL A O 1
ATOM 2558 N N . PRO A 1 328 ? 19.053 -23.642 -17.409 1.00 96.06 328 PRO A N 1
ATOM 2559 C CA . PRO A 1 328 ? 18.069 -23.619 -18.498 1.00 96.06 328 PRO A CA 1
ATOM 2560 C C . PRO A 1 328 ? 16.615 -23.409 -18.048 1.00 96.06 328 PRO A C 1
ATOM 2562 O O . PRO A 1 328 ? 15.772 -23.058 -18.868 1.00 96.06 328 PRO A O 1
ATOM 2565 N N . VAL A 1 329 ? 16.308 -23.629 -16.765 1.00 93.38 329 VAL A N 1
ATOM 2566 C CA . VAL A 1 329 ? 14.980 -23.395 -16.174 1.00 93.38 329 VAL A CA 1
ATOM 2567 C C . VAL A 1 329 ? 14.866 -21.979 -15.604 1.00 93.38 329 VAL A C 1
ATOM 2569 O O . VAL A 1 329 ? 13.818 -21.351 -15.731 1.00 93.38 329 VAL A O 1
ATOM 2572 N N . VAL A 1 330 ? 15.936 -21.465 -14.991 1.00 94.00 330 VAL A N 1
ATOM 2573 C CA . VAL A 1 330 ? 15.955 -20.147 -14.331 1.00 94.00 330 VAL A CA 1
ATOM 2574 C C . VAL A 1 330 ? 16.081 -19.010 -15.350 1.00 94.00 330 VAL A C 1
ATOM 2576 O O . VAL A 1 330 ? 15.380 -18.005 -15.240 1.00 94.00 330 VAL A O 1
ATOM 2579 N N . MET A 1 331 ? 16.916 -19.179 -16.378 1.00 95.25 331 MET A N 1
ATOM 2580 C CA . MET A 1 331 ? 17.220 -18.113 -17.340 1.00 95.25 331 MET A CA 1
ATOM 2581 C C . MET A 1 331 ? 16.012 -17.597 -18.132 1.00 95.25 331 MET A C 1
ATOM 2583 O O . MET A 1 331 ? 15.893 -16.381 -18.256 1.00 95.25 331 MET A O 1
ATOM 2587 N N . PRO A 1 332 ? 15.072 -18.437 -18.612 1.00 97.19 332 PRO A N 1
ATOM 2588 C CA . PRO A 1 332 ? 13.863 -17.930 -19.261 1.00 97.19 332 PRO A CA 1
ATOM 2589 C C . PRO A 1 332 ? 13.014 -17.045 -18.338 1.00 97.19 332 PRO A C 1
ATOM 2591 O O . PRO A 1 332 ? 12.475 -16.034 -18.781 1.00 97.19 332 PRO A O 1
ATOM 2594 N N . ILE A 1 333 ? 12.927 -17.391 -17.046 1.00 95.81 333 ILE A N 1
ATOM 2595 C CA . ILE A 1 333 ? 12.199 -16.592 -16.050 1.00 95.81 333 ILE A CA 1
ATOM 2596 C C . ILE A 1 333 ? 12.921 -15.263 -15.818 1.00 95.81 333 ILE A C 1
ATOM 2598 O O . ILE A 1 333 ? 12.268 -14.230 -15.744 1.00 95.81 333 ILE A O 1
ATOM 2602 N N . HIS A 1 334 ? 14.253 -15.282 -15.739 1.00 95.62 334 HIS A N 1
ATOM 2603 C CA . HIS A 1 334 ? 15.057 -14.068 -15.624 1.00 95.62 334 HIS A CA 1
ATOM 2604 C C . HIS A 1 334 ? 14.849 -13.128 -16.821 1.00 95.62 334 HIS A C 1
ATOM 2606 O O . HIS A 1 334 ? 14.609 -11.941 -16.627 1.00 95.62 334 HIS A O 1
ATOM 2612 N N . SER A 1 335 ? 14.854 -13.647 -18.053 1.00 96.44 335 SER A N 1
ATOM 2613 C CA . SER A 1 335 ? 14.558 -12.839 -19.242 1.00 96.44 335 SER A CA 1
ATOM 2614 C C . SER A 1 335 ? 13.153 -12.226 -19.202 1.00 96.44 335 SER A C 1
ATOM 2616 O O . SER A 1 335 ? 12.982 -11.079 -19.606 1.00 96.44 335 SER A O 1
ATOM 2618 N N . GLU A 1 336 ? 12.157 -12.955 -18.686 1.00 97.38 336 GLU A N 1
ATOM 2619 C CA . GLU A 1 336 ? 10.797 -12.434 -18.485 1.00 97.38 336 GLU A CA 1
ATOM 2620 C C . GLU A 1 336 ? 10.755 -11.325 -17.420 1.00 97.38 336 GLU A C 1
ATOM 2622 O O . GLU A 1 336 ? 10.110 -10.303 -17.643 1.00 97.38 336 GLU A O 1
ATOM 2627 N N . VAL A 1 337 ? 11.490 -11.481 -16.309 1.00 96.56 337 VAL A N 1
ATOM 2628 C CA . VAL A 1 337 ? 11.658 -10.436 -15.280 1.00 96.56 337 VAL A CA 1
ATOM 2629 C C . VAL A 1 337 ? 12.261 -9.175 -15.894 1.00 96.56 337 VAL A C 1
ATOM 2631 O O . VAL A 1 337 ? 11.696 -8.102 -15.720 1.00 96.56 337 VAL A O 1
ATOM 2634 N N . MET A 1 338 ? 13.347 -9.291 -16.663 1.00 97.31 338 MET A N 1
ATOM 2635 C CA . MET A 1 338 ? 14.019 -8.126 -17.257 1.00 97.31 338 MET A CA 1
ATOM 2636 C C . MET A 1 338 ? 13.178 -7.438 -18.334 1.00 97.31 338 MET A C 1
ATOM 2638 O O . MET A 1 338 ? 13.161 -6.210 -18.421 1.00 97.31 338 MET A O 1
ATOM 2642 N N . ALA A 1 339 ? 12.421 -8.202 -19.125 1.00 97.31 339 ALA A N 1
ATOM 2643 C CA . ALA A 1 339 ? 11.463 -7.629 -20.066 1.00 97.31 339 ALA A CA 1
ATOM 2644 C C . ALA A 1 339 ? 10.346 -6.861 -19.338 1.00 97.31 339 ALA A C 1
ATOM 2646 O O . ALA A 1 339 ? 10.020 -5.738 -19.726 1.00 97.31 339 ALA A O 1
ATOM 2647 N N . LYS A 1 340 ? 9.791 -7.436 -18.260 1.00 97.44 340 LYS A N 1
ATOM 2648 C CA . LYS A 1 340 ? 8.735 -6.789 -17.473 1.00 97.44 340 LYS A CA 1
ATOM 2649 C C . LYS A 1 340 ? 9.245 -5.565 -16.714 1.00 97.44 340 LYS A C 1
ATOM 2651 O O . LYS A 1 340 ? 8.537 -4.568 -16.648 1.00 97.44 340 LYS A O 1
ATOM 2656 N N . LEU A 1 341 ? 10.469 -5.612 -16.196 1.00 96.94 341 LEU A N 1
ATOM 2657 C CA . LEU A 1 341 ? 11.130 -4.481 -15.545 1.00 96.94 341 LEU A CA 1
ATOM 2658 C C . LEU A 1 341 ? 11.248 -3.289 -16.506 1.00 96.94 341 LEU A C 1
ATOM 2660 O O . LEU A 1 341 ? 10.861 -2.183 -16.144 1.00 96.94 341 LEU A O 1
ATOM 2664 N N . LYS A 1 342 ? 11.664 -3.515 -17.761 1.00 97.00 342 LYS A N 1
ATOM 2665 C CA . LYS A 1 342 ? 11.717 -2.463 -18.798 1.00 97.00 342 LYS A CA 1
ATOM 2666 C C . LYS A 1 342 ? 10.345 -1.867 -19.105 1.00 97.00 342 LYS A C 1
ATOM 2668 O O . LYS A 1 342 ? 10.219 -0.653 -19.242 1.00 97.00 342 LYS A O 1
ATOM 2673 N N . GLU A 1 343 ? 9.312 -2.707 -19.183 1.00 97.25 343 GLU A N 1
ATOM 2674 C CA . GLU A 1 343 ? 7.925 -2.254 -19.347 1.00 97.25 343 GLU A CA 1
ATOM 2675 C C . GLU A 1 343 ? 7.480 -1.377 -18.163 1.00 97.25 343 GLU A C 1
ATOM 2677 O O . GLU A 1 343 ? 6.949 -0.287 -18.370 1.00 97.25 343 GLU A O 1
ATOM 2682 N N . VAL A 1 344 ? 7.723 -1.829 -16.927 1.00 95.94 344 VAL A N 1
ATOM 2683 C CA . VAL A 1 344 ? 7.373 -1.107 -15.693 1.00 95.94 344 VAL A CA 1
ATOM 2684 C C . VAL A 1 344 ? 8.104 0.233 -15.616 1.00 95.94 344 VAL A C 1
ATOM 2686 O O . VAL A 1 344 ? 7.454 1.259 -15.431 1.00 95.94 344 VAL A O 1
ATOM 2689 N N . ASN A 1 345 ? 9.417 0.256 -15.846 1.00 96.06 345 ASN A N 1
ATOM 2690 C CA . ASN A 1 345 ? 10.208 1.487 -15.841 1.00 96.06 345 ASN A CA 1
ATOM 2691 C C . ASN A 1 345 ? 9.736 2.479 -16.915 1.00 96.06 345 ASN A C 1
ATOM 2693 O O . ASN A 1 345 ? 9.646 3.674 -16.651 1.00 96.06 345 ASN A O 1
ATOM 2697 N N . SER A 1 346 ? 9.345 2.002 -18.103 1.00 95.81 346 SER A N 1
ATOM 2698 C CA . SER A 1 346 ? 8.772 2.859 -19.150 1.00 95.81 346 SER A CA 1
ATOM 2699 C C . SER A 1 346 ? 7.428 3.481 -18.738 1.00 95.81 346 SER A C 1
ATOM 2701 O O . SER A 1 346 ? 7.186 4.668 -18.995 1.00 95.81 346 SER A O 1
ATOM 2703 N N . LYS A 1 347 ? 6.563 2.720 -18.050 1.00 96.19 347 LYS A N 1
ATOM 2704 C CA . LYS A 1 347 ? 5.314 3.250 -17.476 1.00 96.19 347 LYS A CA 1
ATOM 2705 C C . LYS A 1 347 ? 5.595 4.288 -16.388 1.00 96.19 347 LYS A C 1
ATOM 2707 O O . LYS A 1 347 ? 4.976 5.349 -16.410 1.00 96.19 347 LYS A O 1
ATOM 2712 N N . ILE A 1 348 ? 6.541 4.013 -15.485 1.00 93.56 348 ILE A N 1
ATOM 2713 C CA . ILE A 1 348 ? 6.955 4.946 -14.425 1.00 93.56 348 ILE A CA 1
ATOM 2714 C C . ILE A 1 348 ? 7.469 6.248 -15.044 1.00 93.56 348 ILE A C 1
ATOM 2716 O O . ILE A 1 348 ? 6.940 7.306 -14.728 1.00 93.56 348 ILE A O 1
ATOM 2720 N N . ALA A 1 349 ? 8.383 6.183 -16.013 1.00 90.06 349 ALA A N 1
ATOM 2721 C CA . ALA A 1 349 ? 8.898 7.365 -16.708 1.00 90.06 349 ALA A CA 1
ATOM 2722 C C . ALA A 1 349 ? 7.782 8.207 -17.362 1.00 90.06 349 ALA A C 1
ATOM 2724 O O . ALA A 1 349 ? 7.805 9.443 -17.319 1.00 90.06 349 ALA A O 1
ATOM 2725 N N . THR A 1 350 ? 6.766 7.544 -17.926 1.00 92.25 350 THR A N 1
ATOM 2726 C CA . THR A 1 350 ? 5.587 8.210 -18.499 1.00 92.25 350 THR A CA 1
ATOM 2727 C C . THR A 1 350 ? 4.766 8.923 -17.421 1.00 92.25 350 THR A C 1
ATOM 2729 O O . THR A 1 350 ? 4.411 10.088 -17.605 1.00 92.25 350 THR A O 1
ATOM 2732 N N . LEU A 1 351 ? 4.498 8.263 -16.288 1.00 90.38 351 LEU A N 1
ATOM 2733 C CA . LEU A 1 351 ? 3.762 8.844 -15.157 1.00 90.38 351 LEU A CA 1
ATOM 2734 C C . LEU A 1 351 ? 4.535 9.991 -14.494 1.00 90.38 351 LEU A C 1
ATOM 2736 O O . LEU A 1 351 ? 3.940 11.030 -14.211 1.00 90.38 351 LEU A O 1
ATOM 2740 N N . ASN A 1 352 ? 5.853 9.858 -14.329 1.00 86.56 352 ASN A N 1
ATOM 2741 C CA . ASN A 1 352 ? 6.724 10.927 -13.837 1.00 86.56 352 ASN A CA 1
ATOM 2742 C C . ASN A 1 352 ? 6.589 12.166 -14.730 1.00 86.56 352 ASN A C 1
ATOM 2744 O O . ASN A 1 352 ? 6.283 13.256 -14.253 1.00 86.56 352 ASN A O 1
ATOM 2748 N N . SER A 1 353 ? 6.685 11.975 -16.050 1.00 84.56 353 SER A N 1
ATOM 2749 C CA . SER A 1 353 ? 6.519 13.057 -17.028 1.00 84.56 353 SER A CA 1
ATOM 2750 C C . SER A 1 353 ? 5.122 13.687 -16.995 1.00 84.56 353 SER A C 1
ATOM 2752 O O . SER A 1 353 ? 4.957 14.859 -17.325 1.00 84.56 353 SER A O 1
ATOM 2754 N N . GLN A 1 354 ? 4.071 12.919 -16.692 1.00 86.38 354 GLN A N 1
ATOM 2755 C CA . GLN A 1 354 ? 2.706 13.445 -16.537 1.00 86.38 354 GLN A CA 1
ATOM 2756 C C . GLN A 1 354 ? 2.550 14.267 -15.253 1.00 86.38 354 GLN A C 1
ATOM 2758 O O . GLN A 1 354 ? 1.790 15.228 -15.247 1.00 86.38 354 GLN A O 1
ATOM 2763 N N . LYS A 1 355 ? 3.298 13.922 -14.202 1.00 83.56 355 LYS A N 1
ATOM 2764 C CA . LYS A 1 355 ? 3.287 14.589 -12.894 1.00 83.56 355 LYS A CA 1
ATOM 2765 C C . LYS A 1 355 ? 4.351 15.687 -12.744 1.00 83.56 355 LYS A C 1
ATOM 2767 O O . LYS A 1 355 ? 4.540 16.190 -11.640 1.00 83.56 355 LYS A O 1
ATOM 2772 N N . GLY A 1 356 ? 5.056 16.050 -13.821 1.00 77.12 356 GLY A N 1
ATOM 2773 C CA . GLY A 1 356 ? 6.119 17.066 -13.788 1.00 77.12 356 GLY A CA 1
ATOM 2774 C C . GLY A 1 356 ? 7.304 16.677 -12.896 1.00 77.12 356 GLY A C 1
ATOM 2775 O O . GLY A 1 356 ? 7.891 17.539 -12.237 1.00 77.12 356 GLY A O 1
ATOM 2776 N N . GLN A 1 357 ? 7.592 15.375 -12.836 1.00 80.56 357 GLN A N 1
ATOM 2777 C CA . GLN A 1 357 ? 8.697 14.765 -12.103 1.00 80.56 357 GLN A CA 1
ATOM 2778 C C . GLN A 1 357 ? 9.795 14.306 -13.079 1.00 80.56 357 GLN A C 1
ATOM 2780 O O . GLN A 1 357 ? 9.478 13.916 -14.210 1.00 80.56 357 GLN A O 1
ATOM 2785 N N . PRO A 1 358 ? 11.070 14.278 -12.651 1.00 78.62 358 PRO A N 1
ATOM 2786 C CA . PRO A 1 358 ? 12.149 13.670 -13.421 1.00 78.62 358 PRO A CA 1
ATOM 2787 C C . PRO A 1 358 ? 11.848 12.234 -13.869 1.00 78.62 358 PRO A C 1
ATOM 2789 O O . PRO A 1 358 ? 11.397 11.390 -13.090 1.00 78.62 358 PRO A O 1
ATOM 2792 N N . VAL A 1 359 ? 12.122 11.930 -15.139 1.00 83.19 359 VAL A N 1
ATOM 2793 C CA . VAL A 1 359 ? 11.713 10.659 -15.768 1.00 83.19 359 VAL A CA 1
ATOM 2794 C C . VAL A 1 359 ? 12.398 9.424 -15.176 1.00 83.19 359 VAL A C 1
ATOM 2796 O O . VAL A 1 359 ? 11.880 8.322 -15.311 1.00 83.19 359 VAL A O 1
ATOM 2799 N N . GLN A 1 360 ? 13.537 9.607 -14.505 1.00 81.75 360 GLN A N 1
ATOM 2800 C CA . GLN A 1 360 ? 14.352 8.542 -13.916 1.00 81.75 360 GLN A CA 1
ATOM 2801 C C . GLN A 1 360 ? 13.979 8.194 -12.465 1.00 81.75 360 GLN A C 1
ATOM 2803 O O . GLN A 1 360 ? 14.544 7.239 -11.920 1.00 81.75 360 GLN A O 1
ATOM 2808 N N . LEU A 1 361 ? 13.095 8.973 -11.829 1.00 84.12 361 LEU A N 1
ATOM 2809 C CA . LEU A 1 361 ? 12.680 8.744 -10.442 1.00 84.12 361 LEU A CA 1
ATOM 2810 C C . LEU A 1 361 ? 11.896 7.445 -10.290 1.00 84.12 361 LEU A C 1
ATOM 2812 O O . LEU A 1 361 ? 11.077 7.107 -11.147 1.00 84.12 361 LEU A O 1
ATOM 2816 N N . HIS A 1 362 ? 12.128 6.744 -9.178 1.00 89.19 362 HIS A N 1
ATOM 2817 C CA . HIS A 1 362 ? 11.444 5.495 -8.823 1.00 89.19 362 HIS A CA 1
ATOM 2818 C C . HIS A 1 362 ? 11.653 4.353 -9.832 1.00 89.19 362 HIS A C 1
ATOM 2820 O O . HIS A 1 362 ? 10.938 3.346 -9.824 1.00 89.19 362 HIS A O 1
ATOM 2826 N N . GLU A 1 363 ? 12.629 4.505 -10.727 1.00 91.94 363 GLU A N 1
ATOM 2827 C CA . GLU A 1 363 ? 13.013 3.475 -11.675 1.00 91.94 363 GLU A CA 1
ATOM 2828 C C . GLU A 1 363 ? 13.674 2.300 -10.939 1.00 91.94 363 GLU A C 1
ATOM 2830 O O . GLU A 1 363 ? 14.571 2.480 -10.112 1.00 91.94 363 GLU A O 1
ATOM 2835 N N . ILE A 1 364 ? 13.269 1.079 -11.282 1.00 94.06 364 ILE A N 1
ATOM 2836 C CA . ILE A 1 364 ? 13.880 -0.137 -10.748 1.00 94.06 364 ILE A CA 1
ATOM 2837 C C . ILE A 1 364 ? 15.227 -0.355 -11.448 1.00 94.06 364 ILE A C 1
ATOM 2839 O O . ILE A 1 364 ? 15.292 -0.402 -12.677 1.00 94.06 364 ILE A O 1
ATOM 2843 N N . GLN A 1 365 ? 16.295 -0.522 -10.677 1.00 91.88 365 GLN A N 1
ATOM 2844 C CA . GLN A 1 365 ? 17.664 -0.667 -11.164 1.00 91.88 365 GLN A CA 1
ATOM 2845 C C . GLN A 1 365 ? 17.896 -2.104 -11.662 1.00 91.88 365 GLN A C 1
ATOM 2847 O O . GLN A 1 365 ? 17.947 -3.057 -10.880 1.00 91.88 365 GLN A O 1
ATOM 2852 N N . GLU A 1 366 ? 17.973 -2.266 -12.990 1.00 94.31 366 GLU A N 1
ATOM 2853 C CA . GLU A 1 366 ? 18.112 -3.566 -13.675 1.00 94.31 366 GLU A CA 1
ATOM 2854 C C . GLU A 1 366 ? 19.364 -4.325 -13.210 1.00 94.31 366 GLU A C 1
ATOM 2856 O O . GLU A 1 366 ? 19.322 -5.535 -12.976 1.00 94.31 366 GLU A O 1
ATOM 2861 N N . ASP A 1 367 ? 20.466 -3.601 -13.035 1.00 92.50 367 ASP A N 1
ATOM 2862 C CA . ASP A 1 367 ? 21.764 -4.095 -12.586 1.00 92.50 367 ASP A CA 1
ATOM 2863 C C . ASP A 1 367 ? 21.717 -4.636 -11.157 1.00 92.50 367 ASP A C 1
ATOM 2865 O O . ASP A 1 367 ? 22.239 -5.722 -10.908 1.00 92.50 367 ASP A O 1
ATOM 2869 N N . ILE A 1 368 ? 21.018 -3.955 -10.246 1.00 91.75 368 ILE A N 1
ATOM 2870 C CA . ILE A 1 368 ? 20.861 -4.407 -8.859 1.00 91.75 368 ILE A CA 1
ATOM 2871 C C . ILE A 1 368 ? 20.063 -5.717 -8.796 1.00 91.75 368 ILE A C 1
ATOM 2873 O O . ILE A 1 368 ? 20.466 -6.662 -8.110 1.00 91.75 368 ILE A O 1
ATOM 2877 N N . ILE A 1 369 ? 18.971 -5.835 -9.560 1.00 93.81 369 ILE A N 1
ATOM 2878 C CA . ILE A 1 369 ? 18.194 -7.085 -9.637 1.00 93.81 369 ILE A CA 1
ATOM 2879 C C . ILE A 1 369 ? 19.030 -8.217 -10.264 1.00 93.81 369 ILE A C 1
ATOM 2881 O O . ILE A 1 369 ? 19.005 -9.355 -9.779 1.00 93.81 369 ILE A O 1
ATOM 2885 N N . ALA A 1 370 ? 19.794 -7.927 -11.321 1.00 93.31 370 ALA A N 1
ATOM 2886 C CA . ALA A 1 370 ? 20.662 -8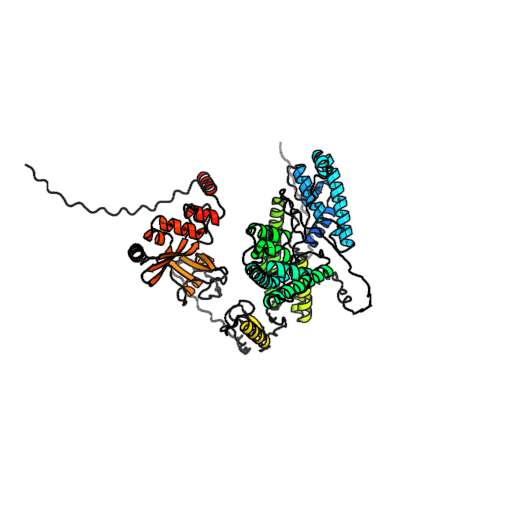.900 -11.987 1.00 93.31 370 ALA A CA 1
ATOM 2887 C C . ALA A 1 370 ? 21.833 -9.356 -11.096 1.00 93.31 370 ALA A C 1
ATOM 2889 O O . ALA A 1 370 ? 22.202 -10.539 -11.086 1.00 93.31 370 ALA A O 1
ATOM 2890 N N . GLN A 1 371 ? 22.403 -8.442 -10.313 1.00 92.62 371 GLN A N 1
ATOM 2891 C CA . GLN A 1 371 ? 23.450 -8.742 -9.348 1.00 92.62 371 GLN A CA 1
ATOM 2892 C C . GLN A 1 371 ? 22.912 -9.607 -8.211 1.00 92.62 371 GLN A C 1
ATOM 2894 O O . GLN A 1 371 ? 23.501 -10.651 -7.924 1.00 92.62 371 GLN A O 1
ATOM 2899 N N . ALA A 1 372 ? 21.762 -9.244 -7.634 1.00 93.19 372 ALA A N 1
ATOM 2900 C CA . ALA A 1 372 ? 21.087 -10.052 -6.623 1.00 93.19 372 ALA A CA 1
ATOM 2901 C C . ALA A 1 372 ? 20.873 -11.489 -7.125 1.00 93.19 372 ALA A C 1
ATOM 2903 O O . ALA A 1 372 ? 21.262 -12.448 -6.457 1.00 93.19 372 ALA A O 1
ATOM 2904 N N . LEU A 1 373 ? 20.356 -11.652 -8.350 1.00 92.69 373 LEU A N 1
ATOM 2905 C CA . LEU A 1 373 ? 20.224 -12.956 -9.007 1.00 92.69 373 LEU A CA 1
ATOM 2906 C C . LEU A 1 373 ? 21.558 -13.710 -9.071 1.00 92.69 373 LEU A C 1
ATOM 2908 O O . LEU A 1 373 ? 21.608 -14.886 -8.716 1.00 92.69 373 LEU A O 1
ATOM 2912 N N . THR A 1 374 ? 22.626 -13.059 -9.523 1.00 92.44 374 THR A N 1
ATOM 2913 C CA . THR A 1 374 ? 23.941 -13.691 -9.707 1.00 92.44 374 THR A CA 1
ATOM 2914 C C . THR A 1 374 ? 24.525 -14.181 -8.378 1.00 92.44 374 THR A C 1
ATOM 2916 O O . THR A 1 374 ? 24.987 -15.325 -8.277 1.00 92.44 374 THR A O 1
ATOM 2919 N N . VAL A 1 375 ? 24.452 -13.354 -7.332 1.00 92.88 375 VAL A N 1
ATOM 2920 C CA . VAL A 1 375 ? 24.948 -13.692 -5.990 1.00 92.88 375 VAL A CA 1
ATOM 2921 C C . VAL A 1 375 ? 24.114 -14.822 -5.371 1.00 92.88 375 VAL A C 1
ATOM 2923 O O . VAL A 1 375 ? 24.658 -15.821 -4.895 1.00 92.88 375 VAL A O 1
ATOM 2926 N N . LEU A 1 376 ? 22.784 -14.737 -5.431 1.00 90.69 376 LEU A N 1
ATOM 2927 C CA . LEU A 1 376 ? 21.899 -15.777 -4.894 1.00 90.69 376 LEU A CA 1
ATOM 2928 C C . LEU A 1 376 ? 22.041 -17.100 -5.655 1.00 90.69 376 LEU A C 1
ATOM 2930 O O . LEU A 1 376 ? 22.060 -18.172 -5.056 1.00 90.69 376 LEU A O 1
ATOM 2934 N N . TYR A 1 377 ? 22.162 -17.048 -6.982 1.00 90.81 377 TYR A N 1
ATOM 2935 C CA . TYR A 1 377 ? 22.298 -18.249 -7.798 1.00 90.81 377 TYR A CA 1
ATOM 2936 C C . TYR A 1 377 ? 23.618 -18.971 -7.529 1.00 90.81 377 TYR A C 1
ATOM 2938 O O . TYR A 1 377 ? 23.620 -20.182 -7.302 1.00 90.81 377 TYR A O 1
ATOM 2946 N N . SER A 1 378 ? 24.733 -18.237 -7.503 1.00 91.00 378 SER A N 1
ATOM 2947 C CA . SER A 1 378 ? 26.056 -18.812 -7.238 1.00 91.00 378 SER A CA 1
ATOM 2948 C C . SER A 1 378 ? 26.164 -19.407 -5.830 1.00 91.00 378 SER A C 1
ATOM 2950 O O . SER A 1 378 ? 26.694 -20.507 -5.669 1.00 91.00 378 SER A O 1
ATOM 2952 N N . THR A 1 379 ? 25.604 -18.745 -4.814 1.00 90.19 379 THR A N 1
ATOM 2953 C CA . THR A 1 379 ? 25.602 -19.259 -3.433 1.00 90.19 379 THR A CA 1
ATOM 2954 C C . THR A 1 379 ? 24.780 -20.543 -3.289 1.00 90.19 379 THR A C 1
ATOM 2956 O O . THR A 1 379 ? 25.237 -21.479 -2.625 1.00 90.19 379 THR A O 1
ATOM 2959 N N . VAL A 1 380 ? 23.627 -20.652 -3.966 1.00 85.94 380 VAL A N 1
ATOM 2960 C CA . VAL A 1 380 ? 22.829 -21.892 -3.968 1.00 85.94 380 VAL A CA 1
ATOM 2961 C C . VAL A 1 380 ? 23.504 -23.014 -4.760 1.00 85.94 380 VAL A C 1
ATOM 2963 O O . VAL A 1 380 ? 23.578 -24.135 -4.258 1.00 85.94 380 VAL A O 1
ATOM 2966 N N . GLN A 1 381 ? 24.029 -22.750 -5.963 1.00 85.00 381 GLN A N 1
ATOM 2967 C CA . GLN A 1 381 ? 24.683 -23.785 -6.784 1.00 85.00 381 GLN A CA 1
ATOM 2968 C C . GLN A 1 381 ? 25.908 -24.394 -6.090 1.00 85.00 381 GLN A C 1
ATOM 2970 O O . GLN A 1 381 ? 26.139 -25.598 -6.175 1.00 85.00 381 GLN A O 1
ATOM 2975 N N . ASN A 1 382 ? 26.649 -23.586 -5.331 1.00 85.06 382 ASN A N 1
ATOM 2976 C CA . ASN A 1 382 ? 27.804 -24.048 -4.566 1.00 85.06 382 ASN A CA 1
ATOM 2977 C C . ASN A 1 382 ? 27.431 -24.730 -3.236 1.00 85.06 382 ASN A C 1
ATOM 2979 O O . ASN A 1 382 ? 28.323 -25.083 -2.468 1.00 85.06 382 ASN A O 1
ATOM 2983 N N . SER A 1 383 ? 26.136 -24.913 -2.940 1.00 79.12 383 SER A N 1
ATOM 2984 C CA . SER A 1 383 ? 25.635 -25.465 -1.669 1.00 79.12 383 SER A CA 1
ATOM 2985 C C . SER A 1 383 ? 26.127 -24.701 -0.425 1.00 79.12 383 SER A C 1
ATOM 2987 O O . SER A 1 383 ? 26.248 -25.268 0.660 1.00 79.12 383 SER A O 1
ATOM 2989 N N . GLN A 1 384 ? 26.408 -23.400 -0.561 1.00 81.88 384 GLN A N 1
ATOM 2990 C CA . GLN A 1 384 ? 26.936 -22.547 0.509 1.00 81.88 384 GLN A CA 1
ATOM 2991 C C . GLN A 1 384 ? 25.794 -21.803 1.207 1.00 81.88 384 GLN A C 1
ATOM 2993 O O . GLN A 1 384 ? 25.626 -20.597 1.042 1.00 81.88 384 GLN A O 1
ATOM 2998 N N . LEU A 1 385 ? 24.996 -22.531 1.992 1.00 77.69 385 LEU A N 1
ATOM 2999 C CA . LEU A 1 385 ? 23.797 -21.986 2.645 1.00 77.69 385 LEU A CA 1
ATOM 3000 C C . LEU A 1 385 ? 24.090 -20.804 3.582 1.00 77.69 385 LEU A C 1
ATOM 3002 O O . LEU A 1 385 ? 23.324 -19.844 3.596 1.00 77.69 385 LEU A O 1
ATOM 3006 N N . ASP A 1 386 ? 25.202 -20.821 4.318 1.00 80.69 386 ASP A N 1
ATOM 3007 C CA . ASP A 1 386 ? 25.572 -19.688 5.177 1.00 80.69 386 ASP A CA 1
ATOM 3008 C C . ASP A 1 386 ? 25.884 -18.434 4.353 1.00 80.69 386 ASP A C 1
ATOM 3010 O O . ASP A 1 386 ? 25.433 -17.339 4.687 1.00 80.69 386 ASP A O 1
ATOM 3014 N N . LYS A 1 387 ? 26.567 -18.597 3.212 1.00 86.50 387 LYS A N 1
ATOM 3015 C CA . LYS A 1 387 ? 26.818 -17.481 2.293 1.00 86.50 387 LYS A CA 1
ATOM 3016 C C . LYS A 1 387 ? 25.548 -17.001 1.607 1.00 86.50 387 LYS A C 1
ATOM 3018 O O . LYS A 1 387 ? 25.421 -15.808 1.372 1.00 86.50 387 LYS A O 1
ATOM 3023 N N . PHE A 1 388 ? 24.602 -17.897 1.323 1.00 86.06 388 PHE A N 1
ATOM 3024 C CA . PHE A 1 388 ? 23.288 -17.509 0.815 1.00 86.06 388 PHE A CA 1
ATOM 3025 C C . PHE A 1 388 ? 22.557 -16.595 1.806 1.00 86.06 388 PHE A C 1
ATOM 3027 O O . PHE A 1 388 ? 21.978 -15.600 1.387 1.00 86.06 388 PHE A O 1
ATOM 3034 N N . ARG A 1 389 ? 22.612 -16.888 3.114 1.00 84.19 389 ARG A N 1
ATOM 3035 C CA . ARG A 1 389 ? 21.993 -16.037 4.145 1.00 84.19 389 ARG A CA 1
ATOM 3036 C C . ARG A 1 389 ? 22.640 -14.659 4.203 1.00 84.19 389 ARG A C 1
ATOM 3038 O O . ARG A 1 389 ? 21.924 -13.671 4.146 1.00 84.19 389 ARG A O 1
ATOM 3045 N N . ILE A 1 390 ? 23.972 -14.607 4.233 1.00 86.94 390 ILE A N 1
ATOM 3046 C CA . ILE A 1 390 ? 24.721 -13.341 4.221 1.00 86.94 390 ILE A CA 1
ATOM 3047 C C . ILE A 1 390 ? 24.376 -12.529 2.967 1.00 86.94 390 ILE A C 1
ATOM 3049 O O . ILE A 1 390 ? 24.008 -11.364 3.074 1.00 86.94 390 ILE A O 1
ATOM 3053 N N . ALA A 1 391 ? 24.417 -13.158 1.791 1.00 89.62 391 ALA A N 1
ATOM 3054 C CA . ALA A 1 391 ? 24.063 -12.519 0.529 1.00 89.62 391 ALA A CA 1
ATOM 3055 C C . ALA A 1 391 ? 22.619 -12.013 0.515 1.00 89.62 391 ALA A C 1
ATOM 3057 O O . ALA A 1 391 ? 22.347 -10.908 0.058 1.00 89.62 391 ALA A O 1
ATOM 3058 N N . ARG A 1 392 ? 21.678 -12.812 1.020 1.00 89.69 392 ARG A N 1
ATOM 3059 C CA . ARG A 1 392 ? 20.279 -12.408 1.126 1.00 89.69 392 ARG A CA 1
ATOM 3060 C C . ARG A 1 392 ? 20.123 -11.214 2.058 1.00 89.69 392 ARG A C 1
ATOM 3062 O O . ARG A 1 392 ? 19.404 -10.298 1.695 1.00 89.69 392 ARG A O 1
ATOM 3069 N N . ASP A 1 393 ? 20.757 -11.218 3.225 1.00 84.81 393 ASP A N 1
ATOM 3070 C CA . ASP A 1 393 ? 20.642 -10.121 4.190 1.00 84.81 393 ASP A CA 1
ATOM 3071 C C . ASP A 1 393 ? 21.262 -8.825 3.626 1.00 84.81 393 ASP A C 1
ATOM 3073 O O . ASP A 1 393 ? 20.711 -7.740 3.810 1.00 84.81 393 ASP A O 1
ATOM 3077 N N . GLN A 1 394 ? 22.342 -8.939 2.844 1.00 87.50 394 GLN A N 1
ATOM 3078 C CA . GLN A 1 394 ? 22.904 -7.828 2.065 1.00 87.50 394 GLN A CA 1
ATOM 3079 C C . GLN A 1 394 ? 21.923 -7.319 1.002 1.00 87.50 394 GLN A C 1
ATOM 3081 O O . GLN A 1 394 ? 21.726 -6.114 0.882 1.00 87.50 394 GLN A O 1
ATOM 3086 N N . ILE A 1 395 ? 21.273 -8.222 0.262 1.00 90.44 395 ILE A N 1
ATOM 3087 C CA . ILE A 1 395 ? 20.256 -7.866 -0.737 1.00 90.44 395 ILE A CA 1
ATOM 3088 C C . ILE A 1 395 ? 19.030 -7.235 -0.071 1.00 90.44 395 ILE A C 1
ATOM 3090 O O . ILE A 1 395 ? 18.526 -6.252 -0.595 1.00 90.44 395 ILE A O 1
ATOM 3094 N N . ASP A 1 396 ? 18.570 -7.745 1.078 1.00 86.31 396 ASP A N 1
ATOM 3095 C CA . ASP A 1 396 ? 17.447 -7.165 1.833 1.00 86.31 396 ASP A CA 1
ATOM 3096 C C . ASP A 1 396 ? 17.774 -5.739 2.268 1.00 86.31 396 ASP A C 1
ATOM 3098 O O . ASP A 1 396 ? 16.950 -4.843 2.119 1.00 86.31 396 ASP A O 1
ATOM 3102 N N . THR A 1 397 ? 18.999 -5.528 2.756 1.00 81.50 397 THR A N 1
ATOM 3103 C CA . THR A 1 397 ? 19.489 -4.207 3.160 1.00 81.50 397 THR A CA 1
ATOM 3104 C C . THR A 1 397 ? 19.543 -3.262 1.961 1.00 81.50 397 THR A C 1
ATOM 3106 O O . THR A 1 397 ? 18.963 -2.183 2.019 1.00 81.50 397 THR A O 1
ATOM 3109 N N . ALA A 1 398 ? 20.143 -3.691 0.846 1.00 85.38 398 ALA A N 1
ATOM 3110 C CA . ALA A 1 398 ? 20.225 -2.888 -0.372 1.00 85.38 398 ALA A CA 1
ATOM 3111 C C . ALA A 1 398 ? 18.836 -2.575 -0.953 1.00 85.38 398 ALA A C 1
ATOM 3113 O O . ALA A 1 398 ? 18.562 -1.451 -1.357 1.00 85.38 398 ALA A O 1
ATOM 3114 N N . PHE A 1 399 ? 17.924 -3.549 -0.973 1.00 89.62 399 PHE A N 1
ATOM 3115 C CA . PHE A 1 399 ? 16.557 -3.352 -1.456 1.00 89.62 399 PHE A CA 1
ATOM 3116 C C . PHE A 1 399 ? 15.779 -2.403 -0.543 1.00 89.62 399 PHE A C 1
ATOM 3118 O O . PHE A 1 399 ? 15.052 -1.554 -1.051 1.00 89.62 399 PHE A O 1
ATOM 3125 N N . ALA A 1 400 ? 15.955 -2.503 0.776 1.00 79.88 400 ALA A N 1
ATOM 3126 C CA . ALA A 1 400 ? 15.343 -1.585 1.730 1.00 79.88 400 ALA A CA 1
ATOM 3127 C C . ALA A 1 400 ? 15.847 -0.145 1.547 1.00 79.88 400 ALA A C 1
ATOM 3129 O O . ALA A 1 400 ? 15.033 0.773 1.543 1.00 79.88 400 ALA A O 1
ATOM 3130 N N . GLU A 1 401 ? 17.149 0.050 1.321 1.00 78.38 401 GLU A N 1
ATOM 3131 C CA . GLU A 1 401 ? 17.749 1.369 1.053 1.00 78.38 401 GLU A CA 1
ATOM 3132 C C . GLU A 1 401 ? 17.243 1.992 -0.262 1.00 78.38 401 GLU A C 1
ATOM 3134 O O . GLU A 1 401 ? 17.133 3.212 -0.380 1.00 78.38 401 GLU A O 1
ATOM 3139 N N . LEU A 1 402 ? 16.861 1.158 -1.233 1.00 82.62 402 LEU A N 1
ATOM 3140 C CA . LEU A 1 402 ? 16.216 1.570 -2.487 1.00 82.62 402 LEU A CA 1
ATOM 3141 C C . LEU A 1 402 ? 14.693 1.733 -2.368 1.00 82.62 402 LEU A C 1
ATOM 3143 O O . LEU A 1 402 ? 14.028 2.083 -3.344 1.00 82.62 402 LEU A O 1
ATOM 3147 N N . GLY A 1 403 ? 14.121 1.425 -1.203 1.00 82.31 403 GLY A N 1
ATOM 3148 C CA . GLY A 1 403 ? 12.680 1.416 -0.973 1.00 82.31 403 GLY A CA 1
ATOM 3149 C C . GLY A 1 403 ? 11.926 0.281 -1.674 1.00 82.31 403 GLY A C 1
ATOM 3150 O O . GLY A 1 403 ? 10.700 0.327 -1.729 1.00 82.31 403 GLY A O 1
ATOM 3151 N N . TYR A 1 404 ? 12.604 -0.737 -2.217 1.00 89.38 404 TYR A N 1
ATOM 3152 C CA . TYR A 1 404 ? 11.949 -1.844 -2.920 1.00 89.38 404 TYR A CA 1
ATOM 3153 C C . TYR A 1 404 ? 11.044 -2.674 -1.995 1.00 89.38 404 TYR A C 1
ATOM 3155 O O . TYR A 1 404 ? 11.298 -2.775 -0.792 1.00 89.38 404 TYR A O 1
ATOM 3163 N N . PRO A 1 405 ? 9.987 -3.315 -2.539 1.00 85.69 405 PRO A N 1
ATOM 3164 C CA . PRO A 1 405 ? 9.079 -4.119 -1.732 1.00 85.69 405 PRO A CA 1
ATOM 3165 C C . PRO A 1 405 ? 9.808 -5.251 -1.000 1.00 85.69 405 PRO A C 1
ATOM 3167 O O . PRO A 1 405 ? 10.521 -6.037 -1.616 1.00 85.69 405 PRO A O 1
ATOM 3170 N N . GLU A 1 406 ? 9.530 -5.426 0.294 1.00 80.06 406 GLU A N 1
ATOM 3171 C CA . GLU A 1 406 ? 10.118 -6.494 1.125 1.00 80.06 406 GLU A CA 1
ATOM 3172 C C . GLU A 1 406 ? 9.919 -7.899 0.526 1.00 80.06 406 GLU A C 1
ATOM 3174 O O . GLU A 1 406 ? 10.748 -8.798 0.668 1.00 80.06 406 GLU A O 1
ATOM 3179 N N . ALA A 1 407 ? 8.809 -8.099 -0.186 1.00 81.50 407 ALA A N 1
ATOM 3180 C CA . ALA A 1 407 ? 8.508 -9.358 -0.857 1.00 81.50 407 ALA A CA 1
ATOM 3181 C C . ALA A 1 407 ? 9.491 -9.700 -1.996 1.00 81.50 407 ALA A C 1
ATOM 3183 O O . ALA A 1 407 ? 9.459 -10.821 -2.505 1.00 81.50 407 ALA A O 1
ATOM 3184 N N . TRP A 1 408 ? 10.331 -8.759 -2.432 1.00 89.31 408 TRP A N 1
ATOM 3185 C CA . TRP A 1 408 ? 11.313 -8.976 -3.490 1.00 89.31 408 TRP A CA 1
ATOM 3186 C C . TRP A 1 408 ? 12.587 -9.642 -2.998 1.00 89.31 408 TRP A C 1
ATOM 3188 O O . TRP A 1 408 ? 13.341 -10.138 -3.829 1.00 89.31 408 TRP A O 1
ATOM 3198 N N . THR A 1 409 ? 12.825 -9.729 -1.695 1.00 85.38 409 THR A N 1
ATOM 3199 C CA . THR A 1 409 ? 13.947 -10.505 -1.174 1.00 85.38 409 THR A CA 1
ATOM 3200 C C . THR A 1 409 ? 13.539 -11.981 -1.085 1.00 85.38 409 THR A C 1
ATOM 3202 O O . THR A 1 409 ? 12.494 -12.306 -0.506 1.00 85.38 409 THR A O 1
ATOM 3205 N N . PRO A 1 410 ? 14.313 -12.931 -1.645 1.00 77.75 410 PRO A N 1
ATOM 3206 C CA . PRO A 1 410 ? 13.970 -14.345 -1.567 1.00 77.75 410 PRO A CA 1
ATOM 3207 C C . PRO A 1 410 ? 13.971 -14.821 -0.115 1.00 77.75 410 PRO A C 1
ATOM 3209 O O . PRO A 1 410 ? 15.009 -14.904 0.540 1.00 77.75 410 PRO A O 1
ATOM 3212 N N . ARG A 1 411 ? 12.809 -15.242 0.379 1.00 70.62 411 ARG A N 1
ATOM 3213 C CA . ARG A 1 411 ? 12.747 -16.054 1.593 1.00 70.62 411 ARG A CA 1
ATOM 3214 C C . ARG A 1 411 ? 12.974 -17.501 1.195 1.00 70.62 411 ARG A C 1
ATOM 3216 O O . ARG A 1 411 ? 12.236 -18.042 0.369 1.00 70.62 411 ARG A O 1
ATOM 3223 N N . ALA A 1 412 ? 14.003 -18.133 1.750 1.00 57.56 412 ALA A N 1
ATOM 3224 C CA . ALA A 1 412 ? 14.229 -19.540 1.489 1.00 57.56 412 ALA A CA 1
ATOM 3225 C C . ALA A 1 412 ? 12.990 -20.326 1.947 1.00 57.56 412 ALA A C 1
ATOM 3227 O O . ALA A 1 412 ? 12.618 -20.290 3.117 1.00 57.56 412 ALA A O 1
ATOM 3228 N N . THR A 1 413 ? 12.346 -21.076 1.047 1.00 59.22 413 THR A N 1
ATOM 3229 C CA . THR A 1 413 ? 11.259 -22.008 1.419 1.00 59.22 413 THR A CA 1
ATOM 3230 C C . THR A 1 413 ? 11.738 -23.106 2.371 1.00 59.22 413 THR A C 1
ATOM 3232 O O . THR A 1 413 ? 10.943 -23.865 2.923 1.00 59.22 413 THR A O 1
ATOM 3235 N N . THR A 1 414 ? 13.055 -23.219 2.512 1.00 62.81 414 THR A N 1
ATOM 3236 C CA . THR A 1 414 ? 13.750 -24.085 3.444 1.00 62.81 414 THR A CA 1
ATOM 3237 C C . THR A 1 414 ? 14.069 -23.382 4.754 1.00 62.81 414 THR A C 1
ATOM 3239 O O . THR A 1 414 ? 14.761 -23.988 5.535 1.00 62.81 414 THR A O 1
ATOM 3242 N N . GLU A 1 415 ? 13.641 -22.157 5.054 1.00 75.06 415 GLU A N 1
ATOM 3243 C CA . GLU A 1 415 ? 13.843 -21.562 6.382 1.00 75.06 415 GLU A CA 1
ATOM 3244 C C . GLU A 1 415 ? 12.569 -21.616 7.221 1.00 75.06 415 GLU A C 1
ATOM 3246 O O . GLU A 1 415 ? 11.457 -21.383 6.750 1.00 75.06 415 GLU A O 1
ATOM 3251 N N . CYS A 1 416 ? 12.741 -21.932 8.499 1.00 81.94 416 CYS A N 1
ATOM 3252 C CA . CYS A 1 416 ? 11.680 -21.866 9.482 1.00 81.94 416 CYS A CA 1
ATOM 3253 C C . CYS A 1 416 ? 11.324 -20.403 9.745 1.00 81.94 416 CYS A C 1
ATOM 3255 O O . CYS A 1 416 ? 12.143 -19.665 10.276 1.00 81.94 416 CYS A O 1
ATOM 3257 N N . LEU A 1 417 ? 10.085 -19.995 9.460 1.00 80.50 417 LEU A N 1
ATOM 3258 C CA . LEU A 1 417 ? 9.628 -18.605 9.639 1.00 80.50 417 LEU A CA 1
ATOM 3259 C C . LEU A 1 417 ? 9.686 -18.062 11.074 1.00 80.50 417 LEU A C 1
ATOM 3261 O O . LEU A 1 417 ? 9.464 -16.875 11.279 1.00 80.50 417 LEU A O 1
ATOM 3265 N N . ILE A 1 418 ? 9.905 -18.922 12.065 1.00 80.88 418 ILE A N 1
ATOM 3266 C CA . ILE A 1 418 ? 9.909 -18.530 13.476 1.00 80.88 418 ILE A CA 1
ATOM 3267 C C . ILE A 1 418 ? 11.336 -18.284 13.955 1.00 80.88 418 ILE A C 1
ATOM 3269 O O . ILE A 1 418 ? 11.624 -17.232 14.507 1.00 80.88 418 ILE A O 1
ATOM 3273 N N . CYS A 1 419 ? 12.239 -19.248 13.762 1.00 82.25 419 CYS A N 1
ATOM 3274 C CA . CYS A 1 419 ? 13.626 -19.115 14.215 1.00 82.25 419 CYS A CA 1
ATOM 3275 C C . CYS A 1 419 ? 14.590 -18.672 13.111 1.00 82.25 419 CYS A C 1
ATOM 3277 O O . CYS A 1 419 ? 15.778 -18.515 13.381 1.00 82.25 419 CYS A O 1
ATOM 3279 N N . MET A 1 420 ? 14.103 -18.539 11.874 1.00 75.19 420 MET A N 1
ATOM 3280 C CA . MET A 1 420 ? 14.868 -18.164 10.680 1.00 75.19 420 MET A CA 1
ATOM 3281 C C . MET A 1 420 ? 16.052 -19.106 10.383 1.00 75.19 420 MET A C 1
ATOM 3283 O O . MET A 1 420 ? 16.996 -18.741 9.685 1.00 75.19 420 MET A O 1
ATOM 3287 N N . LYS A 1 421 ? 16.027 -20.336 10.922 1.00 74.50 421 LYS A N 1
ATOM 3288 C CA . LYS A 1 421 ? 17.030 -21.378 10.649 1.00 74.50 421 LYS A CA 1
ATOM 3289 C C . LYS A 1 421 ? 16.589 -22.262 9.489 1.00 74.50 421 LYS A C 1
ATOM 3291 O O . LYS A 1 421 ? 15.397 -22.513 9.305 1.00 74.50 421 LYS A O 1
ATOM 3296 N N . VAL A 1 422 ? 17.558 -22.805 8.757 1.00 68.81 422 VAL A N 1
ATOM 3297 C CA . VAL A 1 422 ? 17.297 -23.728 7.650 1.00 68.81 422 VAL A CA 1
ATOM 3298 C C . VAL A 1 422 ? 16.717 -25.058 8.161 1.00 68.81 422 VAL A C 1
ATOM 3300 O O . VAL A 1 422 ? 17.169 -25.659 9.134 1.00 68.81 422 VAL A O 1
ATOM 3303 N N . ILE A 1 423 ? 15.686 -25.507 7.473 1.00 74.75 423 ILE A N 1
ATOM 3304 C CA . ILE A 1 423 ? 15.037 -26.802 7.476 1.00 74.75 423 ILE A CA 1
ATOM 3305 C C . ILE A 1 423 ? 15.710 -27.600 6.364 1.00 74.75 423 ILE A C 1
ATOM 3307 O O . ILE A 1 423 ? 15.411 -27.437 5.178 1.00 74.75 423 ILE A O 1
ATOM 3311 N N . VAL A 1 424 ? 16.670 -28.430 6.760 1.00 72.50 424 VAL A N 1
ATOM 3312 C CA . VAL A 1 424 ? 17.378 -29.337 5.853 1.00 72.50 424 VAL A CA 1
ATOM 3313 C C . VAL A 1 424 ? 16.343 -30.274 5.221 1.00 72.50 424 VAL A C 1
ATOM 3315 O O . VAL A 1 424 ? 15.516 -30.833 5.936 1.00 72.50 424 VAL A O 1
ATOM 3318 N N . ASN A 1 425 ? 16.351 -30.424 3.890 1.00 61.25 425 ASN A N 1
ATOM 3319 C CA . ASN A 1 425 ? 15.316 -31.176 3.158 1.00 61.25 425 ASN A CA 1
ATOM 3320 C C . ASN A 1 425 ? 15.175 -32.642 3.614 1.00 61.25 425 ASN A C 1
ATOM 3322 O O . ASN A 1 425 ? 14.088 -33.203 3.478 1.00 61.25 425 ASN A O 1
ATOM 3326 N N . ASP A 1 426 ? 16.227 -33.208 4.210 1.00 61.91 426 ASP A N 1
ATOM 3327 C CA . ASP A 1 426 ? 16.261 -34.578 4.733 1.00 61.91 426 ASP A CA 1
ATOM 3328 C C . ASP A 1 426 ? 15.924 -34.671 6.233 1.00 61.91 426 ASP A C 1
ATOM 3330 O O . ASP A 1 426 ? 15.8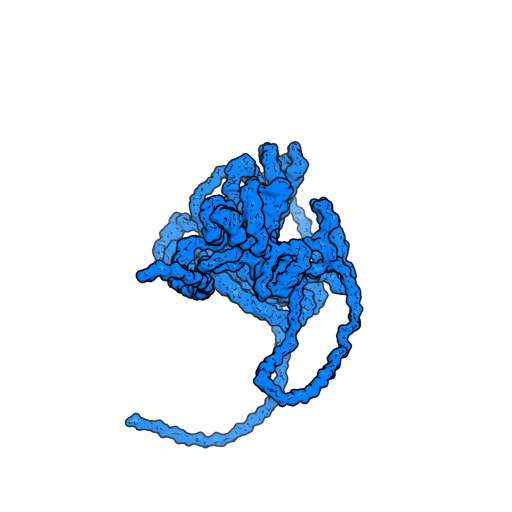17 -35.765 6.788 1.00 61.91 426 ASP A O 1
ATOM 3334 N N . ALA A 1 427 ? 15.751 -33.537 6.919 1.00 66.25 427 ALA A N 1
ATOM 3335 C CA . ALA A 1 427 ? 15.395 -33.525 8.330 1.00 66.25 427 ALA A CA 1
ATOM 3336 C C . ALA A 1 427 ? 13.903 -33.832 8.504 1.00 66.25 427 ALA A C 1
ATOM 3338 O O . ALA A 1 427 ? 13.044 -33.193 7.904 1.00 66.25 427 ALA A O 1
ATOM 3339 N N . THR A 1 428 ? 13.573 -34.768 9.390 1.00 76.31 428 THR A N 1
ATOM 3340 C CA . THR A 1 428 ? 12.187 -35.050 9.800 1.00 76.31 428 THR A CA 1
ATOM 3341 C C . THR A 1 428 ? 11.652 -34.038 10.818 1.00 76.31 428 THR A C 1
ATOM 3343 O O . THR A 1 428 ? 10.476 -34.086 11.178 1.00 76.31 428 THR A O 1
ATOM 3346 N N . ASP A 1 429 ? 12.491 -33.104 11.276 1.00 85.75 429 ASP A N 1
ATOM 3347 C CA . ASP A 1 429 ? 12.180 -32.143 12.337 1.00 85.75 429 ASP A CA 1
ATOM 3348 C C . ASP A 1 429 ? 11.539 -30.843 11.817 1.00 85.75 429 ASP A C 1
ATOM 3350 O O . ASP A 1 429 ? 11.886 -29.728 12.213 1.00 85.75 429 ASP A O 1
ATOM 3354 N N . TYR A 1 430 ? 10.576 -30.971 10.906 1.00 89.56 430 TYR A N 1
ATOM 3355 C CA . TYR A 1 430 ? 9.709 -29.861 10.526 1.00 89.56 430 TYR A CA 1
ATOM 3356 C C . TYR A 1 430 ? 8.248 -30.280 10.442 1.00 89.56 430 TYR A C 1
ATOM 3358 O O . TYR A 1 430 ? 7.912 -31.443 10.226 1.00 89.56 430 TYR A O 1
ATOM 3366 N N . THR A 1 431 ? 7.369 -29.301 10.599 1.00 89.94 431 THR A N 1
ATOM 3367 C CA . THR A 1 431 ? 5.969 -29.373 10.211 1.00 89.94 431 THR A CA 1
ATOM 3368 C C . THR A 1 431 ? 5.778 -28.558 8.938 1.00 89.94 431 THR A C 1
ATOM 3370 O O . THR A 1 431 ? 6.378 -27.495 8.764 1.00 89.94 431 THR A O 1
ATOM 3373 N N . GLN A 1 432 ? 4.960 -29.058 8.013 1.00 89.31 432 GLN A N 1
ATOM 3374 C CA . GLN A 1 432 ? 4.588 -28.315 6.813 1.00 89.31 432 GLN A CA 1
ATOM 3375 C C . GLN A 1 432 ? 3.111 -27.953 6.866 1.00 89.31 432 GLN A C 1
ATOM 3377 O O . GLN A 1 432 ? 2.256 -28.820 7.052 1.00 89.31 432 GLN A O 1
ATOM 3382 N N . CYS A 1 433 ? 2.805 -26.671 6.681 1.00 83.31 433 CYS A N 1
ATOM 3383 C CA . CYS A 1 433 ? 1.430 -26.227 6.536 1.00 83.31 433 CYS A CA 1
ATOM 3384 C C . CYS A 1 433 ? 0.862 -26.772 5.217 1.00 83.31 433 CYS A C 1
ATOM 3386 O O . CYS A 1 433 ? 1.355 -26.434 4.146 1.00 83.31 433 CYS A O 1
ATOM 3388 N N . GLN A 1 434 ? -0.198 -27.573 5.274 1.00 82.12 434 GLN A N 1
ATOM 3389 C CA . GLN A 1 434 ? -0.901 -28.115 4.104 1.00 82.12 434 GLN A CA 1
ATOM 3390 C C . GLN A 1 434 ? -1.512 -27.019 3.229 1.00 82.12 434 GLN A C 1
ATOM 3392 O O . GLN A 1 434 ? -1.706 -27.223 2.035 1.00 82.12 434 GLN A O 1
ATOM 3397 N N . GLN A 1 435 ? -1.814 -25.856 3.811 1.00 73.06 435 GLN A N 1
ATOM 3398 C CA . GLN A 1 435 ? -2.466 -24.768 3.095 1.00 73.06 435 GLN A CA 1
ATOM 3399 C C . GLN A 1 435 ? -1.481 -23.909 2.297 1.00 73.06 435 GLN A C 1
ATOM 3401 O O . GLN A 1 435 ? -1.707 -23.681 1.114 1.00 73.06 435 GLN A O 1
ATOM 3406 N N . CYS A 1 436 ? -0.401 -23.423 2.920 1.00 70.06 436 CYS A N 1
ATOM 3407 C CA . CYS A 1 436 ? 0.570 -22.550 2.244 1.00 70.06 436 CYS A CA 1
ATOM 3408 C C . CYS A 1 436 ? 1.906 -23.227 1.915 1.00 70.06 436 CYS A C 1
ATOM 3410 O O . CYS A 1 436 ? 2.788 -22.588 1.351 1.00 70.06 436 CYS A O 1
ATOM 3412 N N . GLY A 1 437 ? 2.094 -24.495 2.284 1.00 79.44 437 GLY A N 1
ATOM 3413 C CA . GLY A 1 437 ? 3.325 -25.245 2.028 1.00 79.44 437 GLY A CA 1
ATOM 3414 C C . GLY A 1 437 ? 4.537 -24.793 2.847 1.00 79.44 437 GLY A C 1
ATOM 3415 O O . GLY A 1 437 ? 5.598 -25.400 2.709 1.00 79.44 437 GLY A O 1
ATOM 3416 N N . VAL A 1 438 ? 4.403 -23.768 3.694 1.00 80.81 438 VAL A N 1
ATOM 3417 C CA . VAL A 1 438 ? 5.483 -23.275 4.556 1.00 80.81 438 VAL A CA 1
ATOM 3418 C C . VAL A 1 438 ? 5.915 -24.359 5.527 1.00 80.81 438 VAL A C 1
ATOM 3420 O O . VAL A 1 438 ? 5.078 -25.004 6.164 1.00 80.81 438 VAL A O 1
ATOM 3423 N N . ARG A 1 439 ? 7.230 -24.522 5.650 1.00 87.50 439 ARG A N 1
ATOM 3424 C CA . ARG A 1 439 ? 7.861 -25.431 6.598 1.00 87.50 439 ARG A CA 1
ATOM 3425 C C . ARG A 1 439 ? 8.333 -24.654 7.823 1.00 87.50 439 ARG A C 1
ATOM 3427 O O . ARG A 1 439 ? 8.808 -23.528 7.712 1.00 87.50 439 ARG A O 1
ATOM 3434 N N . VAL A 1 440 ? 8.187 -25.257 8.993 1.00 87.69 440 VAL A N 1
ATOM 3435 C CA . VAL A 1 440 ? 8.559 -24.676 10.287 1.00 87.69 440 VAL A CA 1
ATOM 3436 C C . VAL A 1 440 ? 9.183 -25.788 11.125 1.00 87.69 440 VAL A C 1
ATOM 3438 O O . VAL A 1 440 ? 8.662 -26.898 11.102 1.00 87.69 440 VAL A O 1
ATOM 3441 N N . HIS A 1 441 ? 10.277 -25.557 11.858 1.00 91.88 441 HIS A N 1
ATOM 3442 C CA . HIS A 1 441 ? 10.801 -26.592 12.771 1.00 91.88 441 HIS A CA 1
ATOM 3443 C C . HIS A 1 441 ? 9.718 -27.021 13.763 1.00 91.88 441 HIS A C 1
ATOM 3445 O O . HIS A 1 441 ? 8.970 -26.160 14.237 1.00 91.88 441 HIS A O 1
ATOM 3451 N N . LYS A 1 442 ? 9.641 -28.311 14.124 1.00 92.00 442 LYS A N 1
ATOM 3452 C CA . LYS A 1 442 ? 8.588 -28.792 15.043 1.00 92.00 442 LYS A CA 1
ATOM 3453 C C . LYS A 1 442 ? 8.611 -28.030 16.368 1.00 92.00 442 LYS A C 1
ATOM 3455 O O . LYS A 1 442 ? 7.575 -27.534 16.802 1.00 92.00 442 LYS A O 1
ATOM 3460 N N . GLY A 1 443 ? 9.797 -27.846 16.956 1.00 91.19 443 GLY A N 1
ATOM 3461 C CA . GLY A 1 443 ? 9.963 -27.071 18.192 1.00 91.19 443 GLY A CA 1
ATOM 3462 C C . GLY A 1 443 ? 9.496 -25.618 18.061 1.00 91.19 443 GLY A C 1
ATOM 3463 O O . GLY A 1 443 ? 8.815 -25.099 18.940 1.00 91.19 443 GLY A O 1
ATOM 3464 N N . CYS A 1 444 ? 9.777 -24.981 16.925 1.00 91.94 444 CYS A N 1
ATOM 3465 C CA . CYS A 1 444 ? 9.314 -23.624 16.655 1.00 91.94 444 CYS A CA 1
ATOM 3466 C C . CYS A 1 444 ? 7.792 -23.559 16.496 1.00 91.94 444 CYS A C 1
ATOM 3468 O O . CYS A 1 444 ? 7.149 -22.693 17.083 1.00 91.94 444 CYS A O 1
ATOM 3470 N N . SER A 1 445 ? 7.206 -24.498 15.750 1.00 90.62 445 SER A N 1
ATOM 3471 C CA . SER A 1 445 ? 5.754 -24.620 15.605 1.00 90.62 445 SER A CA 1
ATOM 3472 C C . SER A 1 445 ? 5.066 -24.777 16.966 1.00 90.62 445 SER A C 1
ATOM 3474 O O . SER A 1 445 ? 4.025 -24.162 17.186 1.00 90.62 445 SER A O 1
ATOM 3476 N N . SER A 1 446 ? 5.652 -25.550 17.886 1.00 90.31 446 SER A N 1
ATOM 3477 C CA . SER A 1 446 ? 5.150 -25.720 19.255 1.00 90.31 446 SER A CA 1
ATOM 3478 C C . SER A 1 446 ? 5.263 -24.446 20.100 1.00 90.31 446 SER A C 1
ATOM 3480 O O . SER A 1 446 ? 4.311 -24.102 20.797 1.00 90.31 446 SER A O 1
ATOM 3482 N N . LEU A 1 447 ? 6.384 -23.718 20.018 1.00 89.75 447 LEU A N 1
ATOM 3483 C CA . LEU A 1 447 ? 6.563 -22.438 20.722 1.00 89.75 447 LEU A CA 1
ATOM 3484 C C . LEU A 1 447 ? 5.553 -21.389 20.252 1.00 89.75 447 LEU A C 1
ATOM 3486 O O . LEU A 1 447 ? 4.928 -20.712 21.062 1.00 89.75 447 LEU A O 1
ATOM 3490 N N . TRP A 1 448 ? 5.337 -21.300 18.942 1.00 88.44 448 TRP A N 1
ATOM 3491 C CA . TRP A 1 448 ? 4.319 -20.424 18.373 1.00 88.44 448 TRP A CA 1
ATOM 3492 C C . TRP A 1 448 ? 2.904 -20.816 18.795 1.00 88.44 448 TRP A C 1
ATOM 3494 O O . TRP A 1 448 ? 2.101 -19.951 19.137 1.00 88.44 448 TRP A O 1
ATOM 3504 N N . ALA A 1 449 ? 2.606 -22.117 18.830 1.00 86.31 449 ALA A N 1
ATOM 3505 C CA . ALA A 1 449 ? 1.334 -22.616 19.337 1.00 86.31 449 ALA A CA 1
ATOM 3506 C C . ALA A 1 449 ? 1.071 -22.200 20.786 1.00 86.31 449 ALA A C 1
ATOM 3508 O O . ALA A 1 449 ? -0.056 -21.864 21.146 1.00 86.31 449 ALA A O 1
ATOM 3509 N N . GLN A 1 450 ? 2.109 -22.243 21.621 1.00 88.19 450 GLN A N 1
ATOM 3510 C CA . GLN A 1 450 ? 2.038 -21.821 23.012 1.00 88.19 450 GLN A CA 1
ATOM 3511 C C . GLN A 1 450 ? 1.833 -20.308 23.129 1.00 88.19 450 GLN A C 1
ATOM 3513 O O . GLN A 1 450 ? 0.833 -19.897 23.704 1.00 88.19 450 GLN A O 1
ATOM 3518 N N . ALA A 1 451 ? 2.678 -19.498 22.486 1.00 79.88 451 ALA A N 1
ATOM 3519 C CA . ALA A 1 451 ? 2.548 -18.040 22.510 1.00 79.88 451 ALA A CA 1
ATOM 3520 C C . ALA A 1 451 ? 1.173 -17.566 22.004 1.00 79.88 451 ALA A C 1
ATOM 3522 O O . ALA A 1 451 ? 0.559 -16.673 22.582 1.00 79.88 451 ALA A O 1
ATOM 3523 N N . TYR A 1 452 ? 0.644 -18.197 20.950 1.00 82.19 452 TYR A N 1
ATOM 3524 C CA . TYR A 1 452 ? -0.690 -17.886 20.442 1.00 82.19 452 TYR A CA 1
ATOM 3525 C C . TYR A 1 452 ? -1.801 -18.266 21.431 1.00 82.19 452 TYR A C 1
ATOM 3527 O O . TYR A 1 452 ? -2.764 -17.513 21.573 1.00 82.19 452 TYR A O 1
ATOM 3535 N N . ARG A 1 453 ? -1.684 -19.409 22.120 1.00 84.62 453 ARG A N 1
ATOM 3536 C CA . ARG A 1 453 ? -2.623 -19.811 23.182 1.00 84.62 453 ARG A CA 1
ATOM 3537 C C . ARG A 1 453 ? -2.629 -18.808 24.326 1.00 84.62 453 ARG A C 1
ATOM 3539 O O . ARG A 1 453 ? -3.707 -18.390 24.738 1.00 84.62 453 ARG A O 1
ATOM 3546 N N . ASP A 1 454 ? -1.448 -18.401 24.773 1.00 79.62 454 ASP A N 1
ATOM 3547 C CA . ASP A 1 454 ? -1.286 -17.469 25.887 1.00 79.62 454 ASP A CA 1
ATOM 3548 C C . ASP A 1 454 ? -1.875 -16.087 25.549 1.00 79.62 454 ASP A C 1
ATOM 3550 O O . ASP A 1 454 ? -2.518 -15.468 26.392 1.00 79.62 454 ASP A O 1
ATOM 3554 N N . LEU A 1 455 ? -1.730 -15.633 24.297 1.00 73.88 455 LEU A N 1
ATOM 3555 C CA . LEU A 1 455 ? -2.261 -14.344 23.835 1.00 73.88 455 LEU A CA 1
ATOM 3556 C C . LEU A 1 455 ? -3.761 -14.364 23.508 1.00 73.88 455 LEU A C 1
ATOM 3558 O O . LEU A 1 455 ? -4.460 -13.388 23.760 1.00 73.88 455 LEU A O 1
ATOM 3562 N N . SER A 1 456 ? -4.262 -15.436 22.890 1.00 76.12 456 SER A N 1
ATOM 3563 C CA . SER A 1 456 ? -5.630 -15.472 22.342 1.00 76.12 456 SER A CA 1
ATOM 3564 C C . SER A 1 456 ? -6.647 -16.201 23.219 1.00 76.12 456 SER A C 1
ATOM 3566 O O . SER A 1 456 ? -7.848 -16.098 22.965 1.00 76.12 456 SER A O 1
ATOM 3568 N N . GLY A 1 457 ? -6.190 -17.009 24.180 1.00 84.69 457 GLY A N 1
ATOM 3569 C CA . GLY A 1 457 ? -7.029 -17.933 24.947 1.00 84.69 457 GLY A CA 1
ATOM 3570 C C . GLY A 1 457 ? -7.616 -19.095 24.129 1.00 84.69 457 GLY A C 1
ATOM 3571 O O . GLY A 1 457 ? -8.376 -19.898 24.670 1.00 84.69 457 GLY A O 1
ATOM 3572 N N . LYS A 1 458 ? -7.294 -19.215 22.831 1.00 79.25 458 LYS A N 1
ATOM 3573 C CA . LYS A 1 458 ? -7.817 -20.270 21.946 1.00 79.25 458 LYS A CA 1
ATOM 3574 C C . LYS A 1 458 ? -6.865 -21.456 21.887 1.00 79.25 458 LYS A C 1
ATOM 3576 O O . LYS A 1 458 ? -5.689 -21.283 21.590 1.00 79.25 458 LYS A O 1
ATOM 3581 N N . ALA A 1 459 ? -7.388 -22.666 22.102 1.00 78.56 459 ALA A N 1
ATOM 3582 C CA . ALA A 1 459 ? -6.608 -23.906 22.045 1.00 78.56 459 ALA A CA 1
ATOM 3583 C C . ALA A 1 459 ? -6.048 -24.211 20.641 1.00 78.56 459 ALA A C 1
ATOM 3585 O O . ALA A 1 459 ? -4.971 -24.804 20.528 1.00 78.56 459 ALA A O 1
ATOM 3586 N N . ASP A 1 460 ? -6.754 -23.773 19.597 1.00 79.06 460 ASP A N 1
ATOM 3587 C CA . ASP A 1 460 ? -6.340 -23.917 18.205 1.00 79.06 460 ASP A CA 1
ATOM 3588 C C . ASP A 1 460 ? -5.347 -22.815 17.845 1.00 79.06 460 ASP A C 1
ATOM 3590 O O . ASP A 1 460 ? -5.698 -21.635 17.798 1.00 79.06 460 ASP A O 1
ATOM 3594 N N . PHE A 1 461 ? -4.104 -23.193 17.551 1.00 78.12 461 PHE A N 1
ATOM 3595 C CA . PHE A 1 461 ? -3.140 -22.250 16.996 1.00 78.12 461 PHE A CA 1
ATOM 3596 C C . PHE A 1 461 ? -3.235 -22.211 15.471 1.00 78.12 461 PHE A C 1
ATOM 3598 O O . PHE A 1 461 ? -3.786 -23.111 14.832 1.00 78.12 461 PHE A O 1
ATOM 3605 N N . THR A 1 462 ? -2.718 -21.144 14.874 1.00 85.62 462 THR A N 1
ATOM 3606 C CA . THR A 1 462 ? -2.779 -20.922 13.428 1.00 85.62 462 THR A CA 1
ATOM 3607 C C . THR A 1 462 ? -1.390 -20.986 12.806 1.00 85.62 462 THR A C 1
ATOM 3609 O O . THR A 1 462 ? -0.388 -20.739 13.476 1.00 85.62 462 THR A O 1
ATOM 3612 N N . CYS A 1 463 ? -1.297 -21.325 11.519 1.00 83.25 463 CYS A N 1
ATOM 3613 C CA . CYS A 1 463 ? -0.035 -21.269 10.784 1.00 83.25 463 CYS A CA 1
ATOM 3614 C C . CYS A 1 463 ? 0.594 -19.866 10.915 1.00 83.25 463 CYS A C 1
ATOM 3616 O O . CYS A 1 463 ? -0.095 -18.890 10.615 1.00 83.25 463 CYS A O 1
ATOM 3618 N N . PRO A 1 464 ? 1.884 -19.735 11.284 1.00 78.06 464 PRO A N 1
ATOM 3619 C CA . PRO A 1 464 ? 2.521 -18.424 11.453 1.00 78.06 464 PRO A CA 1
ATOM 3620 C C . PRO A 1 464 ? 2.548 -17.599 10.159 1.00 78.06 464 PRO A C 1
ATOM 3622 O O . PRO A 1 464 ? 2.605 -16.378 10.215 1.00 78.06 464 PRO A O 1
ATOM 3625 N N . HIS A 1 465 ? 2.462 -18.258 8.997 1.00 79.31 465 HIS A N 1
ATOM 3626 C CA . HIS A 1 465 ? 2.409 -17.601 7.694 1.00 79.31 465 HIS A CA 1
ATOM 3627 C C . HIS A 1 465 ? 0.985 -17.225 7.275 1.00 79.31 465 HIS A C 1
ATOM 3629 O O . HIS A 1 465 ? 0.646 -16.057 7.174 1.00 79.31 465 HIS A O 1
ATOM 3635 N N . CYS A 1 466 ? 0.138 -18.223 7.002 1.00 70.00 466 CYS A N 1
ATOM 3636 C CA . CYS A 1 466 ? -1.169 -18.005 6.371 1.00 70.00 466 CYS A CA 1
ATOM 3637 C C . CYS A 1 466 ? -2.347 -18.008 7.349 1.00 70.00 466 CYS A C 1
ATOM 3639 O O . CYS A 1 466 ? -3.496 -18.036 6.916 1.00 70.00 466 CYS A O 1
ATOM 3641 N N . ARG A 1 467 ? -2.070 -18.085 8.656 1.00 79.06 467 ARG A N 1
ATOM 3642 C CA . ARG A 1 467 ? -3.065 -18.128 9.738 1.00 79.06 467 ARG A CA 1
ATOM 3643 C C . ARG A 1 467 ? -4.123 -19.243 9.613 1.00 79.06 467 ARG A C 1
ATOM 3645 O O . ARG A 1 467 ? -5.138 -19.224 10.298 1.00 79.06 467 ARG A O 1
ATOM 3652 N N . ALA A 1 468 ? -3.869 -20.263 8.794 1.00 76.81 468 ALA A N 1
ATOM 3653 C CA . ALA A 1 468 ? -4.715 -21.448 8.677 1.00 76.81 468 ALA A CA 1
ATOM 3654 C C . ALA A 1 468 ? -4.787 -22.241 9.988 1.00 76.81 468 ALA A C 1
ATOM 3656 O O . ALA A 1 468 ? -3.767 -22.387 10.663 1.00 76.81 468 ALA A O 1
ATOM 3657 N N . SER A 1 469 ? -5.955 -22.806 10.309 1.00 79.31 469 SER A N 1
ATOM 3658 C CA . SER A 1 469 ? -6.123 -23.674 11.482 1.00 79.31 469 SER A CA 1
ATOM 3659 C C . SER A 1 469 ? -5.288 -24.964 11.378 1.00 79.31 469 SER A C 1
ATOM 3661 O O . SER A 1 469 ? -5.043 -25.510 10.294 1.00 79.31 469 SER A O 1
ATOM 3663 N N . THR A 1 470 ? -4.826 -25.439 12.533 1.00 61.66 470 THR A N 1
ATOM 3664 C CA . THR A 1 470 ? -3.744 -26.416 12.730 1.00 61.66 470 THR A CA 1
ATOM 3665 C C . THR A 1 470 ? -4.071 -27.872 12.475 1.00 61.66 470 THR A C 1
ATOM 3667 O O . THR A 1 470 ? -3.136 -28.666 12.378 1.00 61.66 470 THR A O 1
ATOM 3670 N N . ALA A 1 471 ? -5.329 -28.208 12.176 1.00 62.44 471 ALA A N 1
ATOM 3671 C CA . ALA A 1 471 ? -5.682 -29.500 11.570 1.00 62.44 471 ALA A CA 1
ATOM 3672 C C . ALA A 1 471 ? -4.948 -29.769 10.227 1.00 62.44 471 ALA A C 1
ATOM 3674 O O . ALA A 1 471 ? -5.078 -30.835 9.635 1.00 62.44 471 ALA A O 1
ATOM 3675 N N . SER A 1 472 ? -4.166 -28.793 9.757 1.00 59.84 472 SER A N 1
ATOM 3676 C CA . SER A 1 472 ? -3.486 -28.734 8.472 1.00 59.84 472 SER A CA 1
ATOM 3677 C C . SER A 1 472 ? -1.959 -28.874 8.556 1.00 59.84 472 SER A C 1
ATOM 3679 O O . SER A 1 472 ? -1.307 -28.563 7.569 1.00 59.84 472 SER A O 1
ATOM 3681 N N . PHE A 1 473 ? -1.330 -29.247 9.676 1.00 73.06 473 PHE A N 1
ATOM 3682 C CA . PHE A 1 473 ? 0.114 -29.548 9.665 1.00 73.06 473 PHE A CA 1
ATOM 3683 C C . PHE A 1 473 ? 0.345 -31.040 9.461 1.00 73.06 473 PHE A C 1
ATOM 3685 O O . PHE A 1 473 ? -0.196 -31.861 10.194 1.00 73.06 473 PHE A O 1
ATOM 3692 N N . VAL A 1 474 ? 1.156 -31.388 8.462 1.00 79.50 474 VAL A N 1
ATOM 3693 C CA . VAL A 1 474 ? 1.533 -32.782 8.202 1.00 79.50 474 VAL A CA 1
ATOM 3694 C C . VAL A 1 474 ? 3.007 -32.952 8.499 1.00 79.50 474 VAL A C 1
ATOM 3696 O O . VAL A 1 474 ? 3.840 -32.138 8.085 1.00 79.50 474 VAL A O 1
ATOM 3699 N N . GLU A 1 475 ? 3.311 -34.006 9.249 1.00 80.38 475 GLU A N 1
ATOM 3700 C CA . GLU A 1 475 ? 4.681 -34.457 9.422 1.00 80.38 475 GLU A CA 1
ATOM 3701 C C . GLU A 1 475 ? 5.182 -35.065 8.108 1.00 80.38 475 GLU A C 1
ATOM 3703 O O . GLU A 1 475 ? 4.435 -35.795 7.447 1.00 80.38 475 GLU A O 1
ATOM 3708 N N . PRO A 1 476 ? 6.428 -34.779 7.702 1.00 69.88 476 PRO A N 1
ATOM 3709 C CA . PRO A 1 476 ? 6.979 -35.337 6.480 1.00 69.88 476 PRO A CA 1
ATOM 3710 C C . PRO A 1 476 ? 6.941 -36.866 6.540 1.00 69.88 476 PRO A C 1
ATOM 3712 O O . PRO A 1 476 ? 7.577 -37.491 7.387 1.00 69.88 476 PRO A O 1
ATOM 3715 N N . THR A 1 477 ? 6.184 -37.481 5.631 1.00 63.38 477 THR A N 1
ATOM 3716 C CA . THR A 1 477 ? 6.217 -38.933 5.448 1.00 63.38 477 THR A CA 1
ATOM 3717 C C . THR A 1 477 ? 7.575 -39.285 4.834 1.00 63.38 477 THR A C 1
ATOM 3719 O O . THR A 1 477 ? 7.921 -38.681 3.814 1.00 63.38 477 THR A O 1
ATOM 3722 N N . PRO A 1 478 ? 8.366 -40.209 5.411 1.00 55.50 478 PRO A N 1
ATOM 3723 C CA . PRO A 1 478 ? 9.667 -40.575 4.859 1.00 55.50 478 PRO A CA 1
ATOM 3724 C C . PRO A 1 478 ? 9.493 -41.068 3.419 1.00 55.50 478 PRO A C 1
ATOM 3726 O O . PRO A 1 478 ? 8.890 -42.113 3.173 1.00 55.50 478 PRO A O 1
ATOM 3729 N N . GLN A 1 479 ? 9.973 -40.284 2.451 1.00 47.38 479 GLN A N 1
ATOM 3730 C CA . GLN A 1 479 ? 9.876 -40.633 1.038 1.00 47.38 479 GLN A CA 1
ATOM 3731 C C . GLN A 1 479 ? 10.829 -41.792 0.753 1.00 47.38 479 GLN A C 1
ATOM 3733 O O . GLN A 1 479 ? 12.046 -41.627 0.707 1.00 47.38 479 GLN A O 1
ATOM 3738 N N . THR A 1 480 ? 10.277 -42.989 0.561 1.00 40.34 480 THR A N 1
ATOM 3739 C CA . THR A 1 480 ? 11.039 -44.137 0.073 1.00 40.34 480 THR A CA 1
ATOM 3740 C C . THR A 1 480 ? 11.385 -43.889 -1.394 1.00 40.34 480 THR A C 1
ATOM 3742 O O . THR A 1 480 ? 10.525 -43.954 -2.273 1.00 40.34 480 THR A O 1
ATOM 3745 N N . ALA A 1 481 ? 12.645 -43.553 -1.664 1.00 41.53 481 ALA A N 1
ATOM 3746 C CA . ALA A 1 481 ? 13.168 -43.310 -3.001 1.00 41.53 481 ALA A CA 1
ATOM 3747 C C . ALA A 1 481 ? 13.252 -44.619 -3.807 1.00 41.53 481 ALA A C 1
ATOM 3749 O O . ALA A 1 481 ? 14.320 -45.203 -3.962 1.00 41.53 481 ALA A O 1
ATOM 3750 N N . THR A 1 482 ? 12.128 -45.137 -4.304 1.00 41.03 482 THR A N 1
ATOM 3751 C CA . THR A 1 482 ? 12.121 -46.243 -5.276 1.00 41.03 482 THR A CA 1
ATOM 3752 C C . THR A 1 482 ? 10.822 -46.240 -6.078 1.00 41.03 482 THR A C 1
ATOM 3754 O O . THR A 1 482 ? 9.901 -46.967 -5.736 1.00 41.03 482 THR A O 1
ATOM 3757 N N . GLN A 1 483 ? 10.731 -45.422 -7.134 1.00 41.88 483 GLN A N 1
ATOM 3758 C CA . GLN A 1 483 ? 9.867 -45.669 -8.306 1.00 41.88 483 GLN A CA 1
ATOM 3759 C C . GLN A 1 483 ? 10.055 -44.560 -9.354 1.00 41.88 483 GLN A C 1
ATOM 3761 O O . GLN A 1 483 ? 9.303 -43.593 -9.424 1.00 41.88 483 GLN A O 1
ATOM 3766 N N . ALA A 1 484 ? 11.087 -44.707 -10.183 1.00 36.19 484 ALA A N 1
ATOM 3767 C CA . ALA A 1 484 ? 11.216 -43.977 -11.443 1.00 36.19 484 ALA A CA 1
ATOM 3768 C C . ALA A 1 484 ? 12.046 -44.804 -12.434 1.00 36.19 484 ALA A C 1
ATOM 3770 O O . ALA A 1 484 ? 13.192 -44.485 -12.723 1.00 36.19 484 ALA A O 1
ATOM 3771 N N . ALA A 1 485 ? 11.474 -45.903 -12.924 1.00 39.72 485 ALA A N 1
ATOM 3772 C CA . ALA A 1 485 ? 11.886 -46.550 -14.166 1.00 39.72 485 ALA A CA 1
ATOM 3773 C C . ALA A 1 485 ? 10.786 -47.525 -14.601 1.00 39.72 485 ALA A C 1
ATOM 3775 O O . ALA A 1 485 ? 10.259 -48.266 -13.773 1.00 39.72 485 ALA A O 1
ATOM 3776 N N . THR A 1 486 ? 10.532 -47.585 -15.909 1.00 38.31 486 THR A N 1
ATOM 3777 C CA . THR A 1 486 ? 9.661 -48.535 -16.634 1.00 38.31 486 THR A CA 1
ATOM 3778 C C . THR A 1 486 ? 8.222 -48.076 -16.911 1.00 38.31 486 THR A C 1
ATOM 3780 O O . THR A 1 486 ? 7.261 -48.639 -16.406 1.00 38.31 486 THR A O 1
ATOM 3783 N N . GLU A 1 487 ? 8.064 -47.138 -17.849 1.00 35.22 487 GLU A N 1
ATOM 3784 C CA . GLU A 1 487 ? 6.913 -47.172 -18.763 1.00 35.22 487 GLU A CA 1
ATOM 3785 C C . GLU A 1 487 ? 7.420 -47.301 -20.201 1.00 35.22 487 GLU A C 1
ATOM 3787 O O . GLU A 1 487 ? 7.915 -46.362 -20.823 1.00 35.22 487 GLU A O 1
ATOM 3792 N N . THR A 1 488 ? 7.352 -48.533 -20.701 1.00 36.91 488 THR A N 1
ATOM 3793 C CA . THR A 1 488 ? 7.714 -48.927 -22.060 1.00 36.91 488 THR A CA 1
ATOM 3794 C C . THR A 1 488 ? 6.530 -48.692 -22.996 1.00 36.91 488 THR A C 1
ATOM 3796 O O . THR A 1 488 ? 5.395 -49.078 -22.712 1.00 36.91 488 THR A O 1
ATOM 3799 N N . ALA A 1 489 ? 6.816 -48.075 -24.139 1.00 41.84 489 ALA A N 1
ATOM 3800 C CA . ALA A 1 489 ? 5.880 -47.776 -25.211 1.00 41.84 489 ALA A CA 1
ATOM 3801 C C . ALA A 1 489 ? 5.130 -49.020 -25.732 1.00 41.84 489 ALA A C 1
ATOM 3803 O O . ALA A 1 489 ? 5.746 -49.993 -26.165 1.00 41.84 489 ALA A O 1
ATOM 3804 N N . LYS A 1 490 ? 3.792 -48.945 -25.791 1.00 34.59 490 LYS A N 1
ATOM 3805 C CA . LYS A 1 490 ? 2.953 -49.823 -26.623 1.00 34.59 490 LYS A CA 1
ATOM 3806 C C . LYS A 1 490 ? 2.426 -49.036 -27.821 1.00 34.59 490 LYS A C 1
ATOM 3808 O O . LYS A 1 490 ? 1.630 -48.111 -27.676 1.00 34.59 490 LYS A O 1
ATOM 3813 N N . GLN A 1 491 ? 2.896 -49.416 -29.006 1.00 35.12 491 GLN A N 1
ATOM 3814 C CA . GLN A 1 491 ? 2.393 -48.957 -30.299 1.00 35.12 491 GLN A CA 1
ATOM 3815 C C . GLN A 1 491 ? 1.022 -49.591 -30.582 1.00 35.12 491 GLN A C 1
ATOM 3817 O O . GLN A 1 491 ? 0.861 -50.802 -30.448 1.00 35.12 491 GLN A O 1
ATOM 3822 N N . ASN A 1 492 ? 0.048 -48.782 -31.006 1.00 35.66 492 ASN A N 1
ATOM 3823 C CA . ASN A 1 492 ? -1.230 -49.255 -31.545 1.00 35.66 492 ASN A CA 1
ATOM 3824 C C . ASN A 1 492 ? -1.178 -49.315 -33.088 1.00 35.66 492 ASN A C 1
ATOM 3826 O O . ASN A 1 492 ? -0.555 -48.442 -33.699 1.00 35.66 492 ASN A O 1
ATOM 3830 N N . PRO A 1 493 ? -1.843 -50.297 -33.731 1.00 45.06 493 PRO A N 1
ATOM 3831 C CA . PRO A 1 493 ? -1.839 -50.475 -35.186 1.00 45.06 493 PRO A CA 1
ATOM 3832 C C . PRO A 1 493 ? -2.765 -49.481 -35.922 1.00 45.06 493 PRO A C 1
ATOM 3834 O O . PRO A 1 493 ? -3.674 -48.906 -35.314 1.00 45.06 493 PRO A O 1
ATOM 3837 N N . PRO A 1 494 ? -2.577 -49.275 -37.245 1.00 48.12 494 PRO A N 1
ATOM 3838 C CA . PRO A 1 494 ? -3.290 -48.253 -38.003 1.00 48.12 494 PRO A CA 1
ATOM 3839 C C . PRO A 1 494 ? -4.669 -48.744 -38.471 1.00 48.12 494 PRO A C 1
ATOM 3841 O O . PRO A 1 494 ? -4.784 -49.696 -39.242 1.00 48.12 494 PRO A O 1
ATOM 3844 N N . LEU A 1 495 ? -5.727 -48.043 -38.058 1.00 42.22 495 LEU A N 1
ATOM 3845 C CA . LEU A 1 495 ? -7.083 -48.225 -38.582 1.00 42.22 495 LEU A CA 1
ATOM 3846 C C . LEU A 1 495 ? -7.340 -47.283 -39.766 1.00 42.22 495 LEU A C 1
ATOM 3848 O O . LEU A 1 495 ? -7.132 -46.071 -39.688 1.00 42.22 495 LEU A O 1
ATOM 3852 N N . LYS A 1 496 ? -7.779 -47.891 -40.874 1.00 43.47 496 LYS A N 1
ATOM 3853 C CA . LYS A 1 496 ? -8.066 -47.275 -42.174 1.00 43.47 496 LYS A CA 1
ATOM 3854 C C . LYS A 1 496 ? -9.300 -46.359 -42.143 1.00 43.47 496 LYS A C 1
ATOM 3856 O O . LYS A 1 496 ? -10.262 -46.576 -41.416 1.00 43.47 496 LYS A O 1
ATOM 3861 N N . ASN A 1 497 ? -9.215 -45.349 -43.006 1.00 47.78 497 ASN A N 1
ATOM 3862 C CA . ASN A 1 497 ? -10.149 -44.262 -43.292 1.00 47.78 497 ASN A CA 1
ATOM 3863 C C . ASN A 1 497 ? -11.578 -44.682 -43.673 1.00 47.78 497 ASN A C 1
ATOM 3865 O O . ASN A 1 497 ? -11.725 -45.459 -44.608 1.00 47.78 497 ASN A O 1
ATOM 3869 N N . THR A 1 498 ? -12.578 -43.958 -43.146 1.00 46.69 498 THR A N 1
ATOM 3870 C CA . THR A 1 498 ? -13.725 -43.413 -43.911 1.00 46.69 498 THR A CA 1
ATOM 3871 C C . THR A 1 498 ? -14.322 -42.192 -43.183 1.00 46.69 498 THR A C 1
ATOM 3873 O O . THR A 1 498 ? -14.746 -42.310 -42.037 1.00 46.69 498 THR A O 1
ATOM 3876 N N . GLY A 1 499 ? -14.370 -41.024 -43.846 1.00 47.72 499 GLY A N 1
ATOM 3877 C CA . GLY A 1 499 ? -15.098 -39.815 -43.404 1.00 47.72 499 GLY A CA 1
ATOM 3878 C C . GLY A 1 499 ? -14.243 -38.715 -42.748 1.00 47.72 499 GLY A C 1
ATOM 3879 O O . GLY A 1 499 ? -14.147 -38.636 -41.525 1.00 47.72 499 GLY A O 1
ATOM 3880 N N . LYS A 1 500 ? -13.635 -37.827 -43.553 1.00 52.50 500 LYS A N 1
ATOM 3881 C CA . LYS A 1 500 ? -12.768 -36.715 -43.104 1.00 52.50 500 LYS A CA 1
ATOM 3882 C C . LYS A 1 500 ? -13.543 -35.630 -42.326 1.00 52.50 500 LYS A C 1
ATOM 3884 O O . LYS A 1 500 ? -13.841 -34.569 -42.860 1.00 52.50 500 LYS A O 1
ATOM 3889 N N . LYS A 1 501 ? -13.777 -35.841 -41.027 1.00 52.44 501 LYS A N 1
ATOM 3890 C CA . LYS A 1 501 ? -13.764 -34.737 -40.048 1.00 52.44 501 LYS A CA 1
ATOM 3891 C C . LYS A 1 501 ? -12.294 -34.420 -39.767 1.00 52.44 501 LYS A C 1
ATOM 3893 O O . LYS A 1 501 ? -11.539 -35.342 -39.460 1.00 52.44 501 LYS A O 1
ATOM 3898 N N . ARG A 1 502 ? -11.863 -33.157 -39.895 1.00 57.69 502 ARG A N 1
ATOM 3899 C CA . ARG A 1 502 ? -10.519 -32.718 -39.466 1.00 57.69 502 ARG A CA 1
ATOM 3900 C C . ARG A 1 502 ? -10.351 -33.096 -37.989 1.00 57.69 502 ARG A C 1
ATOM 3902 O O . ARG A 1 502 ? -10.873 -32.417 -37.112 1.00 57.69 502 ARG A O 1
ATOM 3909 N N . ARG A 1 503 ? -9.664 -34.205 -37.712 1.00 57.34 503 ARG A N 1
ATOM 3910 C CA . ARG A 1 503 ? -9.208 -34.543 -36.364 1.00 57.34 503 ARG A CA 1
ATOM 3911 C C . ARG A 1 503 ? -8.007 -33.656 -36.079 1.00 57.34 503 ARG A C 1
ATOM 3913 O O . ARG A 1 503 ? -6.919 -33.912 -36.581 1.00 57.34 503 ARG A O 1
ATOM 3920 N N . ILE A 1 504 ? -8.227 -32.597 -35.313 1.00 65.56 504 ILE A N 1
ATOM 3921 C CA . ILE A 1 504 ? -7.141 -31.838 -34.700 1.00 65.56 504 ILE A CA 1
ATOM 3922 C C . ILE A 1 504 ? -6.644 -32.708 -33.545 1.00 65.56 504 ILE A C 1
ATOM 3924 O O . ILE A 1 504 ? -7.377 -32.930 -32.582 1.00 65.56 504 ILE A O 1
ATOM 3928 N N . GLN A 1 505 ? -5.442 -33.274 -33.667 1.00 62.38 505 GLN A N 1
ATOM 3929 C CA . GLN A 1 505 ? -4.795 -33.927 -32.533 1.00 62.38 505 GLN A CA 1
ATOM 3930 C C . GLN A 1 505 ? -4.418 -32.837 -31.531 1.00 62.38 505 GLN A C 1
ATOM 3932 O O . GLN A 1 505 ? -3.539 -32.020 -31.792 1.00 62.38 505 GLN A O 1
ATOM 3937 N N . ILE A 1 506 ? -5.124 -32.797 -30.402 1.00 68.25 506 ILE A N 1
ATOM 3938 C CA . ILE A 1 506 ? -4.741 -31.958 -29.271 1.00 68.25 506 ILE A CA 1
ATOM 3939 C C . ILE A 1 506 ? -3.653 -32.741 -28.523 1.00 68.25 506 ILE A C 1
ATOM 3941 O O . ILE A 1 506 ? -3.951 -33.835 -28.038 1.00 68.25 506 ILE A O 1
ATOM 3945 N N . PRO A 1 507 ? -2.401 -32.250 -28.458 1.00 66.62 507 PRO A N 1
ATOM 3946 C CA . PRO A 1 507 ? -1.344 -32.937 -27.725 1.00 66.62 507 PRO A CA 1
ATOM 3947 C C . PRO A 1 507 ? -1.737 -33.087 -26.245 1.00 66.62 507 PRO A C 1
ATOM 3949 O O . PRO A 1 507 ? -2.452 -32.221 -25.729 1.00 66.62 507 PRO A O 1
ATOM 3952 N N . PRO A 1 508 ? -1.291 -34.149 -25.548 1.00 70.06 508 PRO A N 1
ATOM 3953 C CA . PRO A 1 508 ? -1.552 -34.314 -24.123 1.00 70.06 508 PRO A CA 1
ATOM 3954 C C . PRO A 1 508 ? -1.090 -33.073 -23.351 1.00 70.06 508 PRO A C 1
ATOM 3956 O O . PRO A 1 508 ? 0.075 -32.687 -23.420 1.00 70.06 508 PRO A O 1
ATOM 3959 N N . ARG A 1 509 ? -2.007 -32.429 -22.623 1.00 69.75 509 ARG A N 1
ATOM 3960 C CA . ARG A 1 509 ? -1.706 -31.298 -21.737 1.00 69.75 509 ARG A CA 1
ATOM 3961 C C . ARG A 1 509 ? -2.049 -31.705 -20.313 1.00 69.75 509 ARG A C 1
ATOM 3963 O O . ARG A 1 509 ? -3.185 -32.086 -20.043 1.00 69.75 509 ARG A O 1
ATOM 3970 N N . LYS A 1 510 ? -1.087 -31.602 -19.397 1.00 70.12 510 LYS A N 1
ATOM 3971 C CA . LYS A 1 510 ? -1.354 -31.723 -17.961 1.00 70.12 510 LYS A CA 1
ATOM 3972 C C . LYS A 1 510 ? -1.927 -30.393 -17.478 1.00 70.12 510 LYS A C 1
ATOM 3974 O O . LYS A 1 510 ? -1.259 -29.369 -17.567 1.00 70.12 510 LYS A O 1
ATOM 3979 N N . VAL A 1 511 ? -3.161 -30.402 -16.982 1.00 66.12 511 VAL A N 1
ATOM 3980 C CA . VAL A 1 511 ? -3.776 -29.237 -16.333 1.00 66.12 511 VAL A CA 1
ATOM 3981 C C . VAL A 1 511 ? -3.760 -29.494 -14.832 1.00 66.12 511 VAL A C 1
ATOM 3983 O O . VAL A 1 511 ? -4.592 -30.236 -14.323 1.00 66.12 511 VAL A O 1
ATOM 3986 N N . SER A 1 512 ? -2.790 -28.919 -14.121 1.00 70.00 512 SER A N 1
ATOM 3987 C CA . SER A 1 512 ? -2.779 -28.909 -12.656 1.00 70.00 512 SER A CA 1
ATOM 3988 C C . SER A 1 512 ? -3.435 -27.628 -12.153 1.00 70.00 512 SER A C 1
ATOM 3990 O O . SER A 1 512 ? -3.004 -26.535 -12.518 1.00 70.00 512 SER A O 1
ATOM 3992 N N . ARG A 1 513 ? -4.461 -27.755 -11.312 1.00 77.44 513 ARG A N 1
ATOM 3993 C CA . ARG A 1 513 ? -5.062 -26.637 -10.574 1.00 77.44 513 ARG A CA 1
ATOM 3994 C C . ARG A 1 513 ? -5.187 -27.046 -9.113 1.00 77.44 513 ARG A C 1
ATOM 3996 O O . ARG A 1 513 ? -5.629 -28.159 -8.841 1.00 77.44 513 ARG A O 1
ATOM 4003 N N . CYS A 1 514 ? -4.804 -26.166 -8.195 1.00 78.12 514 CYS A N 1
ATOM 4004 C CA . CYS A 1 514 ? -5.126 -26.335 -6.783 1.00 78.12 514 CYS A CA 1
ATOM 4005 C C . CYS A 1 514 ? -6.564 -25.841 -6.587 1.00 78.12 514 CYS A C 1
ATOM 4007 O O . CYS A 1 514 ? -6.832 -24.655 -6.768 1.00 78.12 514 CYS A O 1
ATOM 4009 N N . VAL A 1 515 ? -7.502 -26.749 -6.313 1.00 90.12 515 VAL A N 1
ATOM 4010 C CA . VAL A 1 515 ? -8.894 -26.395 -6.013 1.00 90.12 515 VAL A CA 1
ATOM 4011 C C . VAL A 1 515 ? -9.083 -26.528 -4.514 1.00 90.12 515 VAL A C 1
ATOM 4013 O O . VAL A 1 515 ? -8.960 -27.625 -3.975 1.00 90.12 515 VAL A O 1
ATOM 4016 N N . ARG A 1 516 ? -9.390 -25.413 -3.854 1.00 91.38 516 ARG A N 1
ATOM 4017 C CA . ARG A 1 516 ? -9.695 -25.375 -2.429 1.00 91.38 516 ARG A CA 1
ATOM 4018 C C . ARG A 1 516 ? -11.186 -25.068 -2.246 1.00 91.38 516 ARG A C 1
ATOM 4020 O O . ARG A 1 516 ? -11.575 -23.915 -2.410 1.00 91.38 516 ARG A O 1
ATOM 4027 N N . PRO A 1 517 ? -12.033 -26.066 -1.938 1.00 95.44 517 PRO A N 1
ATOM 4028 C CA . PRO A 1 517 ? -13.453 -25.834 -1.680 1.00 95.44 517 PRO A CA 1
ATOM 4029 C C . PRO A 1 517 ? -13.652 -24.747 -0.616 1.00 95.44 517 PRO A C 1
ATOM 4031 O O . PRO A 1 517 ? -12.929 -24.724 0.379 1.00 95.44 517 PRO A O 1
ATOM 4034 N N . GLY A 1 518 ? -14.586 -23.822 -0.849 1.00 96.25 518 GLY A N 1
ATOM 4035 C CA . GLY A 1 518 ? -14.785 -22.663 0.029 1.00 96.25 518 GLY A CA 1
ATOM 4036 C C . GLY A 1 518 ? -13.930 -21.442 -0.283 1.00 96.25 518 GLY A C 1
ATOM 4037 O O . GLY A 1 518 ? -14.129 -20.416 0.356 1.00 96.25 518 GLY A O 1
ATOM 4038 N N . TYR A 1 519 ? -13.015 -21.511 -1.254 1.00 97.00 519 TYR A N 1
ATOM 4039 C CA . TYR A 1 519 ? -12.120 -20.402 -1.576 1.00 97.00 519 TYR A CA 1
ATOM 4040 C C . TYR A 1 519 ? -11.952 -20.213 -3.086 1.00 97.00 519 TYR A C 1
ATOM 4042 O O . TYR A 1 519 ? -12.063 -21.164 -3.862 1.00 97.00 519 TYR A O 1
ATOM 4050 N N . THR A 1 520 ? -11.670 -18.983 -3.511 1.00 96.94 520 THR A N 1
ATOM 4051 C CA . THR A 1 520 ? -11.272 -18.683 -4.894 1.00 96.94 520 THR A CA 1
ATOM 4052 C C . THR A 1 520 ? -9.857 -19.192 -5.179 1.00 96.94 520 THR A C 1
ATOM 4054 O O . THR A 1 520 ? -9.112 -19.551 -4.264 1.00 96.94 520 THR A O 1
ATOM 4057 N N . ALA A 1 521 ? -9.435 -19.183 -6.450 1.00 93.00 521 ALA A N 1
ATOM 4058 C CA . ALA A 1 521 ? -8.036 -19.458 -6.812 1.00 93.00 521 ALA A CA 1
ATOM 4059 C C . ALA A 1 521 ? -7.032 -18.501 -6.142 1.00 93.00 521 ALA A C 1
ATOM 4061 O O . ALA A 1 521 ? -5.866 -18.858 -5.989 1.00 93.00 521 ALA A O 1
ATOM 4062 N N . TYR A 1 522 ? -7.493 -17.315 -5.739 1.00 92.19 522 TYR A N 1
ATOM 4063 C CA . TYR A 1 522 ? -6.698 -16.280 -5.081 1.00 92.19 522 TYR A CA 1
ATOM 4064 C C . TYR A 1 522 ? -6.741 -16.376 -3.549 1.00 92.19 522 TYR A C 1
ATOM 4066 O O . TYR A 1 522 ? -6.111 -15.579 -2.867 1.00 92.19 522 TYR A O 1
ATOM 4074 N N . GLY A 1 523 ? -7.456 -17.360 -2.992 1.00 93.06 523 GLY A N 1
ATOM 4075 C CA . GLY A 1 523 ? -7.522 -17.588 -1.549 1.00 93.06 523 GLY A CA 1
ATOM 4076 C C . GLY A 1 523 ? -8.579 -16.768 -0.808 1.00 93.06 523 GLY A C 1
ATOM 4077 O O . GLY A 1 523 ? -8.636 -16.859 0.415 1.00 93.06 523 GLY A O 1
ATOM 4078 N N . GLN A 1 524 ? -9.446 -16.035 -1.511 1.00 95.69 524 GLN A N 1
ATOM 4079 C CA . GLN A 1 524 ? -10.571 -15.322 -0.895 1.00 95.69 524 GLN A CA 1
ATOM 4080 C C . GLN A 1 524 ? -11.670 -16.308 -0.500 1.00 95.69 524 GLN A C 1
ATOM 4082 O O . GLN A 1 524 ? -11.938 -17.266 -1.230 1.00 95.69 524 GLN A O 1
ATOM 4087 N N . LYS A 1 525 ? -12.317 -16.089 0.647 1.00 97.75 525 LYS A N 1
ATOM 4088 C CA . LYS A 1 525 ? -13.346 -16.991 1.178 1.00 97.75 525 LYS A CA 1
ATOM 4089 C C . LYS A 1 525 ? -14.661 -16.805 0.425 1.00 97.75 525 LYS A C 1
ATOM 4091 O O . LYS A 1 525 ? -15.204 -15.710 0.376 1.00 97.75 525 LYS A O 1
ATOM 4096 N N . ILE A 1 526 ? -15.202 -17.885 -0.125 1.00 98.38 526 ILE A N 1
ATOM 4097 C CA . ILE A 1 526 ? -16.502 -17.904 -0.796 1.00 98.38 526 ILE A CA 1
ATOM 4098 C C . ILE A 1 526 ? -17.600 -18.070 0.256 1.00 98.38 526 ILE A C 1
ATOM 4100 O O . ILE A 1 526 ? -17.602 -19.049 0.999 1.00 98.38 526 ILE A O 1
ATOM 4104 N N . SER A 1 527 ? -18.550 -17.135 0.294 1.00 98.12 527 SER A N 1
ATOM 4105 C CA . SER A 1 527 ? -19.688 -17.178 1.221 1.00 98.12 527 SER A CA 1
ATOM 4106 C C . SER A 1 527 ? -20.976 -17.664 0.559 1.00 98.12 527 SER A C 1
ATOM 4108 O O . SER A 1 527 ? -21.696 -18.457 1.160 1.00 98.12 527 SER A O 1
ATOM 4110 N N . HIS A 1 528 ? -21.267 -17.220 -0.672 1.00 98.50 528 HIS A N 1
ATOM 4111 C CA . HIS A 1 528 ? -22.492 -17.581 -1.391 1.00 98.50 528 HIS A CA 1
ATOM 4112 C C . HIS A 1 528 ? -22.226 -17.839 -2.871 1.00 98.50 528 HIS A C 1
ATOM 4114 O O . HIS A 1 528 ? -21.368 -17.197 -3.477 1.00 98.50 528 HIS A O 1
ATOM 4120 N N . ILE A 1 529 ? -22.976 -18.767 -3.467 1.00 98.06 529 ILE A N 1
ATOM 4121 C CA . ILE A 1 529 ? -22.823 -19.151 -4.875 1.00 98.06 529 ILE A CA 1
ATOM 4122 C C . ILE A 1 529 ? -24.172 -19.155 -5.583 1.00 98.06 529 ILE A C 1
ATOM 4124 O O . ILE A 1 529 ? -25.213 -19.474 -5.005 1.00 98.06 529 ILE A O 1
ATOM 4128 N N . ASN A 1 530 ? -24.132 -18.839 -6.873 1.00 96.94 530 ASN A N 1
ATOM 4129 C CA . ASN A 1 530 ? -25.253 -18.997 -7.773 1.00 96.94 530 ASN A CA 1
ATOM 4130 C C . ASN A 1 530 ? -24.801 -19.459 -9.152 1.00 96.94 530 ASN A C 1
ATOM 4132 O O . ASN A 1 530 ? -24.014 -18.780 -9.812 1.00 96.94 530 ASN A O 1
ATOM 4136 N N . VAL A 1 531 ? -25.282 -20.624 -9.577 1.00 95.44 531 VAL A N 1
ATOM 4137 C CA . VAL A 1 531 ? -24.868 -21.276 -10.820 1.00 95.44 531 VAL A CA 1
ATOM 4138 C C . VAL A 1 531 ? -26.014 -21.223 -11.825 1.00 95.44 531 VAL A C 1
ATOM 4140 O O . VAL A 1 531 ? -27.089 -21.768 -11.593 1.00 95.44 531 VAL A O 1
ATOM 4143 N N . TYR A 1 532 ? -25.758 -20.614 -12.981 1.00 91.62 532 TYR A N 1
ATOM 4144 C CA . TYR A 1 532 ? -26.707 -20.476 -14.082 1.00 91.62 532 TYR A CA 1
ATOM 4145 C C . TYR A 1 532 ? -26.127 -21.098 -15.355 1.00 91.62 532 TYR A C 1
ATOM 4147 O O . TYR A 1 532 ? -25.454 -20.443 -16.157 1.00 91.62 532 TYR A O 1
ATOM 4155 N N . GLY A 1 533 ? -26.368 -22.397 -15.547 1.00 91.88 533 GLY A N 1
ATOM 4156 C CA . GLY A 1 533 ? -25.827 -23.143 -16.685 1.00 91.88 533 GLY A CA 1
ATOM 4157 C C . GLY A 1 533 ? -24.294 -23.168 -16.675 1.00 91.88 533 GLY A C 1
ATOM 4158 O O . GLY A 1 533 ? -23.690 -23.834 -15.837 1.00 91.88 533 GLY A O 1
ATOM 4159 N N . ASN A 1 534 ? -23.669 -22.450 -17.614 1.00 90.69 534 ASN A N 1
ATOM 4160 C CA . ASN A 1 534 ? -22.206 -22.360 -17.745 1.00 90.69 534 ASN A CA 1
ATOM 4161 C C . ASN A 1 534 ? -21.599 -21.114 -17.082 1.00 90.69 534 ASN A C 1
ATOM 4163 O O . ASN A 1 534 ? -20.380 -20.945 -17.097 1.00 90.69 534 ASN A O 1
ATOM 4167 N N . CYS A 1 535 ? -22.432 -20.247 -16.512 1.00 93.38 535 CYS A N 1
ATOM 4168 C CA . CYS A 1 535 ? -22.009 -19.063 -15.782 1.00 93.38 535 CYS A CA 1
ATOM 4169 C C . CYS A 1 535 ? -22.261 -19.271 -14.290 1.00 93.38 535 CYS A C 1
ATOM 4171 O O . CYS A 1 535 ? -23.146 -20.029 -13.895 1.00 93.38 535 CYS A O 1
ATOM 4173 N N . ALA A 1 536 ? -21.497 -18.579 -13.453 1.00 96.56 536 ALA A N 1
ATOM 4174 C CA . ALA A 1 536 ? -21.797 -18.505 -12.036 1.00 96.56 536 ALA A CA 1
ATOM 4175 C C . ALA A 1 536 ? -21.377 -17.155 -11.462 1.00 96.56 536 ALA A C 1
ATOM 4177 O O . ALA A 1 536 ? -20.450 -16.519 -11.974 1.00 96.56 536 ALA A O 1
ATOM 4178 N N . GLN A 1 537 ? -22.077 -16.758 -10.410 1.00 97.38 537 GLN A N 1
ATOM 4179 C CA . GLN A 1 537 ? -21.775 -15.615 -9.566 1.00 97.38 537 GLN A CA 1
ATOM 4180 C C . GLN A 1 537 ? -21.399 -16.125 -8.176 1.00 97.38 537 GLN A C 1
ATOM 4182 O O . GLN A 1 537 ? -22.007 -17.068 -7.664 1.00 97.38 537 GLN A O 1
ATOM 4187 N N . VAL A 1 538 ? -20.370 -15.526 -7.592 1.00 98.12 538 VAL A N 1
ATOM 4188 C CA . VAL A 1 538 ? -19.759 -15.962 -6.339 1.00 98.12 538 VAL A CA 1
ATOM 4189 C C . VAL A 1 538 ? -19.593 -14.742 -5.451 1.00 98.12 538 VAL A C 1
ATOM 4191 O O . VAL A 1 538 ? -18.940 -13.790 -5.853 1.00 98.12 538 VAL A O 1
ATOM 4194 N N . VAL A 1 539 ? -20.176 -14.759 -4.258 1.00 98.44 539 VAL A N 1
ATOM 4195 C CA . VAL A 1 539 ? -19.949 -13.716 -3.254 1.00 98.44 539 VAL A CA 1
ATOM 4196 C C . VAL A 1 539 ? -18.767 -14.137 -2.400 1.00 98.44 539 VAL A C 1
ATOM 4198 O O . VAL A 1 539 ? -18.828 -15.193 -1.757 1.00 98.44 539 VAL A O 1
ATOM 4201 N N . VAL A 1 540 ? -17.720 -13.322 -2.361 1.00 98.25 540 VAL A N 1
ATOM 4202 C CA . VAL A 1 540 ? -16.551 -13.559 -1.508 1.00 98.25 540 VAL A CA 1
ATOM 4203 C C . VAL A 1 540 ? -16.487 -12.540 -0.379 1.00 98.25 540 VAL A C 1
ATOM 4205 O O . VAL A 1 540 ? -17.018 -11.440 -0.492 1.00 98.25 540 VAL A O 1
ATOM 4208 N N . GLU A 1 541 ? -15.908 -12.960 0.739 1.00 97.69 541 GLU A N 1
ATOM 4209 C CA . GLU A 1 541 ? -15.723 -12.169 1.953 1.00 97.69 541 GLU A CA 1
ATOM 4210 C C . GLU A 1 541 ? -14.259 -11.722 2.032 1.00 97.69 541 GLU A C 1
ATOM 4212 O O . GLU A 1 541 ? -13.350 -12.560 2.010 1.00 97.69 541 GLU A O 1
ATOM 4217 N N . ASN A 1 542 ? -14.053 -10.408 2.093 1.00 93.50 542 ASN A N 1
ATOM 4218 C CA . ASN A 1 542 ? -12.747 -9.778 2.247 1.00 93.50 542 ASN A CA 1
ATOM 4219 C C . ASN A 1 542 ? -12.324 -9.751 3.723 1.00 93.50 542 ASN A C 1
ATOM 4221 O O . ASN A 1 542 ? -13.129 -9.971 4.627 1.00 93.50 542 ASN A O 1
ATOM 4225 N N . GLU A 1 543 ? -11.050 -9.457 3.983 1.00 89.62 543 GLU A N 1
ATOM 4226 C CA . GLU A 1 543 ? -10.488 -9.446 5.344 1.00 89.62 543 GLU A CA 1
ATOM 4227 C C . GLU A 1 543 ? -11.131 -8.392 6.258 1.00 89.62 543 GLU A C 1
ATOM 4229 O O . GLU A 1 543 ? -11.256 -8.609 7.460 1.00 89.62 543 GLU A O 1
ATOM 4234 N N . ASN A 1 544 ? -11.604 -7.282 5.684 1.00 86.56 544 ASN A N 1
ATOM 4235 C CA . ASN A 1 544 ? -12.334 -6.227 6.391 1.00 86.56 544 ASN A CA 1
ATOM 4236 C C . ASN A 1 544 ? -13.831 -6.543 6.600 1.00 86.56 544 ASN A C 1
ATOM 4238 O O . ASN A 1 544 ? -14.577 -5.680 7.054 1.00 86.56 544 ASN A O 1
ATOM 4242 N N . GLY A 1 545 ? -14.292 -7.743 6.229 1.00 91.50 545 GLY A N 1
ATOM 4243 C CA . GLY A 1 545 ? -15.697 -8.151 6.304 1.00 91.50 545 GLY A CA 1
ATOM 4244 C C . GLY A 1 545 ? -16.580 -7.631 5.164 1.00 91.50 545 GLY A C 1
ATOM 4245 O O . GLY A 1 545 ? -17.753 -8.010 5.091 1.00 91.50 545 GLY A O 1
ATOM 4246 N N . SER A 1 546 ? -16.044 -6.811 4.249 1.00 93.06 546 SER A N 1
ATOM 4247 C CA . SER A 1 546 ? -16.775 -6.405 3.048 1.00 93.06 546 SER A CA 1
ATOM 4248 C C . SER A 1 546 ? -16.996 -7.604 2.127 1.00 93.06 546 SER A C 1
ATOM 4250 O O . SER A 1 546 ? -16.293 -8.619 2.195 1.00 93.06 546 SER A O 1
ATOM 4252 N N . ARG A 1 547 ? -18.012 -7.512 1.269 1.00 97.69 547 ARG A N 1
ATOM 4253 C CA . ARG A 1 547 ? -18.328 -8.570 0.314 1.00 97.69 547 ARG A CA 1
ATOM 4254 C C . ARG A 1 547 ? -18.313 -8.035 -1.102 1.00 97.69 547 ARG A C 1
ATOM 4256 O O . ARG A 1 547 ? -18.880 -6.988 -1.389 1.00 97.69 547 ARG A O 1
ATOM 4263 N N . GLU A 1 548 ? -17.719 -8.809 -1.994 1.00 97.12 548 GLU A N 1
ATOM 4264 C CA . GLU A 1 548 ? -17.682 -8.513 -3.423 1.00 97.12 548 GLU A CA 1
ATOM 4265 C C . GLU A 1 548 ? -18.290 -9.672 -4.214 1.00 97.12 548 GLU A C 1
ATOM 4267 O O . GLU A 1 548 ? -18.299 -10.829 -3.779 1.00 97.12 548 GLU A O 1
ATOM 4272 N N . LEU A 1 549 ? -18.827 -9.355 -5.387 1.00 97.94 549 LEU A N 1
ATOM 4273 C CA . LEU A 1 549 ? -19.418 -10.326 -6.292 1.00 97.94 549 LEU A CA 1
ATOM 4274 C C . LEU A 1 549 ? -18.460 -10.591 -7.455 1.00 97.94 549 LEU A C 1
ATOM 4276 O O . LEU A 1 549 ? -18.172 -9.717 -8.269 1.00 97.94 549 LEU A O 1
ATOM 4280 N N . LEU A 1 550 ? -18.009 -11.833 -7.567 1.00 97.81 550 LEU A N 1
ATOM 4281 C CA . LEU A 1 550 ? -17.130 -12.308 -8.624 1.00 97.81 550 LEU A CA 1
ATOM 4282 C C . LEU A 1 550 ? -17.894 -13.156 -9.637 1.00 97.81 550 LEU A C 1
ATOM 4284 O O . LEU A 1 550 ? -18.813 -13.913 -9.314 1.00 97.81 550 LEU A O 1
ATOM 4288 N N . THR A 1 551 ? -17.461 -13.093 -10.889 1.00 97.31 551 THR A N 1
ATOM 4289 C CA . THR A 1 551 ? -17.820 -14.084 -11.904 1.00 97.31 551 THR A CA 1
ATOM 4290 C C . THR A 1 551 ? -17.070 -15.395 -11.666 1.00 97.31 551 THR A C 1
ATOM 4292 O O . THR A 1 551 ? -16.004 -15.432 -11.049 1.00 97.31 551 THR A O 1
ATOM 4295 N N . ALA A 1 552 ? -17.570 -16.490 -12.243 1.00 96.62 552 ALA A N 1
ATOM 4296 C CA . ALA A 1 552 ? -16.871 -17.773 -12.224 1.00 96.62 552 ALA A CA 1
ATOM 4297 C C . ALA A 1 552 ? -15.422 -17.666 -12.723 1.00 96.62 552 ALA A C 1
ATOM 4299 O O . ALA A 1 552 ? -14.560 -18.363 -12.206 1.00 96.62 552 ALA A O 1
ATOM 4300 N N . MET A 1 553 ? -15.147 -16.815 -13.718 1.00 95.25 553 MET A N 1
ATOM 4301 C CA . MET A 1 553 ? -13.799 -16.623 -14.257 1.00 95.25 553 MET A CA 1
ATOM 4302 C C . MET A 1 553 ? -12.871 -15.968 -13.229 1.00 95.25 553 MET A C 1
ATOM 4304 O O . MET A 1 553 ? -11.787 -16.492 -12.986 1.00 95.25 553 MET A O 1
ATOM 4308 N N . GLN A 1 554 ? -13.330 -14.897 -12.579 1.00 95.50 554 GLN A N 1
ATOM 4309 C CA . GLN A 1 554 ? -12.594 -14.200 -11.518 1.00 95.50 554 GLN A CA 1
ATOM 4310 C C . GLN A 1 554 ? -12.389 -15.077 -10.279 1.00 95.50 554 GLN A C 1
ATOM 4312 O O . GLN A 1 554 ? -11.347 -15.014 -9.648 1.00 95.50 554 GLN A O 1
ATOM 4317 N N . ALA A 1 555 ? -13.316 -15.983 -9.968 1.00 96.12 555 ALA A N 1
ATOM 4318 C CA . ALA A 1 555 ? -13.125 -16.945 -8.882 1.00 96.12 555 ALA A CA 1
ATOM 4319 C C . ALA A 1 555 ? -12.084 -18.050 -9.199 1.00 96.12 555 ALA A C 1
ATOM 4321 O O . ALA A 1 555 ? -11.766 -18.858 -8.326 1.00 96.12 555 ALA A O 1
ATOM 4322 N N . GLY A 1 556 ? -11.5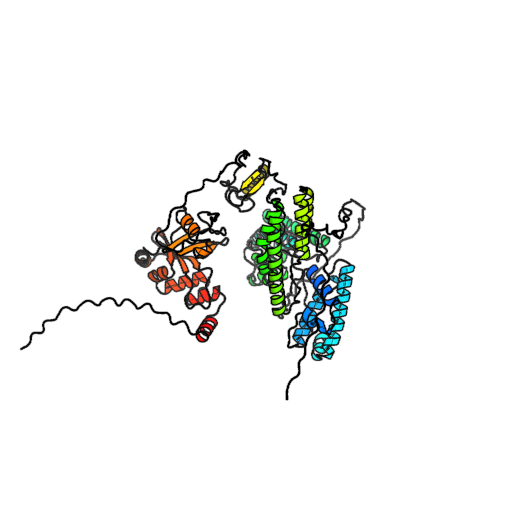54 -18.109 -10.431 1.00 95.12 556 GLY A N 1
ATOM 4323 C CA . GLY A 1 556 ? -10.600 -19.124 -10.910 1.00 95.12 556 GLY A CA 1
ATOM 4324 C C . GLY A 1 556 ? -11.227 -20.269 -11.727 1.00 95.12 556 GLY A C 1
ATOM 4325 O O . GLY A 1 556 ? -10.626 -21.328 -11.946 1.00 95.12 556 GLY A O 1
ATOM 4326 N N . GLY A 1 557 ? -12.438 -20.046 -12.231 1.00 95.69 557 GLY A N 1
ATOM 4327 C CA . GLY A 1 557 ? -13.168 -20.894 -13.167 1.00 95.69 557 GLY A CA 1
ATOM 4328 C C . GLY A 1 557 ? -14.300 -21.708 -12.534 1.00 95.69 557 GLY A C 1
ATOM 4329 O O . GLY A 1 557 ? -14.354 -21.943 -11.329 1.00 95.69 557 GLY A O 1
ATOM 4330 N N . LEU A 1 558 ? -15.186 -22.233 -13.389 1.00 96.06 558 LEU A N 1
ATOM 4331 C CA . LEU A 1 558 ? -16.366 -23.012 -12.981 1.00 96.06 558 LEU A CA 1
ATOM 4332 C C . LEU A 1 558 ? -16.022 -24.267 -12.155 1.00 96.06 558 LEU A C 1
ATOM 4334 O O . LEU A 1 558 ? -16.838 -24.721 -11.361 1.00 96.06 558 LEU A O 1
ATOM 4338 N N . ALA A 1 559 ? -14.819 -24.826 -12.320 1.00 94.31 559 ALA A N 1
ATOM 4339 C CA . ALA A 1 559 ? -14.358 -25.967 -11.529 1.00 94.31 559 ALA A CA 1
ATOM 4340 C C . ALA A 1 559 ? -14.255 -25.635 -10.029 1.00 94.31 559 ALA A C 1
ATOM 4342 O O . ALA A 1 559 ? -14.645 -26.455 -9.204 1.00 94.31 559 ALA A O 1
ATOM 4343 N N . ILE A 1 560 ? -13.787 -24.430 -9.687 1.00 95.81 560 ILE A N 1
ATOM 4344 C CA . ILE A 1 560 ? -13.701 -23.963 -8.297 1.00 95.81 560 ILE A CA 1
ATOM 4345 C C . ILE A 1 560 ? -15.101 -23.719 -7.748 1.00 95.81 560 ILE A C 1
ATOM 4347 O O . ILE A 1 560 ? -15.427 -24.197 -6.666 1.00 95.81 560 ILE A O 1
ATOM 4351 N N . VAL A 1 561 ? -15.959 -23.071 -8.538 1.00 96.94 561 VAL A N 1
ATOM 4352 C CA . VAL A 1 561 ? -17.345 -22.803 -8.139 1.00 96.94 561 VAL A CA 1
ATOM 4353 C C . VAL A 1 561 ? -18.114 -24.095 -7.860 1.00 96.94 561 VAL A C 1
ATOM 4355 O O . VAL A 1 561 ? -18.758 -24.204 -6.825 1.00 96.94 561 VAL A O 1
ATOM 4358 N N . LYS A 1 562 ? -17.996 -25.110 -8.725 1.00 96.25 562 LYS A N 1
ATOM 4359 C CA . LYS A 1 562 ? -18.645 -26.418 -8.523 1.00 96.25 562 LYS A CA 1
ATOM 4360 C C . LYS A 1 562 ? -18.096 -27.184 -7.320 1.00 96.25 562 LYS A C 1
ATOM 4362 O O . LYS A 1 562 ? -18.842 -27.901 -6.660 1.00 96.25 562 LYS A O 1
ATOM 4367 N N . ALA A 1 563 ? -16.799 -27.056 -7.041 1.00 95.00 563 ALA A N 1
ATOM 4368 C CA . ALA A 1 563 ? -16.204 -27.651 -5.848 1.00 95.00 563 ALA A CA 1
ATOM 4369 C C . ALA A 1 563 ? -16.708 -26.965 -4.568 1.00 95.00 563 ALA A C 1
ATOM 4371 O O . ALA A 1 563 ? -16.923 -27.628 -3.558 1.00 95.00 563 ALA A O 1
ATOM 4372 N N . ALA A 1 564 ? -16.922 -25.651 -4.627 1.00 97.00 564 ALA A N 1
ATOM 4373 C CA . ALA A 1 564 ? -17.440 -24.859 -3.525 1.00 97.00 564 ALA A CA 1
ATOM 4374 C C . ALA A 1 564 ? -18.963 -25.044 -3.326 1.00 97.00 564 ALA A C 1
ATOM 4376 O O . ALA A 1 564 ? -19.415 -25.083 -2.192 1.00 97.00 564 ALA A O 1
ATOM 4377 N N . GLU A 1 565 ? -19.751 -25.264 -4.385 1.00 96.56 565 GLU A N 1
ATOM 4378 C CA . GLU A 1 565 ? -21.220 -25.421 -4.324 1.00 96.56 565 GLU A CA 1
ATOM 4379 C C . GLU A 1 565 ? -21.707 -26.480 -3.316 1.00 96.56 565 GLU A C 1
ATOM 4381 O O . GLU A 1 565 ? -22.787 -26.338 -2.745 1.00 96.56 565 GLU A O 1
ATOM 4386 N N . ASN A 1 566 ? -20.914 -27.531 -3.092 1.00 92.19 566 ASN A N 1
ATOM 4387 C CA . ASN A 1 566 ? -21.242 -28.626 -2.174 1.00 92.19 566 ASN A CA 1
ATOM 4388 C C . ASN A 1 566 ? -20.489 -28.544 -0.835 1.00 92.19 566 ASN A C 1
ATOM 4390 O O . ASN A 1 566 ? -20.542 -29.484 -0.042 1.00 92.19 566 ASN A O 1
ATOM 4394 N N . PHE A 1 567 ? -19.744 -27.466 -0.587 1.00 95.56 567 PHE A N 1
ATOM 4395 C CA . PHE A 1 567 ? -18.950 -27.318 0.625 1.00 95.56 567 PHE A CA 1
ATOM 4396 C C . PHE A 1 567 ? -19.816 -26.810 1.794 1.00 95.56 567 PHE A C 1
ATOM 4398 O O . PHE A 1 567 ? -20.549 -25.830 1.623 1.00 95.56 567 PHE A O 1
ATOM 4405 N N . PRO A 1 568 ? -19.741 -27.432 2.988 1.00 96.38 568 PRO A N 1
ATOM 4406 C CA . PRO A 1 568 ? -20.494 -26.982 4.155 1.00 96.38 568 PRO A CA 1
ATOM 4407 C C . PRO A 1 568 ? -20.208 -25.516 4.502 1.00 96.38 568 PRO A C 1
ATOM 4409 O O . PRO A 1 568 ? -19.057 -25.088 4.535 1.00 96.38 568 PRO A O 1
ATOM 4412 N N . GLY A 1 569 ? -21.264 -24.753 4.788 1.00 93.75 569 GLY A N 1
ATOM 4413 C CA . GLY A 1 569 ? -21.163 -23.339 5.165 1.00 93.75 569 GLY A CA 1
ATOM 4414 C C . GLY A 1 569 ? -21.201 -22.348 4.000 1.00 93.75 569 GLY A C 1
ATOM 4415 O O . GLY A 1 569 ? -21.222 -21.147 4.256 1.00 93.75 569 GLY A O 1
ATOM 4416 N N . ILE A 1 570 ? -21.259 -22.813 2.746 1.00 97.81 570 ILE A N 1
ATOM 4417 C CA . ILE A 1 570 ? -21.512 -21.934 1.597 1.00 97.81 570 ILE A CA 1
ATOM 4418 C C . ILE A 1 570 ? -23.015 -21.846 1.336 1.00 97.81 570 ILE A C 1
ATOM 4420 O O . ILE A 1 570 ? -23.674 -22.851 1.069 1.00 97.81 570 ILE A O 1
ATOM 4424 N N . GLY A 1 571 ? -23.553 -20.630 1.394 1.00 97.06 571 GLY A N 1
ATOM 4425 C CA . GLY A 1 571 ? -24.951 -20.355 1.088 1.00 97.06 571 GLY A CA 1
ATOM 4426 C C . GLY A 1 571 ? -25.241 -20.335 -0.416 1.00 97.06 571 GLY A C 1
ATOM 4427 O O . GLY A 1 571 ? -24.351 -20.218 -1.262 1.00 97.06 571 GLY A O 1
ATOM 4428 N N . ARG A 1 572 ? -26.523 -20.409 -0.774 1.00 97.44 572 ARG A N 1
ATOM 4429 C CA . ARG A 1 572 ? -26.991 -20.214 -2.153 1.00 97.44 572 ARG A CA 1
ATOM 4430 C C . ARG A 1 572 ? -27.637 -18.844 -2.282 1.00 97.44 572 ARG A C 1
ATOM 4432 O O . ARG A 1 572 ? -28.287 -18.383 -1.350 1.00 97.44 572 ARG A O 1
ATOM 4439 N N . ILE A 1 573 ? -27.468 -18.199 -3.432 1.00 97.38 573 ILE A N 1
ATOM 4440 C CA . ILE A 1 573 ? -28.266 -17.013 -3.757 1.00 97.38 573 ILE A CA 1
ATOM 4441 C C . ILE A 1 573 ? -29.615 -17.513 -4.276 1.00 97.38 573 ILE A C 1
ATOM 4443 O O . ILE A 1 573 ? -29.695 -18.188 -5.303 1.00 97.38 573 ILE A O 1
ATOM 4447 N N . GLU A 1 574 ? -30.672 -17.198 -3.545 1.00 96.69 574 GLU A N 1
ATOM 4448 C CA . GLU A 1 574 ? -32.012 -17.721 -3.758 1.00 96.69 574 GLU A CA 1
ATOM 4449 C C . GLU A 1 574 ? -32.798 -16.836 -4.724 1.00 96.69 574 GLU A C 1
ATOM 4451 O O . GLU A 1 574 ? -32.845 -15.608 -4.599 1.00 96.69 574 GLU A O 1
ATOM 4456 N N . SER A 1 575 ? -33.474 -17.467 -5.681 1.00 93.62 575 SER A N 1
ATOM 4457 C CA . SER A 1 575 ? -34.367 -16.770 -6.618 1.00 93.62 575 SER A CA 1
ATOM 4458 C C . SER A 1 575 ? -35.843 -16.864 -6.208 1.00 93.62 575 SER A C 1
ATOM 4460 O O . SER A 1 575 ? -36.670 -16.066 -6.660 1.00 93.62 575 SER A O 1
ATOM 4462 N N . ASP A 1 576 ? -36.161 -17.787 -5.304 1.00 94.06 576 ASP A N 1
ATOM 4463 C CA . ASP A 1 576 ? -37.482 -18.226 -4.870 1.00 94.06 576 ASP A CA 1
ATOM 4464 C C . ASP A 1 576 ? -37.769 -17.921 -3.382 1.00 94.06 576 ASP A C 1
ATOM 4466 O O . ASP A 1 576 ? -36.923 -17.454 -2.618 1.00 94.06 576 ASP A O 1
ATOM 4470 N N . GLY A 1 577 ? -39.034 -18.063 -2.974 1.00 92.75 577 GLY A N 1
ATOM 4471 C CA . GLY A 1 577 ? -39.513 -17.757 -1.613 1.00 92.75 577 GLY A CA 1
ATOM 4472 C C . GLY A 1 577 ? -39.558 -16.266 -1.229 1.00 92.75 577 GLY A C 1
ATOM 4473 O O . GLY A 1 577 ? -40.022 -15.921 -0.147 1.00 92.75 577 GLY A O 1
ATOM 4474 N N . TRP A 1 578 ? -39.130 -15.356 -2.110 1.00 95.88 578 TRP A N 1
ATOM 4475 C CA . TRP A 1 578 ? -39.202 -13.902 -1.883 1.00 95.88 578 TRP A CA 1
ATOM 4476 C C . TRP A 1 578 ? -40.637 -13.356 -1.854 1.00 95.88 578 TRP A C 1
ATOM 4478 O O . TRP A 1 578 ? -40.904 -12.349 -1.204 1.00 95.88 578 TRP A O 1
ATOM 4488 N N . LYS A 1 579 ? -41.579 -14.017 -2.543 1.00 93.19 579 LYS A N 1
ATOM 4489 C CA . LYS A 1 579 ? -43.003 -13.640 -2.508 1.00 93.19 579 LYS A CA 1
ATOM 4490 C C . LYS A 1 579 ? -43.628 -13.916 -1.141 1.00 93.19 579 LYS A C 1
ATOM 4492 O O . LYS A 1 579 ? -44.347 -13.066 -0.634 1.00 93.19 579 LYS A O 1
ATOM 4497 N N . ASP A 1 580 ? -43.303 -15.056 -0.542 1.00 93.75 580 ASP A N 1
ATOM 4498 C CA . ASP A 1 580 ? -43.812 -15.432 0.781 1.00 93.75 580 ASP A CA 1
ATOM 4499 C C . ASP A 1 580 ? -43.203 -14.545 1.871 1.00 93.75 580 ASP A C 1
ATOM 4501 O O . ASP A 1 580 ? -43.846 -14.233 2.869 1.00 93.75 580 ASP A O 1
ATOM 4505 N N . LEU A 1 581 ? -41.961 -14.094 1.667 1.00 94.19 581 LEU A N 1
ATOM 4506 C CA . LEU A 1 581 ? -41.321 -13.128 2.554 1.00 94.19 581 LEU A CA 1
ATOM 4507 C C . LEU A 1 581 ? -42.000 -11.753 2.488 1.00 94.19 581 LEU A C 1
ATOM 4509 O O . LEU A 1 581 ? -42.155 -11.115 3.520 1.00 94.19 581 LEU A O 1
ATOM 4513 N N . ARG A 1 582 ? -42.484 -11.324 1.313 1.00 95.06 582 ARG A N 1
ATOM 4514 C CA . ARG A 1 582 ? -43.246 -10.072 1.175 1.00 95.06 582 ARG A CA 1
ATOM 4515 C C . ARG A 1 582 ? -44.511 -10.053 2.035 1.00 95.06 582 ARG A C 1
ATOM 4517 O O . ARG A 1 582 ? -44.796 -9.025 2.634 1.00 95.06 582 ARG A O 1
ATOM 4524 N N . ALA A 1 583 ? -45.246 -11.164 2.091 1.00 92.94 583 ALA A N 1
ATOM 4525 C CA . ALA A 1 583 ? -46.440 -11.269 2.931 1.00 92.94 583 ALA A CA 1
ATOM 4526 C C . ALA A 1 583 ? -46.100 -11.136 4.426 1.00 92.94 583 ALA A C 1
ATOM 4528 O O . ALA A 1 583 ? -46.806 -10.456 5.159 1.00 92.94 583 ALA A O 1
ATOM 4529 N N . ARG A 1 584 ? -44.966 -11.699 4.858 1.00 91.44 584 ARG A N 1
ATOM 4530 C CA . ARG A 1 584 ? -44.488 -11.576 6.244 1.00 91.44 584 ARG A CA 1
ATOM 4531 C C . ARG A 1 584 ? -43.982 -10.179 6.585 1.00 91.44 584 ARG A C 1
ATOM 4533 O O . ARG A 1 584 ? -44.265 -9.678 7.659 1.00 91.44 584 ARG A O 1
ATOM 4540 N N . VAL A 1 585 ? -43.297 -9.512 5.658 1.00 92.94 585 VAL A N 1
ATOM 4541 C CA . VAL A 1 585 ? -42.825 -8.131 5.865 1.00 92.94 585 VAL A CA 1
ATOM 4542 C C . VAL A 1 585 ? -43.995 -7.156 6.062 1.00 92.94 585 VAL A C 1
ATOM 4544 O O . VAL A 1 585 ? -43.855 -6.176 6.786 1.00 92.94 585 VAL A O 1
ATOM 4547 N N . SER A 1 586 ? -45.177 -7.434 5.494 1.00 90.81 586 SER A N 1
ATOM 4548 C CA . SER A 1 586 ? -46.381 -6.634 5.776 1.00 90.81 586 SER A CA 1
ATOM 4549 C C . SER A 1 586 ? -46.975 -6.829 7.177 1.00 90.81 586 SER A C 1
ATOM 4551 O O . SER A 1 586 ? -47.844 -6.051 7.561 1.00 90.81 586 SER A O 1
ATOM 4553 N N . GLU A 1 587 ? -46.508 -7.808 7.954 1.00 91.12 587 GLU A N 1
ATOM 4554 C CA . GLU A 1 587 ? -46.954 -8.069 9.332 1.00 91.12 587 GLU A CA 1
ATOM 4555 C C . GLU A 1 587 ? -46.197 -7.216 10.381 1.00 91.12 587 GLU A C 1
ATOM 4557 O O . GLU A 1 587 ? -46.349 -7.447 11.574 1.00 91.12 587 GLU A O 1
ATOM 4562 N N . MET A 1 588 ? -45.454 -6.180 9.951 1.00 84.81 588 MET A N 1
ATOM 4563 C CA . MET A 1 588 ? -44.801 -5.154 10.797 1.00 84.81 588 MET A CA 1
ATOM 4564 C C . MET A 1 588 ? -43.618 -5.648 11.665 1.00 84.81 588 MET A C 1
ATOM 4566 O O . MET A 1 588 ? -43.482 -5.244 12.818 1.00 84.81 588 MET A O 1
ATOM 4570 N N . GLY A 1 589 ? -42.731 -6.484 11.111 1.00 90.12 589 GLY A N 1
ATOM 4571 C CA . GLY A 1 589 ? -41.458 -6.869 11.746 1.00 90.12 589 GLY A CA 1
ATOM 4572 C C . GLY A 1 589 ? -40.293 -5.902 11.476 1.00 90.12 589 GLY A C 1
ATOM 4573 O O . GLY A 1 589 ? -40.373 -5.031 10.609 1.00 90.12 589 GLY A O 1
ATOM 4574 N N . GLU A 1 590 ? -39.175 -6.091 12.183 1.00 95.00 590 GLU A N 1
ATOM 4575 C CA . GLU A 1 590 ? -37.910 -5.411 11.874 1.00 95.00 590 GLU A CA 1
ATOM 4576 C C . GLU A 1 590 ? -37.277 -6.049 10.633 1.00 95.00 590 GLU A C 1
ATOM 4578 O O . GLU A 1 590 ? -37.209 -7.273 10.510 1.00 95.00 590 GLU A O 1
ATOM 4583 N N . TYR A 1 591 ? -36.784 -5.243 9.698 1.00 97.50 591 TYR A N 1
ATOM 4584 C CA . TYR A 1 591 ? -36.089 -5.745 8.517 1.00 97.50 591 TYR A CA 1
ATOM 4585 C C . TYR A 1 591 ? -34.974 -4.808 8.080 1.00 97.50 591 TYR A C 1
ATOM 4587 O O . TYR A 1 591 ? -34.973 -3.621 8.394 1.00 97.50 591 TYR A O 1
ATOM 4595 N N . GLY A 1 592 ? -34.040 -5.350 7.308 1.00 97.69 592 GLY A N 1
ATOM 4596 C CA . GLY A 1 592 ? -32.935 -4.581 6.760 1.00 97.69 592 GLY A CA 1
ATOM 4597 C C . GLY A 1 592 ? -32.000 -5.430 5.914 1.00 97.69 592 GLY A C 1
ATOM 4598 O O . GLY A 1 592 ? -32.312 -6.566 5.536 1.00 97.69 592 GLY A O 1
ATOM 4599 N N . LEU A 1 593 ? -30.826 -4.875 5.629 1.00 98.06 593 LEU A N 1
ATOM 4600 C CA . LEU A 1 593 ? -29.744 -5.561 4.932 1.00 98.06 593 LEU A CA 1
ATOM 4601 C C . LEU A 1 593 ? -28.592 -5.814 5.905 1.00 98.06 593 LEU A C 1
ATOM 4603 O O . LEU A 1 593 ? -28.119 -4.895 6.560 1.00 98.06 593 LEU A O 1
ATOM 4607 N N . LEU A 1 594 ? -28.124 -7.061 5.986 1.00 97.50 594 LEU A N 1
ATOM 4608 C CA . LEU A 1 594 ? -26.907 -7.395 6.737 1.00 97.50 594 LEU A CA 1
ATOM 4609 C C . LEU A 1 594 ? -25.646 -7.024 5.955 1.00 97.50 594 LEU A C 1
ATOM 4611 O O . LEU A 1 594 ? -24.600 -6.778 6.544 1.00 97.50 594 LEU A O 1
ATOM 4615 N N . TRP A 1 595 ? -25.724 -7.087 4.626 1.00 98.06 595 TRP A N 1
ATOM 4616 C CA . TRP A 1 595 ? -24.629 -6.769 3.718 1.00 98.06 595 TRP A CA 1
ATOM 4617 C C . TRP A 1 595 ? -25.117 -6.680 2.271 1.00 98.06 595 TRP A C 1
ATOM 4619 O O . TRP A 1 595 ? -26.128 -7.287 1.890 1.00 98.06 595 TRP A O 1
ATOM 4629 N N . VAL A 1 596 ? -24.328 -5.985 1.454 1.00 98.19 596 VAL A N 1
ATOM 4630 C CA . VAL A 1 596 ? -24.473 -5.893 -0.000 1.00 98.19 596 VAL A CA 1
ATOM 4631 C C . VAL A 1 596 ? -23.149 -6.285 -0.658 1.00 98.19 596 VAL A C 1
ATOM 4633 O O . VAL A 1 596 ? -22.080 -6.025 -0.116 1.00 98.19 596 VAL A O 1
ATOM 4636 N N . ALA A 1 597 ? -23.226 -6.964 -1.800 1.00 98.12 597 ALA A N 1
ATOM 4637 C CA . ALA A 1 597 ? -22.087 -7.337 -2.626 1.00 98.12 597 ALA A CA 1
ATOM 4638 C C . ALA A 1 597 ? -22.319 -6.872 -4.068 1.00 98.12 597 ALA A C 1
ATOM 4640 O O . ALA A 1 597 ? -23.319 -7.242 -4.695 1.00 98.12 597 ALA A O 1
ATOM 4641 N N . ILE A 1 598 ? -21.382 -6.084 -4.592 1.00 97.31 598 ILE A N 1
ATOM 4642 C CA . ILE A 1 598 ? -21.421 -5.505 -5.942 1.00 97.31 598 ILE A CA 1
ATOM 4643 C C . ILE A 1 598 ? -20.400 -6.228 -6.824 1.00 97.31 598 ILE A C 1
ATOM 4645 O O . ILE A 1 598 ? -19.384 -6.721 -6.330 1.00 97.31 598 ILE A O 1
ATOM 4649 N N . ALA A 1 599 ? -20.689 -6.347 -8.122 1.00 96.19 599 ALA A N 1
ATOM 4650 C CA . ALA A 1 599 ? -19.769 -6.937 -9.094 1.00 96.19 599 ALA A CA 1
ATOM 4651 C C . ALA A 1 599 ? -18.415 -6.215 -9.076 1.00 96.19 599 ALA A C 1
ATOM 4653 O O . ALA A 1 599 ? -18.370 -5.053 -9.442 1.00 96.19 599 ALA A O 1
ATOM 4654 N N . SER A 1 600 ? -17.321 -6.894 -8.716 1.00 88.25 600 SER A N 1
ATOM 4655 C CA . SER A 1 600 ? -16.007 -6.247 -8.518 1.00 88.25 600 SER A CA 1
ATOM 4656 C C . SER A 1 600 ? -15.482 -5.516 -9.755 1.00 88.25 600 SER A C 1
ATOM 4658 O O . SER A 1 600 ? -14.773 -4.522 -9.647 1.00 88.25 600 SER A O 1
ATOM 4660 N N . HIS A 1 601 ? -15.876 -5.979 -10.940 1.00 88.50 601 HIS A N 1
ATOM 4661 C CA . HIS A 1 601 ? -15.597 -5.304 -12.195 1.00 88.50 601 HIS A CA 1
ATOM 4662 C C . HIS A 1 601 ? -16.905 -4.864 -12.837 1.00 88.50 601 HIS A C 1
ATOM 4664 O O . HIS A 1 601 ? -17.687 -5.683 -13.331 1.00 88.50 601 HIS A O 1
ATOM 4670 N N . TRP A 1 602 ? -17.100 -3.555 -12.842 1.00 93.12 602 TRP A N 1
ATOM 4671 C CA . TRP A 1 602 ? -18.119 -2.865 -13.603 1.00 93.12 602 TRP A CA 1
ATOM 4672 C C . TRP A 1 602 ? -17.423 -1.836 -14.480 1.00 93.12 602 TRP A C 1
ATOM 4674 O O . TRP A 1 602 ? -16.455 -1.217 -14.052 1.00 93.12 602 TRP A O 1
ATOM 4684 N N . ASP A 1 603 ? -17.883 -1.716 -15.717 1.00 93.19 603 ASP A N 1
ATOM 4685 C CA . ASP A 1 603 ? -17.481 -0.625 -16.593 1.00 93.19 603 ASP A CA 1
ATOM 4686 C C . ASP A 1 603 ? -18.379 0.573 -16.260 1.00 93.19 603 ASP A C 1
ATOM 4688 O O . ASP A 1 603 ? -19.584 0.467 -16.509 1.00 93.19 603 ASP A O 1
ATOM 4692 N N . PRO A 1 604 ? -17.851 1.681 -15.706 1.00 92.44 604 PRO A N 1
ATOM 4693 C CA . PRO A 1 604 ? -18.673 2.830 -15.337 1.00 92.44 604 PRO A CA 1
ATOM 4694 C C . PRO A 1 604 ? -19.444 3.426 -16.513 1.00 92.44 604 PRO A C 1
ATOM 4696 O O . PRO A 1 604 ? -20.535 3.965 -16.347 1.00 92.44 604 PRO A O 1
ATOM 4699 N N . MET A 1 605 ? -18.931 3.243 -17.726 1.00 92.94 605 MET A N 1
ATOM 4700 C CA . MET A 1 605 ? -19.553 3.734 -18.949 1.00 92.94 605 MET A CA 1
ATOM 4701 C C . MET A 1 605 ? -20.630 2.779 -19.496 1.00 92.94 605 MET A C 1
ATOM 4703 O O . MET A 1 605 ? -21.315 3.082 -20.476 1.00 92.94 605 MET A O 1
ATOM 4707 N N . SER A 1 606 ? -20.843 1.627 -18.851 1.00 92.19 606 SER A N 1
ATOM 4708 C CA . SER A 1 606 ? -21.902 0.676 -19.196 1.00 92.19 606 SER A CA 1
ATOM 4709 C C . SER A 1 606 ? -23.290 1.236 -18.877 1.00 92.19 606 SER A C 1
ATOM 4711 O O . SER A 1 606 ? -23.565 1.700 -17.769 1.00 92.19 606 SER A O 1
ATOM 4713 N N . ASP A 1 607 ? -24.224 1.070 -19.818 1.00 89.25 607 ASP A N 1
ATOM 4714 C CA . ASP A 1 607 ? -25.652 1.381 -19.638 1.00 89.25 607 ASP A CA 1
ATOM 4715 C C . ASP A 1 607 ? -26.401 0.337 -18.776 1.00 89.25 607 ASP A C 1
ATOM 4717 O O . ASP A 1 607 ? -27.610 0.439 -18.533 1.00 89.25 607 ASP A O 1
ATOM 4721 N N . ILE A 1 608 ? -25.704 -0.718 -18.350 1.00 92.62 608 ILE A N 1
ATOM 4722 C CA . ILE A 1 608 ? -26.184 -1.738 -17.419 1.00 92.62 608 ILE A CA 1
ATOM 4723 C C . ILE A 1 608 ? -25.441 -1.549 -16.101 1.00 92.62 608 ILE A C 1
ATOM 4725 O O . ILE A 1 608 ? -24.219 -1.702 -16.064 1.00 92.62 608 ILE A O 1
ATOM 4729 N N . LEU A 1 609 ? -26.192 -1.282 -15.029 1.00 94.25 609 LEU A N 1
ATOM 4730 C CA . LEU A 1 609 ? -25.685 -1.278 -13.656 1.00 94.25 609 LEU A CA 1
ATOM 4731 C C . LEU A 1 609 ? -25.071 -2.635 -13.280 1.00 94.25 609 LEU A C 1
ATOM 4733 O O . LEU A 1 609 ? -25.525 -3.675 -13.779 1.00 94.25 609 LEU A O 1
ATOM 4737 N N . PRO A 1 610 ? -24.085 -2.664 -12.370 1.00 96.50 610 PRO A N 1
ATOM 4738 C CA . PRO A 1 610 ? -23.498 -3.916 -11.934 1.00 96.50 610 PRO A CA 1
ATOM 4739 C C . PRO A 1 610 ? -24.544 -4.822 -11.290 1.00 96.50 610 PRO A C 1
ATOM 4741 O O . PRO A 1 610 ? -25.573 -4.389 -10.765 1.00 96.50 610 PRO A O 1
ATOM 4744 N N . SER A 1 611 ? -24.271 -6.126 -11.311 1.00 96.69 611 SER A N 1
ATOM 4745 C CA . SER A 1 611 ? -25.064 -7.059 -10.515 1.00 96.69 611 SER A CA 1
ATOM 4746 C C . SER A 1 611 ? -24.854 -6.767 -9.032 1.00 96.69 611 SER A C 1
ATOM 4748 O O . SER A 1 611 ? -23.716 -6.689 -8.574 1.00 96.69 611 SER A O 1
ATOM 4750 N N . VAL A 1 612 ? -25.959 -6.658 -8.298 1.00 97.88 612 VAL A N 1
ATOM 4751 C CA . VAL A 1 612 ? -25.970 -6.422 -6.853 1.00 97.88 612 VAL A CA 1
ATOM 4752 C C . VAL A 1 612 ? -26.687 -7.581 -6.169 1.00 97.88 612 VAL A C 1
ATOM 4754 O O . VAL A 1 612 ? -27.833 -7.903 -6.516 1.00 97.88 612 VAL A O 1
ATOM 4757 N N . ILE A 1 613 ? -26.002 -8.211 -5.216 1.00 98.25 613 ILE A N 1
ATOM 4758 C CA . ILE A 1 613 ? -26.532 -9.261 -4.342 1.00 98.25 613 ILE A CA 1
ATOM 4759 C C . ILE A 1 613 ? -26.638 -8.711 -2.923 1.00 98.25 613 ILE A C 1
ATOM 4761 O O . ILE A 1 613 ? -25.716 -8.077 -2.423 1.00 98.25 613 ILE A O 1
ATOM 4765 N N . CYS A 1 614 ? -27.760 -8.975 -2.270 1.00 98.19 614 CYS A N 1
ATOM 4766 C CA . CYS A 1 614 ? -28.097 -8.452 -0.957 1.00 98.19 614 CYS A CA 1
ATOM 4767 C C . CYS A 1 614 ? -28.434 -9.605 -0.015 1.00 98.19 614 CYS A C 1
ATOM 4769 O O . CYS A 1 614 ? -29.067 -10.584 -0.426 1.00 98.19 614 CYS A O 1
ATOM 4771 N N . CYS A 1 615 ? -28.071 -9.460 1.255 1.00 98.31 615 CYS A N 1
ATOM 4772 C CA . CYS A 1 615 ? -28.536 -10.331 2.324 1.00 98.31 615 CYS A CA 1
ATOM 4773 C C . CYS A 1 615 ? -29.568 -9.612 3.170 1.00 98.31 615 CYS A C 1
ATOM 4775 O O . CYS A 1 615 ? -29.238 -8.806 4.036 1.00 98.31 615 CYS A O 1
ATOM 4777 N N . PHE A 1 616 ? -30.822 -9.925 2.891 1.00 98.31 616 PHE A N 1
ATOM 4778 C CA . PHE A 1 616 ? -31.978 -9.361 3.551 1.00 98.31 616 PHE A CA 1
ATOM 4779 C C . PHE A 1 616 ? -32.305 -10.161 4.811 1.00 98.31 616 PHE A C 1
ATOM 4781 O O . PHE A 1 616 ? -32.337 -11.396 4.768 1.00 98.31 616 PHE A O 1
ATOM 4788 N N . PHE A 1 617 ? -32.572 -9.470 5.915 1.00 97.88 617 PHE A N 1
ATOM 4789 C CA . PHE A 1 617 ? -33.088 -10.085 7.133 1.00 97.88 617 PHE A CA 1
ATOM 4790 C C . PHE A 1 617 ? -34.482 -9.554 7.464 1.00 97.88 617 PHE A C 1
ATOM 4792 O O . PHE A 1 617 ? -34.816 -8.412 7.156 1.00 97.88 617 PHE A O 1
ATOM 4799 N N . HIS A 1 618 ? -35.286 -10.402 8.096 1.00 97.44 618 HIS A N 1
ATOM 4800 C CA . HIS A 1 618 ? -36.584 -10.051 8.659 1.00 97.44 618 HIS A CA 1
ATOM 4801 C C . HIS A 1 618 ? -36.744 -10.749 10.005 1.00 97.44 618 HIS A C 1
ATOM 4803 O O . HIS A 1 618 ? -36.539 -11.963 10.105 1.00 97.44 618 HIS A O 1
ATOM 4809 N N . HIS A 1 619 ? -37.117 -9.985 11.020 1.00 96.88 619 HIS A N 1
ATOM 4810 C CA . HIS A 1 619 ? -37.303 -10.426 12.386 1.00 96.88 619 HIS A CA 1
ATOM 4811 C C . HIS A 1 619 ? -38.738 -10.120 12.821 1.00 96.88 619 HIS A C 1
ATOM 4813 O O . HIS A 1 619 ? -39.146 -8.964 12.904 1.00 96.88 619 HIS A O 1
ATOM 4819 N N . LEU A 1 620 ? -39.504 -11.179 13.073 1.00 95.31 620 LEU A N 1
ATOM 4820 C CA . LEU A 1 620 ? -40.891 -11.101 13.526 1.00 95.31 620 LEU A CA 1
ATOM 4821 C C . LEU A 1 620 ? -41.125 -12.194 14.567 1.00 95.31 620 LEU A C 1
ATOM 4823 O O . LEU A 1 620 ? -40.734 -13.339 14.344 1.00 95.31 620 LEU A O 1
ATOM 4827 N N . ASP A 1 621 ? -41.716 -11.832 15.705 1.00 94.00 621 ASP A N 1
ATOM 4828 C CA . ASP A 1 621 ? -42.052 -12.747 16.806 1.00 94.00 621 ASP A CA 1
ATOM 4829 C C . ASP A 1 621 ? -40.884 -13.642 17.269 1.00 94.00 621 ASP A C 1
ATOM 4831 O O . ASP A 1 621 ? -41.038 -14.838 17.521 1.00 94.00 621 ASP A O 1
ATOM 4835 N N . GLY A 1 622 ? -39.676 -13.073 17.350 1.00 92.31 622 GLY A N 1
ATOM 4836 C CA . GLY A 1 622 ? -38.464 -13.801 17.745 1.00 92.31 622 GLY A CA 1
ATOM 4837 C C . GLY A 1 622 ? -37.884 -14.713 16.655 1.00 92.31 622 GLY A C 1
ATOM 4838 O O . GLY A 1 622 ? -36.868 -15.372 16.880 1.00 92.31 622 GLY A O 1
ATOM 4839 N N . VAL A 1 623 ? -38.497 -14.771 15.467 1.00 94.81 623 VAL A N 1
ATOM 4840 C CA . VAL A 1 623 ? -38.019 -15.569 14.334 1.00 94.81 623 VAL A CA 1
ATOM 4841 C C . VAL A 1 623 ? -37.164 -14.704 13.418 1.00 94.81 623 VAL A C 1
ATOM 4843 O O . VAL A 1 623 ? -37.666 -13.865 12.672 1.00 94.81 623 VAL A O 1
ATOM 4846 N N . PHE A 1 624 ? -35.854 -14.947 13.438 1.00 96.62 624 PHE A N 1
ATOM 4847 C CA . PHE A 1 624 ? -34.895 -14.286 12.558 1.00 96.62 624 PHE A CA 1
ATOM 4848 C C . PHE A 1 624 ? -34.751 -15.053 11.235 1.00 96.62 624 PHE A C 1
ATOM 4850 O O . PHE A 1 624 ? -34.199 -16.153 11.192 1.00 96.62 624 PHE A O 1
ATOM 4857 N N . THR A 1 625 ? -35.263 -14.484 10.143 1.00 96.62 625 THR A N 1
ATOM 4858 C CA . THR A 1 625 ? -35.185 -15.063 8.793 1.00 96.62 625 THR A CA 1
ATOM 4859 C C . THR A 1 625 ? -34.159 -14.308 7.957 1.00 96.62 625 THR A C 1
ATOM 4861 O O . THR A 1 625 ? -34.253 -13.092 7.825 1.00 96.62 625 THR A O 1
ATOM 4864 N N . VAL A 1 626 ? -33.228 -15.029 7.329 1.00 97.31 626 VAL A N 1
ATOM 4865 C CA . VAL A 1 626 ? -32.222 -14.460 6.418 1.00 97.31 626 VAL A CA 1
ATOM 4866 C C . VAL A 1 626 ? -32.427 -15.013 5.014 1.00 97.31 626 VAL A C 1
ATOM 4868 O O . VAL A 1 626 ? -32.592 -16.221 4.846 1.00 97.31 626 VAL A O 1
ATOM 4871 N N . LYS A 1 627 ? -32.392 -14.141 4.003 1.00 97.69 627 LYS A N 1
ATOM 4872 C CA . LYS A 1 627 ? -32.403 -14.518 2.586 1.00 97.69 627 LYS A CA 1
ATOM 4873 C C . LYS A 1 627 ? -31.365 -13.743 1.790 1.00 97.69 627 LYS A C 1
ATOM 4875 O O . LYS A 1 627 ? -31.238 -12.530 1.921 1.00 97.69 627 LYS A O 1
ATOM 4880 N N . VAL A 1 628 ? -30.674 -14.444 0.895 1.00 98.38 628 VAL A N 1
ATOM 4881 C CA . VAL A 1 628 ? -29.668 -13.856 0.003 1.00 98.38 628 VAL A CA 1
ATOM 4882 C C . VAL A 1 628 ? -30.179 -13.886 -1.427 1.00 98.38 628 VAL A C 1
ATOM 4884 O O . VAL A 1 628 ? -30.552 -14.943 -1.925 1.00 98.38 628 VAL A O 1
ATOM 4887 N N . GLY A 1 629 ? -30.230 -12.736 -2.095 1.00 98.00 629 GLY A N 1
ATOM 4888 C CA . GLY A 1 629 ? -30.848 -12.603 -3.417 1.00 98.00 629 GLY A CA 1
ATOM 4889 C C . GLY A 1 629 ? -30.368 -11.372 -4.167 1.00 98.00 629 GLY A C 1
ATOM 4890 O O . GLY A 1 629 ? -29.543 -10.614 -3.675 1.00 98.00 629 GLY A O 1
ATOM 4891 N N . SER A 1 630 ? -30.871 -11.163 -5.381 1.00 97.88 630 SER A N 1
ATOM 4892 C CA . SER A 1 630 ? -30.513 -9.971 -6.162 1.00 97.88 630 SER A CA 1
ATOM 4893 C C . SER A 1 630 ? -31.205 -8.707 -5.640 1.00 97.88 630 SER A C 1
ATOM 4895 O O . SER A 1 630 ? -32.266 -8.799 -5.022 1.00 97.88 630 SER A O 1
ATOM 4897 N N . ARG A 1 631 ? -30.708 -7.518 -6.008 1.00 97.25 631 ARG A N 1
ATOM 4898 C CA . ARG A 1 631 ? -31.429 -6.236 -5.825 1.00 97.25 631 ARG A CA 1
ATOM 4899 C C . ARG A 1 631 ? -32.904 -6.332 -6.233 1.00 97.25 631 ARG A C 1
ATOM 4901 O O . ARG A 1 631 ? -33.795 -5.920 -5.497 1.00 97.25 631 ARG A O 1
ATOM 4908 N N . SER A 1 632 ? -33.187 -6.951 -7.384 1.00 96.69 632 SER A N 1
ATOM 4909 C CA . SER A 1 632 ? -34.562 -7.093 -7.887 1.00 96.69 632 SER A CA 1
ATOM 4910 C C . SER A 1 632 ? -35.465 -7.924 -6.968 1.00 96.69 632 SER A C 1
ATOM 4912 O O . SER A 1 632 ? -36.686 -7.791 -7.008 1.00 96.69 632 SER A O 1
ATOM 4914 N N . ASN A 1 633 ? -34.887 -8.807 -6.151 1.00 97.75 633 ASN A N 1
ATOM 4915 C CA . ASN A 1 633 ? -35.618 -9.574 -5.158 1.00 97.75 633 ASN A CA 1
ATOM 4916 C C . ASN A 1 633 ? -36.015 -8.709 -3.954 1.00 97.75 633 ASN A C 1
ATOM 4918 O O . ASN A 1 633 ? -37.163 -8.793 -3.522 1.00 97.75 633 ASN A O 1
ATOM 4922 N N . VAL A 1 634 ? -35.124 -7.830 -3.486 1.00 97.69 634 VAL A N 1
ATOM 4923 C CA . VAL A 1 634 ? -35.416 -6.852 -2.422 1.00 97.69 634 VAL A CA 1
ATOM 4924 C C . VAL A 1 634 ? -36.477 -5.849 -2.892 1.00 97.69 634 VAL A C 1
ATOM 4926 O O . VAL A 1 634 ? -37.486 -5.645 -2.216 1.00 97.69 634 VAL A O 1
ATOM 4929 N N . ALA A 1 635 ? -36.344 -5.332 -4.118 1.00 96.12 635 ALA A N 1
ATOM 4930 C CA . ALA A 1 635 ? -37.336 -4.441 -4.725 1.00 96.12 635 ALA A CA 1
ATOM 4931 C C . ALA A 1 635 ? -38.726 -5.096 -4.883 1.00 96.12 635 ALA A C 1
ATOM 4933 O O . ALA A 1 635 ? -39.749 -4.419 -4.825 1.00 96.12 635 ALA A O 1
ATOM 4934 N N . LYS A 1 636 ? -38.816 -6.427 -5.041 1.00 96.06 636 LYS A N 1
ATOM 4935 C CA . LYS A 1 636 ? -40.116 -7.133 -5.061 1.00 96.06 636 LYS A CA 1
ATOM 4936 C C . LYS A 1 636 ? -40.821 -7.127 -3.705 1.00 96.06 636 LYS A C 1
ATOM 4938 O O . LYS A 1 636 ? -42.049 -7.240 -3.702 1.00 96.06 636 LYS A O 1
ATOM 4943 N N . ILE A 1 637 ? -40.071 -7.049 -2.604 1.00 96.81 637 ILE A N 1
ATOM 4944 C CA . ILE A 1 637 ? -40.602 -7.001 -1.238 1.00 96.81 637 ILE A CA 1
ATOM 4945 C C . ILE A 1 637 ? -41.028 -5.571 -0.905 1.00 96.81 637 ILE A C 1
ATOM 4947 O O . ILE A 1 637 ? -42.194 -5.344 -0.595 1.00 96.81 637 ILE A O 1
ATOM 4951 N N . LEU A 1 638 ? -40.095 -4.623 -1.023 1.00 96.62 638 LEU A N 1
ATOM 4952 C CA . LEU A 1 638 ? -40.232 -3.265 -0.484 1.00 96.62 638 LEU A CA 1
ATOM 4953 C C . LEU A 1 638 ? -40.519 -2.189 -1.548 1.00 96.62 638 LEU A C 1
ATOM 4955 O O . LEU A 1 638 ? -40.689 -1.016 -1.223 1.00 96.62 638 LEU A O 1
ATOM 4959 N N . GLY A 1 639 ? -40.561 -2.545 -2.834 1.00 96.12 639 GLY A N 1
ATOM 4960 C CA . GLY A 1 639 ? -40.708 -1.570 -3.916 1.00 96.12 639 GLY A CA 1
ATOM 4961 C C . GLY A 1 639 ? -39.520 -0.606 -3.978 1.00 96.12 639 GLY A C 1
ATOM 4962 O O . GLY A 1 639 ? -38.370 -1.024 -3.850 1.00 96.12 639 GLY A O 1
ATOM 4963 N N . LYS A 1 640 ? -39.805 0.692 -4.157 1.00 96.81 640 LYS A N 1
ATOM 4964 C CA . LYS A 1 640 ? -38.784 1.752 -4.242 1.00 96.81 640 LYS A CA 1
ATOM 4965 C C . LYS A 1 640 ? -37.977 1.902 -2.945 1.00 96.81 640 LYS A C 1
ATOM 4967 O O . LYS A 1 640 ? -36.785 2.162 -3.018 1.00 96.81 640 LYS A O 1
ATOM 4972 N N . ALA A 1 641 ? -38.595 1.669 -1.785 1.00 96.62 641 ALA A N 1
ATOM 4973 C CA . ALA A 1 641 ? -37.897 1.709 -0.499 1.00 96.62 641 ALA A CA 1
ATOM 4974 C C . ALA A 1 641 ? -36.801 0.635 -0.402 1.00 96.62 641 ALA A C 1
ATOM 4976 O O . ALA A 1 641 ? -35.767 0.860 0.209 1.00 96.62 641 ALA A O 1
ATOM 4977 N N . GLY A 1 642 ? -36.992 -0.516 -1.058 1.00 97.44 642 GLY A N 1
ATOM 4978 C CA . GLY A 1 642 ? -35.961 -1.551 -1.131 1.00 97.44 642 GLY A CA 1
ATOM 4979 C C . GLY A 1 642 ? -34.762 -1.139 -1.977 1.00 97.44 642 GLY A C 1
ATOM 4980 O O . GLY A 1 642 ? -33.641 -1.497 -1.644 1.00 97.44 642 GLY A O 1
ATOM 4981 N N . ASP A 1 643 ? -34.986 -0.387 -3.056 1.00 97.81 643 ASP A N 1
ATOM 4982 C CA . ASP A 1 643 ? -33.892 0.151 -3.869 1.00 97.81 643 ASP A CA 1
ATOM 4983 C C . ASP A 1 643 ? -33.112 1.238 -3.114 1.00 97.81 643 ASP A C 1
ATOM 4985 O O . ASP A 1 643 ? -31.888 1.229 -3.177 1.00 97.81 643 ASP A O 1
ATOM 4989 N N . LEU A 1 644 ? -33.793 2.118 -2.371 1.00 97.81 644 LEU A N 1
ATOM 4990 C CA . LEU A 1 644 ? -33.139 3.119 -1.516 1.00 97.81 644 LEU A CA 1
ATOM 4991 C C . LEU A 1 644 ? -32.309 2.458 -0.414 1.00 97.81 644 LEU A C 1
ATOM 4993 O O . LEU A 1 644 ? -31.124 2.727 -0.314 1.00 97.81 644 LEU A O 1
ATOM 4997 N N . MET A 1 645 ? -32.868 1.471 0.288 1.00 98.06 645 MET A N 1
ATOM 4998 C CA . MET A 1 645 ? -32.136 0.700 1.299 1.00 98.06 645 MET A CA 1
ATOM 4999 C C . MET A 1 645 ? -30.887 0.005 0.730 1.00 98.06 645 MET A C 1
ATOM 5001 O O . MET A 1 645 ? -29.870 -0.125 1.406 1.00 98.06 645 MET A O 1
ATOM 5005 N N . VAL A 1 646 ? -30.947 -0.470 -0.521 1.00 98.31 646 VAL A N 1
ATOM 5006 C CA . VAL A 1 646 ? -29.766 -1.021 -1.203 1.00 98.31 646 VAL A CA 1
ATOM 5007 C C . VAL A 1 646 ? -28.754 0.079 -1.524 1.00 98.31 646 VAL A C 1
ATOM 5009 O O . VAL A 1 646 ? -27.565 -0.172 -1.379 1.00 98.31 646 VAL A O 1
ATOM 5012 N N . ALA A 1 647 ? -29.193 1.264 -1.949 1.00 98.06 647 ALA A N 1
ATOM 5013 C CA . ALA A 1 647 ? -28.320 2.405 -2.224 1.00 98.06 647 ALA A CA 1
ATOM 5014 C C . ALA A 1 647 ? -27.607 2.903 -0.953 1.00 98.06 647 ALA A C 1
ATOM 5016 O O . ALA A 1 647 ? -26.384 3.031 -0.947 1.00 98.06 647 ALA A O 1
ATOM 5017 N N . GLU A 1 648 ? -28.354 3.076 0.137 1.00 97.94 648 GLU A N 1
ATOM 5018 C CA . GLU A 1 648 ? -27.843 3.449 1.462 1.00 97.94 648 GLU A CA 1
ATOM 5019 C C . GLU A 1 648 ? -26.784 2.450 1.938 1.00 97.94 648 GLU A C 1
ATOM 5021 O O . GLU A 1 648 ? -25.684 2.830 2.325 1.00 97.94 648 GLU A O 1
ATOM 5026 N N . ALA A 1 649 ? -27.063 1.148 1.823 1.00 97.31 649 ALA A N 1
ATOM 5027 C CA . ALA A 1 649 ? -26.124 0.100 2.221 1.00 97.31 649 ALA A CA 1
ATOM 5028 C C . ALA A 1 649 ? -24.871 0.011 1.329 1.00 97.31 649 ALA A C 1
ATOM 5030 O O . ALA A 1 649 ? -23.871 -0.576 1.742 1.00 97.31 649 ALA A O 1
ATOM 5031 N N . ILE A 1 650 ? -24.926 0.543 0.106 1.00 97.12 650 ILE A N 1
ATOM 5032 C CA . ILE A 1 650 ? -23.782 0.633 -0.804 1.00 97.12 650 ILE A CA 1
ATOM 5033 C C . ILE A 1 650 ? -22.876 1.789 -0.361 1.00 97.12 650 ILE A C 1
ATOM 5035 O O . ILE A 1 650 ? -21.695 1.563 -0.109 1.00 97.12 650 ILE A O 1
ATOM 5039 N N . CYS A 1 651 ? -23.418 2.999 -0.205 1.00 94.50 651 CYS A N 1
ATOM 5040 C CA . CYS A 1 651 ? -22.620 4.194 0.096 1.00 94.50 651 CYS A CA 1
ATOM 5041 C C . CYS A 1 651 ? -22.344 4.446 1.580 1.00 94.50 651 CYS A C 1
ATOM 5043 O O . CYS A 1 651 ? -21.431 5.201 1.899 1.00 94.50 651 CYS A O 1
ATOM 5045 N N . GLY A 1 652 ? -23.131 3.862 2.483 1.00 93.00 652 GLY A N 1
ATOM 5046 C CA . GLY A 1 652 ? -23.113 4.208 3.905 1.00 93.00 652 GLY A CA 1
ATOM 5047 C C . GLY A 1 652 ? -23.644 5.616 4.204 1.00 93.00 652 GLY A C 1
ATOM 5048 O O . GLY A 1 652 ? -23.283 6.179 5.233 1.00 93.00 652 GLY A O 1
ATOM 5049 N N . SER A 1 653 ? -24.454 6.190 3.306 1.00 91.50 653 SER A N 1
ATOM 5050 C CA . SER A 1 653 ? -25.065 7.519 3.440 1.00 91.50 653 SER A CA 1
ATOM 5051 C C . SER A 1 653 ? -26.557 7.458 3.121 1.00 91.50 653 SER A C 1
ATOM 5053 O O . SER A 1 653 ? -26.951 6.745 2.199 1.00 91.50 653 SER A O 1
ATOM 5055 N N . ASP A 1 654 ? -27.351 8.245 3.846 1.00 93.00 654 ASP A N 1
ATOM 5056 C CA . ASP A 1 654 ? -28.803 8.374 3.661 1.00 93.00 654 ASP A CA 1
ATOM 5057 C C . ASP A 1 654 ? -29.169 9.385 2.554 1.00 93.00 654 ASP A C 1
ATOM 5059 O O . ASP A 1 654 ? -30.328 9.484 2.150 1.00 93.00 654 ASP A O 1
ATOM 5063 N N . ASP A 1 655 ? -28.184 10.128 2.035 1.00 93.62 655 ASP A N 1
ATOM 5064 C CA . ASP A 1 655 ? -28.395 11.194 1.045 1.00 93.62 655 ASP A CA 1
ATOM 5065 C C . ASP A 1 655 ? -28.511 10.677 -0.402 1.00 93.62 655 ASP A C 1
ATOM 5067 O O . ASP A 1 655 ? -28.792 11.449 -1.319 1.00 93.62 655 ASP A O 1
ATOM 5071 N N . VAL A 1 656 ? -28.318 9.374 -0.634 1.00 95.31 656 VAL A N 1
ATOM 5072 C CA . VAL A 1 656 ? -28.357 8.787 -1.982 1.00 95.31 656 VAL A CA 1
ATOM 5073 C C . VAL A 1 656 ? -29.789 8.542 -2.458 1.00 95.31 656 VAL A C 1
ATOM 5075 O O . VAL A 1 656 ? -30.599 7.861 -1.828 1.00 95.31 656 VAL A O 1
ATOM 5078 N N . SER A 1 657 ? -30.110 9.054 -3.642 1.00 95.44 657 SER A N 1
ATOM 5079 C CA . SER A 1 657 ? -31.458 8.993 -4.212 1.00 95.44 657 SER A CA 1
ATOM 5080 C C . SER A 1 657 ? -31.730 7.711 -5.009 1.00 95.44 657 SER A C 1
ATOM 5082 O O . SER A 1 657 ? -32.889 7.383 -5.310 1.00 95.44 657 SER A O 1
ATOM 5084 N N . SER A 1 658 ? -30.676 6.972 -5.382 1.00 97.31 658 SER A N 1
ATOM 5085 C CA . SER A 1 658 ? -30.782 5.758 -6.191 1.00 97.31 658 SER A CA 1
ATOM 5086 C C . SER A 1 658 ? -29.573 4.823 -6.067 1.00 97.31 658 SER A C 1
ATOM 5088 O O . SER A 1 658 ? -28.471 5.226 -5.712 1.00 97.31 658 SER A O 1
ATOM 5090 N N . VAL A 1 659 ? -29.761 3.550 -6.440 1.00 97.31 659 VAL A N 1
ATOM 5091 C CA . VAL A 1 659 ? -28.654 2.575 -6.545 1.00 97.31 659 VAL A CA 1
ATOM 5092 C C . VAL A 1 659 ? -27.648 2.970 -7.632 1.00 97.31 659 VAL A C 1
ATOM 5094 O O . VAL A 1 659 ? -26.496 2.568 -7.565 1.00 97.31 659 VAL A O 1
ATOM 5097 N N . GLU A 1 660 ? -28.089 3.702 -8.654 1.00 97.25 660 GLU A N 1
ATOM 5098 C CA . GLU A 1 660 ? -27.223 4.172 -9.738 1.00 97.25 660 GLU A CA 1
ATOM 5099 C C . GLU A 1 660 ? -26.223 5.205 -9.224 1.00 97.25 660 GLU A C 1
ATOM 5101 O O . GLU A 1 660 ? -25.024 4.968 -9.331 1.00 97.25 660 GLU A O 1
ATOM 5106 N N . GLU A 1 661 ? -26.722 6.235 -8.543 1.00 96.94 661 GLU A N 1
ATOM 5107 C CA . GLU A 1 661 ? -25.915 7.241 -7.844 1.00 96.94 661 GLU A CA 1
ATOM 5108 C C . GLU A 1 661 ? -24.974 6.598 -6.815 1.00 96.94 661 GLU A C 1
ATOM 5110 O O . GLU A 1 661 ? -23.791 6.920 -6.742 1.00 96.94 661 GLU A O 1
ATOM 5115 N N . ALA A 1 662 ? -25.464 5.613 -6.056 1.00 97.12 662 ALA A N 1
ATOM 5116 C CA . ALA A 1 662 ? -24.631 4.937 -5.070 1.00 97.12 662 ALA A CA 1
ATOM 5117 C C . ALA A 1 662 ? -23.464 4.150 -5.701 1.00 97.12 662 ALA A C 1
ATOM 5119 O O . ALA A 1 662 ? -22.356 4.092 -5.167 1.00 97.12 662 ALA A O 1
ATOM 5120 N N . VAL A 1 663 ? -23.696 3.534 -6.863 1.00 96.56 663 VAL A N 1
ATOM 5121 C CA . VAL A 1 663 ? -22.642 2.851 -7.621 1.00 96.56 663 VAL A CA 1
ATOM 5122 C C . VAL A 1 663 ? -21.678 3.872 -8.233 1.00 96.56 663 VAL A C 1
ATOM 5124 O O . VAL A 1 663 ? -20.471 3.681 -8.141 1.00 96.56 663 VAL A O 1
ATOM 5127 N N . GLU A 1 664 ? -22.180 4.957 -8.813 1.00 96.00 664 GLU A N 1
ATOM 5128 C CA . GLU A 1 664 ? -21.383 6.073 -9.344 1.00 96.00 664 GLU A CA 1
ATOM 5129 C C . GLU A 1 664 ? -20.376 6.604 -8.308 1.00 96.00 664 GLU A C 1
ATOM 5131 O O . GLU A 1 664 ? -19.174 6.647 -8.583 1.00 96.00 664 GLU A O 1
ATOM 5136 N N . ILE A 1 665 ? -20.831 6.854 -7.074 1.00 94.50 665 ILE A N 1
ATOM 5137 C CA . ILE A 1 665 ? -19.983 7.293 -5.954 1.00 94.50 665 ILE A CA 1
ATOM 5138 C C . ILE A 1 665 ? -18.861 6.285 -5.657 1.00 94.50 665 ILE A C 1
ATOM 5140 O O . ILE A 1 665 ? -17.702 6.678 -5.532 1.00 94.50 665 ILE A O 1
ATOM 5144 N N . ILE A 1 666 ? -19.168 4.984 -5.566 1.00 95.25 666 ILE A N 1
ATOM 5145 C CA . ILE A 1 666 ? -18.150 3.959 -5.260 1.00 95.25 666 ILE A CA 1
ATOM 5146 C C . ILE A 1 666 ? -17.123 3.807 -6.382 1.00 95.25 666 ILE A C 1
ATOM 5148 O O . ILE A 1 666 ? -15.951 3.545 -6.110 1.00 95.25 666 ILE A O 1
ATOM 5152 N N . TYR A 1 667 ? -17.551 3.934 -7.636 1.00 93.25 667 TYR A N 1
ATOM 5153 C CA . TYR A 1 667 ? -16.659 3.813 -8.788 1.00 93.25 667 TYR A CA 1
ATOM 5154 C C . TYR A 1 667 ? -15.969 5.130 -9.158 1.00 93.25 667 TYR A C 1
ATOM 5156 O O . TYR A 1 667 ? -15.143 5.127 -10.070 1.00 93.25 667 TYR A O 1
ATOM 5164 N N . GLY A 1 668 ? -16.259 6.219 -8.439 1.00 94.44 668 GLY A N 1
ATOM 5165 C CA . GLY A 1 668 ? -15.629 7.521 -8.636 1.00 94.44 668 GLY A CA 1
ATOM 5166 C C . GLY A 1 668 ? -15.949 8.142 -9.993 1.00 94.44 668 GLY A C 1
ATOM 5167 O O . GLY A 1 668 ? -15.058 8.720 -10.606 1.00 94.44 668 GLY A O 1
ATOM 5168 N N . VAL A 1 669 ? -17.182 7.975 -10.477 1.00 95.19 669 VAL A N 1
ATOM 5169 C CA . VAL A 1 669 ? -17.658 8.549 -11.745 1.00 95.19 669 VAL A CA 1
ATOM 5170 C C . VAL A 1 669 ? -18.960 9.282 -11.481 1.00 95.19 669 VAL A C 1
ATOM 5172 O O . VAL A 1 669 ? -19.826 8.732 -10.806 1.00 95.19 669 VAL A O 1
ATOM 5175 N N . THR A 1 670 ? -19.118 10.498 -12.000 1.00 94.19 670 THR A N 1
ATOM 5176 C CA . THR A 1 670 ? -20.361 11.259 -11.809 1.00 94.19 670 THR A CA 1
ATOM 5177 C C . THR A 1 670 ? -21.435 10.849 -12.814 1.00 94.19 670 THR A C 1
ATOM 5179 O O . THR A 1 670 ? -21.159 10.272 -13.871 1.00 94.19 670 THR A O 1
ATOM 5182 N N . HIS A 1 671 ? -22.691 11.154 -12.492 1.00 93.19 671 HIS A N 1
ATOM 5183 C CA . HIS A 1 671 ? -23.803 10.913 -13.403 1.00 93.19 671 HIS A CA 1
ATOM 5184 C C . HIS A 1 671 ? -23.617 11.657 -14.733 1.00 93.19 671 HIS A C 1
ATOM 5186 O O . HIS A 1 671 ? -23.802 11.086 -15.808 1.00 93.19 671 HIS A O 1
ATOM 5192 N N . GLU A 1 672 ? -23.177 12.915 -14.658 1.00 95.25 672 GLU A N 1
ATOM 5193 C CA . GLU A 1 672 ? -22.949 13.783 -15.813 1.00 95.25 672 GLU A CA 1
ATOM 5194 C C . GLU A 1 672 ? -21.871 13.217 -16.744 1.00 95.25 672 GLU A C 1
ATOM 5196 O O . GLU A 1 672 ? -22.055 13.222 -17.960 1.00 95.25 672 GLU A O 1
ATOM 5201 N N . GLU A 1 673 ? -20.785 12.659 -16.195 1.00 94.44 673 GLU A N 1
ATOM 5202 C CA . GLU A 1 673 ? -19.726 12.018 -16.989 1.00 94.44 673 GLU A CA 1
ATOM 5203 C C . GLU A 1 673 ? -20.259 10.815 -17.785 1.00 94.44 673 GLU A C 1
ATOM 5205 O O . GLU A 1 673 ? -19.873 10.593 -18.938 1.00 94.44 673 GLU A O 1
ATOM 5210 N N . ARG A 1 674 ? -21.181 10.036 -17.200 1.00 93.75 674 ARG A N 1
ATOM 5211 C CA . ARG A 1 674 ? -21.815 8.895 -17.883 1.00 93.75 674 ARG A CA 1
ATOM 5212 C C . ARG A 1 674 ? -22.791 9.352 -18.960 1.00 93.75 674 ARG A C 1
ATOM 5214 O O . ARG A 1 674 ? -22.820 8.757 -20.041 1.00 93.75 674 ARG A O 1
ATOM 5221 N N . GLU A 1 675 ? -23.578 10.393 -18.689 1.00 92.62 675 GLU A N 1
ATOM 5222 C CA . GLU A 1 675 ? -24.471 10.989 -19.686 1.00 92.62 675 GLU A CA 1
ATOM 5223 C C . GLU A 1 675 ? -23.680 11.553 -20.874 1.00 92.62 675 GLU A C 1
ATOM 5225 O O . GLU A 1 675 ? -23.970 11.189 -22.017 1.00 92.62 675 GLU A O 1
ATOM 5230 N N . GLU A 1 676 ? -22.611 12.313 -20.620 1.00 94.06 676 GLU A N 1
ATOM 5231 C CA . GLU A 1 676 ? -21.719 12.845 -21.658 1.00 94.06 676 GLU A CA 1
ATOM 5232 C C . GLU A 1 676 ? -21.075 11.719 -22.485 1.00 94.06 676 GLU A C 1
ATOM 5234 O O . GLU A 1 676 ? -20.997 11.788 -23.722 1.00 94.06 676 GLU A O 1
ATOM 5239 N N . HIS A 1 677 ? -20.662 10.628 -21.832 1.00 93.44 677 HIS A N 1
ATOM 5240 C CA . HIS A 1 677 ? -20.144 9.457 -22.530 1.00 93.44 677 HIS A CA 1
ATOM 5241 C C . HIS A 1 677 ? -21.186 8.837 -23.474 1.00 93.44 677 HIS A C 1
ATOM 5243 O O . HIS A 1 677 ? -20.870 8.510 -24.620 1.00 93.44 677 HIS A O 1
ATOM 5249 N N . TRP A 1 678 ? -22.434 8.675 -23.033 1.00 90.69 678 TRP A N 1
ATOM 5250 C CA . TRP A 1 678 ? -23.486 8.082 -23.865 1.00 90.69 678 TRP A CA 1
ATOM 5251 C C . TRP A 1 678 ? -23.982 8.994 -24.982 1.00 90.69 678 TRP A C 1
ATOM 5253 O O . TRP A 1 678 ? -24.396 8.485 -26.029 1.00 90.69 678 TRP A O 1
ATOM 5263 N N . ASP A 1 679 ? -23.930 10.306 -24.778 1.00 91.81 679 ASP A N 1
ATOM 5264 C CA . ASP A 1 679 ? -24.263 11.291 -25.803 1.00 91.81 679 ASP A CA 1
ATOM 5265 C C . ASP A 1 679 ? -23.196 11.329 -26.903 1.00 91.81 679 ASP A C 1
ATOM 5267 O O . ASP A 1 679 ? -23.520 11.384 -28.093 1.00 91.81 679 ASP A O 1
ATOM 5271 N N . SER A 1 680 ? -21.921 11.209 -26.523 1.00 93.75 680 SER A N 1
ATOM 5272 C CA . SER A 1 680 ? -20.796 11.132 -27.464 1.00 93.75 680 SER A CA 1
ATOM 5273 C C . SER A 1 680 ? -20.661 9.764 -28.150 1.00 93.75 680 SER A C 1
ATOM 5275 O O . SER A 1 680 ? -20.181 9.686 -29.284 1.00 93.75 680 SER A O 1
ATOM 5277 N N . HIS A 1 681 ? -21.129 8.687 -27.511 1.00 89.88 681 HIS A N 1
ATOM 5278 C CA . HIS A 1 681 ? -21.061 7.315 -28.018 1.00 89.88 681 HIS A CA 1
ATOM 5279 C C . HIS A 1 681 ? -22.471 6.722 -28.131 1.00 89.88 681 HIS A C 1
ATOM 5281 O O . HIS A 1 681 ? -22.904 5.976 -27.243 1.00 89.88 681 HIS A O 1
ATOM 5287 N N . PRO A 1 682 ? -23.209 7.019 -29.226 1.00 78.75 682 PRO A N 1
ATOM 5288 C CA . PRO A 1 682 ? -24.606 6.635 -29.365 1.00 78.75 682 PRO A CA 1
ATOM 5289 C C . PRO A 1 682 ? -24.778 5.139 -29.122 1.00 78.75 682 PRO A C 1
ATOM 5291 O O . PRO A 1 682 ? -24.215 4.296 -29.828 1.00 78.75 682 PRO A O 1
ATOM 5294 N N . ARG A 1 683 ? -25.573 4.830 -28.092 1.00 76.81 683 ARG A N 1
ATOM 5295 C CA . ARG A 1 683 ? -25.750 3.477 -27.562 1.00 76.81 683 ARG A CA 1
ATOM 5296 C C . ARG A 1 683 ? -26.029 2.494 -28.701 1.00 76.81 683 ARG A C 1
ATOM 5298 O O . ARG A 1 683 ? -26.939 2.747 -29.505 1.00 76.81 683 ARG A O 1
ATOM 5305 N N . PRO A 1 684 ? -25.345 1.334 -28.755 1.00 67.06 684 PRO A N 1
ATOM 5306 C CA . PRO A 1 684 ? -25.786 0.234 -29.596 1.00 67.06 684 PRO A CA 1
ATOM 5307 C C . PRO A 1 684 ? -27.250 -0.020 -29.250 1.00 67.06 684 PRO A C 1
ATOM 5309 O O . PRO A 1 684 ? -27.556 -0.374 -28.111 1.00 67.06 684 PRO A O 1
ATOM 5312 N N . ARG A 1 685 ? -28.174 0.251 -30.187 1.00 70.06 685 ARG A N 1
ATOM 5313 C CA . ARG A 1 685 ? -29.613 0.083 -29.947 1.00 70.06 685 ARG A CA 1
ATOM 5314 C C . ARG A 1 685 ? -29.803 -1.306 -29.365 1.00 70.06 685 ARG A C 1
ATOM 5316 O O . ARG A 1 685 ? -29.615 -2.285 -30.086 1.00 70.06 685 ARG A O 1
ATOM 5323 N N . ARG A 1 686 ? -30.147 -1.394 -28.071 1.00 63.16 686 ARG A N 1
ATOM 5324 C CA . ARG A 1 686 ? -30.429 -2.674 -27.420 1.00 63.16 686 ARG A CA 1
ATOM 5325 C C . ARG A 1 686 ? -31.425 -3.376 -28.323 1.00 63.16 686 ARG A C 1
ATOM 5327 O O . ARG A 1 686 ? -32.549 -2.890 -28.479 1.00 63.16 686 ARG A O 1
ATOM 5334 N N . HIS A 1 687 ? -31.014 -4.476 -28.953 1.00 49.44 687 HIS A N 1
ATOM 5335 C CA . HIS A 1 687 ? -31.939 -5.361 -29.638 1.00 49.44 687 HIS A CA 1
ATOM 5336 C C . HIS A 1 687 ? -32.885 -5.858 -28.549 1.00 49.44 687 HIS A C 1
ATOM 5338 O O . HIS A 1 687 ? -32.601 -6.834 -27.856 1.00 49.44 687 HIS A O 1
ATOM 5344 N N . ARG A 1 688 ? -33.990 -5.129 -28.334 1.00 48.34 688 ARG A N 1
ATOM 5345 C CA . ARG A 1 688 ? -35.109 -5.589 -27.526 1.00 48.34 688 ARG A CA 1
ATOM 5346 C C . ARG A 1 688 ? -35.505 -6.894 -28.185 1.00 48.34 688 ARG A C 1
ATOM 5348 O O . ARG A 1 688 ? -36.091 -6.882 -29.265 1.00 48.34 688 ARG A O 1
ATOM 5355 N N . SER A 1 689 ? -35.102 -8.007 -27.571 1.00 41.22 689 SER A N 1
ATOM 5356 C CA . SER A 1 689 ? -35.551 -9.329 -27.984 1.00 41.22 689 SER A CA 1
ATOM 5357 C C . SER A 1 689 ? -37.066 -9.223 -28.121 1.00 41.22 689 SER A C 1
ATOM 5359 O O . SER A 1 689 ? -37.687 -8.749 -27.162 1.00 41.22 689 SER A O 1
ATOM 5361 N N . PRO A 1 690 ? -37.649 -9.528 -29.297 1.00 45.84 690 PRO A N 1
ATOM 5362 C CA . PRO A 1 690 ? -39.062 -9.303 -29.547 1.00 45.84 690 PRO A CA 1
ATOM 5363 C C . PRO A 1 690 ? -39.831 -9.936 -28.399 1.00 45.84 690 PRO A C 1
ATOM 5365 O O . PRO A 1 690 ? -39.754 -11.145 -28.164 1.00 45.84 690 PRO A O 1
ATOM 5368 N N . ARG A 1 691 ? -40.474 -9.073 -27.606 1.00 43.38 691 ARG A N 1
ATOM 5369 C CA . ARG A 1 691 ? -41.270 -9.466 -26.450 1.00 43.38 691 ARG A CA 1
ATOM 5370 C C . ARG A 1 691 ? -42.259 -10.475 -27.018 1.00 43.38 691 ARG A C 1
ATOM 5372 O O . ARG A 1 691 ? -43.039 -10.091 -27.885 1.00 43.38 691 ARG A O 1
ATOM 5379 N N . LYS A 1 692 ? -42.166 -11.756 -26.629 1.00 46.66 692 LYS A N 1
ATOM 5380 C CA . LYS A 1 692 ? -43.142 -12.778 -27.031 1.00 46.66 692 LYS A CA 1
ATOM 5381 C C . LYS A 1 692 ? -44.508 -12.215 -26.653 1.00 46.66 692 LYS A C 1
ATOM 5383 O O . LYS A 1 692 ? -44.844 -12.204 -25.470 1.00 46.66 692 LYS A O 1
ATOM 5388 N N . MET A 1 693 ? -45.232 -11.667 -27.629 1.00 40.88 693 MET A N 1
ATOM 5389 C CA . MET A 1 693 ? -46.610 -11.252 -27.437 1.00 40.88 693 MET A CA 1
ATOM 5390 C C . MET A 1 693 ? -47.325 -12.512 -26.973 1.00 40.88 693 MET A C 1
ATOM 5392 O O . MET A 1 693 ? -47.312 -13.534 -27.666 1.00 40.88 693 MET A O 1
ATOM 5396 N N . LYS A 1 694 ? -47.828 -12.479 -25.736 1.00 47.66 694 LYS A N 1
ATOM 5397 C CA . LYS A 1 694 ? -48.775 -13.484 -25.272 1.00 47.66 694 LYS A CA 1
ATOM 5398 C C . LYS A 1 694 ? -49.871 -13.524 -26.331 1.00 47.66 694 LYS A C 1
ATOM 5400 O O . LYS A 1 694 ? -50.408 -12.477 -26.672 1.00 47.66 694 LYS A O 1
ATOM 5405 N N . LYS A 1 695 ? -50.128 -14.715 -26.877 1.00 49.22 695 LYS A N 1
ATOM 5406 C CA . LYS A 1 695 ? -51.352 -15.006 -27.623 1.00 49.22 695 LYS A CA 1
ATOM 5407 C C . LYS A 1 695 ? -52.502 -14.519 -26.745 1.00 49.22 695 LYS A C 1
ATOM 5409 O O . LYS A 1 695 ? -52.715 -15.104 -25.688 1.00 49.22 695 LYS A O 1
ATOM 5414 N N . GLU A 1 696 ? -53.127 -13.416 -27.133 1.00 48.25 696 GLU A N 1
ATOM 5415 C CA . GLU A 1 696 ? -54.409 -13.013 -26.577 1.00 48.25 696 GLU A CA 1
ATOM 5416 C C . GLU A 1 696 ? -55.423 -14.100 -26.921 1.00 48.25 696 GLU A C 1
ATOM 5418 O O . GLU A 1 696 ? -55.410 -14.680 -28.015 1.00 48.25 696 GLU A O 1
ATOM 5423 N N . ASP A 1 697 ? -56.208 -14.438 -25.908 1.00 49.38 697 ASP A N 1
ATOM 5424 C CA . ASP A 1 697 ? -57.245 -15.445 -25.952 1.00 49.38 697 ASP A CA 1
ATOM 5425 C C . ASP A 1 697 ? -58.270 -15.100 -27.036 1.00 49.38 697 ASP A C 1
ATOM 5427 O O . ASP A 1 697 ? -58.674 -13.952 -27.209 1.00 49.38 697 ASP A O 1
ATOM 5431 N N . LYS A 1 698 ? -58.666 -16.122 -27.799 1.00 48.88 698 LYS A N 1
ATOM 5432 C CA . LYS A 1 698 ? -59.764 -16.033 -28.759 1.00 48.88 698 LYS A CA 1
ATOM 5433 C C . LYS A 1 698 ? -61.047 -15.688 -28.004 1.00 48.88 698 LYS A C 1
ATOM 5435 O O . LYS A 1 698 ? -61.503 -16.491 -27.195 1.00 48.88 698 LYS A O 1
ATOM 5440 N N . GLU A 1 699 ? -61.619 -14.535 -28.329 1.00 47.75 699 GLU A N 1
ATOM 5441 C CA . GLU A 1 699 ? -62.988 -14.154 -27.988 1.00 47.75 699 GLU A CA 1
ATOM 5442 C C . GLU A 1 699 ? -63.988 -15.225 -28.460 1.00 47.75 699 GLU A C 1
ATOM 5444 O O . GLU A 1 699 ? -63.936 -15.702 -29.600 1.00 47.75 699 GLU A O 1
ATOM 5449 N N . GLU A 1 700 ? -64.901 -15.605 -27.564 1.00 49.09 700 GLU A N 1
ATOM 5450 C CA . GLU A 1 700 ? -66.123 -16.337 -27.895 1.00 49.09 700 GLU A CA 1
ATOM 5451 C C . GLU A 1 700 ? -67.073 -15.446 -28.718 1.00 49.09 700 GLU A C 1
ATOM 5453 O O . GLU A 1 700 ? -67.173 -14.243 -28.460 1.00 49.09 700 GLU A O 1
ATOM 5458 N N . PRO A 1 701 ? -67.812 -16.002 -29.694 1.00 52.03 701 PRO A N 1
ATOM 5459 C CA . PRO A 1 701 ? -68.729 -15.220 -30.506 1.00 52.03 701 PRO A CA 1
ATOM 5460 C C . PRO A 1 701 ? -70.013 -14.898 -29.731 1.00 52.03 701 PRO A C 1
ATOM 5462 O O . PRO A 1 701 ? -70.803 -15.781 -29.394 1.00 52.03 701 PRO A O 1
ATOM 5465 N N . VAL A 1 702 ? -70.250 -13.604 -29.522 1.00 53.25 702 VAL A N 1
ATOM 5466 C CA . VAL A 1 702 ? -71.536 -13.052 -29.084 1.00 53.25 702 VAL A CA 1
ATOM 5467 C C . VAL A 1 702 ? -72.569 -13.256 -30.197 1.00 53.25 702 VAL A C 1
ATOM 5469 O O . VAL A 1 702 ? -72.431 -12.725 -31.299 1.00 53.25 702 VAL A O 1
ATOM 5472 N N . GLN A 1 703 ? -73.621 -14.025 -29.908 1.00 51.50 703 GLN A N 1
ATOM 5473 C CA . GLN A 1 703 ? -74.821 -14.088 -30.739 1.00 51.50 703 GLN A CA 1
ATOM 5474 C C . GLN A 1 703 ? -75.567 -12.753 -30.658 1.00 51.50 703 GLN A C 1
ATOM 5476 O O . GLN A 1 703 ? -76.100 -12.397 -29.609 1.00 51.50 703 GLN A O 1
ATOM 5481 N N . ILE A 1 704 ? -75.642 -12.037 -31.780 1.00 51.41 704 ILE A N 1
ATOM 5482 C CA . ILE A 1 704 ? -76.575 -10.924 -31.961 1.00 51.41 704 ILE A CA 1
ATOM 5483 C C . ILE A 1 704 ? -77.752 -11.446 -32.781 1.00 51.41 704 ILE A C 1
ATOM 5485 O O . ILE A 1 704 ? -77.636 -11.726 -33.972 1.00 51.41 704 ILE A O 1
ATOM 5489 N N . SER A 1 705 ? -78.888 -11.593 -32.110 1.00 55.03 705 SER A N 1
ATOM 5490 C CA . SER A 1 705 ? -80.201 -11.721 -32.724 1.00 55.03 705 SER A CA 1
ATOM 5491 C C . SER A 1 705 ? -80.745 -10.333 -33.053 1.00 55.03 705 SER A C 1
ATOM 5493 O O . SER A 1 705 ? -80.938 -9.532 -32.138 1.00 55.03 705 SER A O 1
ATOM 5495 N N . SER A 1 706 ? -81.093 -10.085 -34.311 1.00 53.69 706 SER A N 1
ATOM 5496 C CA . SER A 1 706 ? -82.178 -9.160 -34.646 1.00 53.69 706 SER A CA 1
ATOM 5497 C C . SER A 1 706 ? -82.647 -9.383 -36.082 1.00 53.69 706 SER A C 1
ATOM 5499 O O . SER A 1 706 ? -81.826 -9.458 -36.994 1.00 53.69 706 SER A O 1
ATOM 5501 N N . SER A 1 707 ? -83.970 -9.520 -36.190 1.00 48.59 707 SER A N 1
ATOM 5502 C CA . SER A 1 707 ? -84.863 -9.282 -37.337 1.00 48.59 707 SER A CA 1
ATOM 5503 C C . SER A 1 707 ? -84.305 -8.499 -38.517 1.00 48.59 707 SER A C 1
ATOM 5505 O O . SER A 1 707 ? -83.714 -7.427 -38.249 1.00 48.59 707 SER A O 1
#

InterPro domains:
  IPR001841 Zinc finger, RING-type [PS50089] (416-467)
  IPR011011 Zinc finger, FYVE/PHD-type [SSF57903] (408-470)
  IPR013083 Zinc finger, RING/FYVE/PHD-type [G3DSA:3.30.40.10] (407-497)

Radius of gyration: 34.71 Å; Cα contacts (8 Å, |Δi|>4): 814; chains: 1; bounding box: 126×88×118 Å

Foldseek 3Di:
DDDDDDDDDDDDDDDDDDDDDDDDDDDDPDPDPPPDPPPPVVPPDDDPDDDDDDDPPPPPPPVPDDPDDDDPADDAAAAFLVLLLVLLLVLLPDALVCCCQQLLPDPPDDLVLVLLSLLANLLSLQLVVDDDPVSSVSSVSSNVSSVVSLVVVCVVHVVNCVCVVPVNRPSHNNHHADFPLLLVLLLVLQVLLLVVLVCLVVVCLVVLLVCLVVVDNPPPDPSNNVSVVSLVVSQVVVQVVCVVVVHDSLQSRDPSNVCSVCSNDPNLVCLCVVCQVSQHASQVSDVPRDSGSDTPSNVVPPLQVLLVVLLVLLQVLLQCLLVLHDPVVNVVSLVVSLVSLVVSLQVQLVVCSVVSHGSRGPRDDNVLSVVLSVQSNVCSNVVPVVSNVVSLVVSCVVCSSSVRDSSSRRQNLQAAPQPRDGNDPQDLQWWAFQPPRRIHGVVRVVVQQVVCCVVPVDNWAADPPPRHTDVGIDGDDPDDPDDDDDDDDDDDDDDDDDDDDPPDPDPDDDDDQDADAQAASVRFGWAEKDDDPQKIWTWTADPVRAIAIEICVRSVHPVNRVSNVPDPRHHYQDPDPLVVVLVVVVVPWDKAWPHKYWHPDDDLLDPDGTWMKTWMWTADPNDIDIHIYTLVSQCVRVPLVSQQRNLCRLQVDNPDNGVNCSVCVVVVHDPVNSVVSCVVPPDPPPPPPPDPPPPDDDDDDDDDDDD

Sequence (707 aa):
MAEVTPAPGAGAASSTTLPNTAPPSALPPTDVREGFDDNLVSMFHNNSGDEEGDDDDDDDDDDASNIETDTEKEPDVPLSIQDRLKLANTIVAQTPDSMQSVIGVKEPLTAAAYGGALARAWAAVNPEIFQSEADKEVGNRARENLSNTLKWASEQLPELHALWSADNVKVPVVEEPLDRYHRHAHILATSHMKVLYKACQEGHQADLTNAIKTKKYDGLLRETADALRALHTINNDIKNYNKTKKHPKTMGIIRSDRFFAIWSSSESTKLPFLCKTLRLPLGWSELPPVERYNYEEDAGMYWVPLWYELTPLLLRLWNGIVKGSPVPVVMPIHSEVMAKLKEVNSKIATLNSQKGQPVQLHEIQEDIIAQALTVLYSTVQNSQLDKFRIARDQIDTAFAELGYPEAWTPRATTECLICMKVIVNDATDYTQCQQCGVRVHKGCSSLWAQAYRDLSGKADFTCPHCRASTASFVEPTPQTATQAATETAKQNPPLKNTGKKRRIQIPPRKVSRCVRPGYTAYGQKISHINVYGNCAQVVVENENGSRELLTAMQAGGLAIVKAAENFPGIGRIESDGWKDLRARVSEMGEYGLLWVAIASHWDPMSDILPSVICCFFHHLDGVFTVKVGSRSNVAKILGKAGDLMVAEAICGSDDVSSVEEAVEIIYGVTHEEREEHWDSHPRPRRHRSPRKMKKEDKEEPVQISSS

Solvent-accessible surface area (backbone atoms only — not comparable to full-atom values): 42437 Å² total; per-residue (Å²): 136,78,87,84,85,84,86,88,85,89,82,81,88,85,88,79,86,86,81,80,91,74,79,88,76,75,83,75,85,74,82,76,73,88,80,70,78,92,66,76,73,73,80,81,66,90,75,92,68,91,79,86,85,80,85,85,80,77,83,78,80,74,84,86,80,80,84,78,78,86,69,94,68,79,82,66,59,65,45,45,70,57,50,26,51,51,50,15,52,53,46,53,74,46,53,58,89,57,38,46,65,54,40,17,55,62,85,80,83,43,44,66,62,48,48,53,26,51,32,47,53,51,40,51,25,40,31,89,78,42,88,46,74,70,51,20,51,43,12,48,48,18,45,53,44,52,51,52,23,50,56,56,48,26,75,78,32,61,65,30,44,60,44,60,73,62,75,66,59,75,59,52,69,59,45,68,64,84,51,71,66,43,54,50,50,51,60,67,40,45,66,35,51,38,48,48,51,52,42,32,76,73,66,42,42,68,60,52,51,49,22,67,75,68,73,47,56,82,90,53,57,68,70,49,35,52,28,52,51,50,48,52,51,50,39,50,52,43,35,50,48,18,61,76,71,68,44,61,70,67,61,63,49,80,66,64,72,74,45,46,66,34,75,68,43,94,48,48,84,50,30,54,57,51,22,51,78,53,65,36,42,49,20,61,35,42,90,72,48,46,102,39,85,50,42,66,75,58,78,69,45,74,54,55,67,50,52,56,72,47,43,67,48,48,47,52,38,38,54,32,40,73,69,60,52,53,64,88,65,38,50,63,45,48,53,51,42,55,54,49,48,54,54,42,37,52,50,38,23,50,51,24,45,74,70,47,30,34,40,72,53,88,51,76,59,65,65,60,55,52,48,49,49,52,56,50,40,53,24,45,74,69,68,35,63,71,56,33,51,55,51,45,53,51,46,42,50,54,34,53,63,69,66,47,64,76,77,68,48,73,72,55,79,44,30,11,84,77,79,69,44,77,51,55,91,86,55,73,66,34,31,29,34,69,84,78,64,51,35,27,36,45,71,49,52,50,50,52,36,48,56,44,26,75,72,66,75,39,90,76,31,52,40,92,82,79,58,44,62,54,97,35,58,45,70,69,71,83,79,77,92,77,89,87,82,88,86,79,88,81,88,79,82,89,82,84,90,83,80,93,67,89,79,76,83,75,74,94,74,88,84,85,77,85,72,52,65,41,30,32,70,85,66,44,38,43,44,32,39,37,79,58,91,96,46,36,44,35,33,30,47,47,96,88,70,50,43,36,26,34,46,27,67,78,35,61,27,62,70,32,52,59,49,22,70,78,32,91,85,42,45,62,53,47,91,68,70,53,70,64,48,32,63,53,58,72,71,75,44,55,68,51,70,83,48,57,21,44,34,76,78,62,62,82,81,48,96,62,78,63,60,42,38,34,32,38,38,40,38,47,96,90,45,78,45,77,49,36,25,44,52,72,52,45,28,70,50,52,41,70,61,28,42,34,54,52,10,22,65,65,60,76,41,87,84,46,90,29,49,64,59,23,48,26,61,76,72,72,44,56,72,65,59,40,51,53,49,43,70,75,47,71,66,79,77,74,78,71,69,79,71,78,73,73,81,75,79,82,79,79,86,80,85,82,87,77,135